Protein AF-J0CVF8-F1 (afdb_monomer)

Organism: Auricularia subglabra (strain TFB-10046 / SS5) (NCBI:txid717982)

Structure (mmCIF, N/CA/C/O backbone):
data_AF-J0CVF8-F1
#
_entry.id   AF-J0CVF8-F1
#
loop_
_atom_site.group_PDB
_atom_site.id
_atom_site.type_symbol
_atom_site.label_atom_id
_atom_site.label_alt_id
_atom_site.label_comp_id
_atom_site.label_asym_id
_atom_site.label_entity_id
_atom_site.label_seq_id
_atom_site.pdbx_PDB_ins_code
_atom_site.Cartn_x
_atom_site.Cartn_y
_atom_site.Cartn_z
_atom_site.occupancy
_atom_site.B_iso_or_equiv
_atom_site.auth_seq_id
_atom_site.auth_comp_id
_atom_site.auth_asym_id
_atom_site.auth_atom_id
_atom_site.pdbx_PDB_model_num
ATOM 1 N N . LEU A 1 1 ? 1.449 -13.665 -17.449 1.00 33.22 1 LEU A N 1
ATOM 2 C CA . LEU A 1 1 ? 2.420 -13.554 -18.558 1.00 33.22 1 LEU A CA 1
ATOM 3 C C . LEU A 1 1 ? 3.642 -14.419 -18.269 1.00 33.22 1 LEU A C 1
ATOM 5 O O . LEU A 1 1 ? 3.579 -15.219 -17.340 1.00 33.22 1 LEU A O 1
ATOM 9 N N . LEU A 1 2 ? 4.665 -14.404 -19.127 1.00 37.12 2 LEU A N 1
ATOM 10 C CA . LEU A 1 2 ? 5.611 -15.508 -19.321 1.00 37.12 2 LEU A CA 1
ATOM 11 C C . LEU A 1 2 ? 7.059 -15.140 -18.985 1.00 37.12 2 LEU A C 1
ATOM 13 O O . LEU A 1 2 ? 7.957 -15.229 -19.819 1.00 37.12 2 LEU A O 1
ATOM 17 N N . GLY A 1 3 ? 7.304 -14.854 -17.711 1.00 41.44 3 GLY A N 1
ATOM 18 C CA . GLY A 1 3 ? 8.656 -14.845 -17.161 1.00 41.44 3 GLY A CA 1
ATOM 19 C C . GLY A 1 3 ? 9.004 -15.987 -16.196 1.00 41.44 3 GLY A C 1
ATOM 20 O O . GLY A 1 3 ? 10.177 -16.124 -15.864 1.00 41.44 3 GLY A O 1
ATOM 21 N N . HIS A 1 4 ? 8.043 -16.773 -15.700 1.00 46.50 4 HIS A N 1
ATOM 22 C CA . HIS A 1 4 ? 8.059 -17.125 -14.267 1.00 46.50 4 HIS A CA 1
ATOM 23 C C . HIS A 1 4 ? 7.573 -18.532 -13.922 1.00 46.50 4 HIS A C 1
ATOM 25 O O . HIS A 1 4 ? 6.919 -19.174 -14.742 1.00 46.50 4 HIS A O 1
ATOM 31 N N . SER A 1 5 ? 7.875 -18.981 -12.700 1.00 58.34 5 SER A N 1
ATOM 32 C CA . SER A 1 5 ? 7.868 -20.402 -12.326 1.00 58.34 5 SER A CA 1
ATOM 33 C C . SER A 1 5 ? 6.667 -20.895 -11.514 1.00 58.34 5 SER A C 1
ATOM 35 O O . SER A 1 5 ? 6.233 -22.014 -11.763 1.00 58.34 5 SER A O 1
ATOM 37 N N . ASP A 1 6 ? 6.142 -20.118 -10.561 1.00 44.31 6 ASP A N 1
ATOM 38 C CA . ASP A 1 6 ? 5.175 -20.635 -9.568 1.00 44.31 6 ASP A CA 1
ATOM 39 C C . ASP A 1 6 ? 3.816 -19.896 -9.558 1.00 44.31 6 ASP A C 1
ATOM 41 O O . ASP A 1 6 ? 3.437 -19.237 -10.529 1.00 44.31 6 ASP A O 1
ATOM 45 N N . SER A 1 7 ? 3.066 -20.038 -8.475 1.00 51.28 7 SER A N 1
ATOM 46 C CA . SER A 1 7 ? 1.716 -19.582 -8.253 1.00 51.28 7 SER A CA 1
ATOM 47 C C . SER A 1 7 ? 1.649 -18.121 -7.899 1.00 51.28 7 SER A C 1
ATOM 49 O O . SER A 1 7 ? 2.626 -17.395 -7.696 1.00 51.28 7 SER A O 1
ATOM 51 N N . VAL A 1 8 ? 0.419 -17.670 -7.957 1.00 40.56 8 VAL A N 1
ATOM 52 C CA . VAL A 1 8 ? 0.092 -16.287 -8.088 1.00 40.56 8 VAL A CA 1
ATOM 53 C C . VAL A 1 8 ? -1.269 -16.088 -7.400 1.00 40.56 8 VAL A C 1
ATOM 55 O O . VAL A 1 8 ? -2.019 -17.041 -7.507 1.00 40.56 8 VAL A O 1
ATOM 58 N N . ARG A 1 9 ? -1.632 -14.981 -6.719 1.00 51.84 9 ARG A N 1
ATOM 59 C CA . ARG A 1 9 ? -2.861 -14.842 -5.877 1.00 51.84 9 ARG A CA 1
ATOM 60 C C . ARG A 1 9 ? -3.574 -13.449 -5.777 1.00 51.84 9 ARG A C 1
ATOM 62 O O . ARG A 1 9 ? -4.262 -13.238 -4.788 1.00 51.84 9 ARG A O 1
ATOM 69 N N . CYS A 1 10 ? -3.363 -12.500 -6.721 1.00 56.75 10 CYS A N 1
ATOM 70 C CA . CYS A 1 10 ? -3.567 -11.026 -6.625 1.00 56.75 10 CYS A CA 1
ATOM 71 C C . CYS A 1 10 ? -2.895 -10.258 -7.821 1.00 56.75 10 CYS A C 1
ATOM 73 O O . CYS A 1 10 ? -1.979 -10.822 -8.394 1.00 56.75 10 CYS A O 1
ATOM 75 N N . VAL A 1 11 ? -3.308 -9.045 -8.261 1.00 47.12 11 VAL A N 1
ATOM 76 C CA . VAL A 1 11 ? -2.611 -8.104 -9.208 1.00 47.12 11 VAL A CA 1
ATOM 77 C C . VAL A 1 11 ? -3.133 -6.634 -9.120 1.00 47.12 11 VAL A C 1
ATOM 79 O O . VAL A 1 11 ? -4.070 -6.503 -8.374 1.00 47.12 11 VAL A O 1
ATOM 82 N N . ALA A 1 12 ? -2.664 -5.530 -9.759 1.00 50.78 12 ALA A N 1
ATOM 83 C CA . ALA A 1 12 ? -3.240 -4.188 -9.438 1.00 50.78 12 ALA A CA 1
ATOM 84 C C . ALA A 1 12 ? -3.478 -3.085 -10.487 1.00 50.78 12 ALA A C 1
ATOM 86 O O . ALA A 1 12 ? -2.924 -3.069 -11.560 1.00 50.78 12 ALA A O 1
ATOM 87 N N . VAL A 1 13 ? -4.219 -2.049 -10.099 1.00 59.28 13 VAL A N 1
ATOM 88 C CA . VAL A 1 13 ? -4.286 -0.705 -10.683 1.00 59.28 13 VAL A CA 1
ATOM 89 C C . VAL A 1 13 ? -3.554 0.273 -9.739 1.00 59.28 13 VAL A C 1
ATOM 91 O O . VAL A 1 13 ? -3.190 -0.124 -8.643 1.00 59.28 13 VAL A O 1
ATOM 94 N N . SER A 1 14 ? -3.346 1.550 -10.021 1.00 54.38 14 SER A N 1
ATOM 95 C CA . SER A 1 14 ? -2.867 2.144 -11.270 1.00 54.38 14 SER A CA 1
ATOM 96 C C . SER A 1 14 ? -3.469 3.477 -11.747 1.00 54.38 14 SER A C 1
ATOM 98 O O . SER A 1 14 ? -4.144 3.519 -12.761 1.00 54.38 14 SER A O 1
ATOM 100 N N . PRO A 1 15 ? -3.023 4.584 -11.140 1.00 60.66 15 PRO A N 1
ATOM 101 C CA . PRO A 1 15 ? -3.003 5.990 -11.567 1.00 60.66 15 PRO A CA 1
ATOM 102 C C . PRO A 1 15 ? -3.281 6.644 -12.951 1.00 60.66 15 PRO A C 1
ATOM 104 O O . PRO A 1 15 ? -3.702 7.793 -12.929 1.00 60.66 15 PRO A O 1
ATOM 107 N N . ASP A 1 16 ? -3.251 6.000 -14.116 1.00 51.34 16 ASP A N 1
ATOM 108 C CA . ASP A 1 16 ? -3.578 6.582 -15.459 1.00 51.34 16 ASP A CA 1
ATOM 109 C C . ASP A 1 16 ? -3.979 5.659 -16.668 1.00 51.34 16 ASP A C 1
ATOM 111 O O . ASP A 1 16 ? -5.113 5.755 -17.136 1.00 51.34 16 ASP A O 1
ATOM 115 N N . GLY A 1 17 ? -3.101 4.816 -17.240 1.00 62.88 17 GLY A N 1
ATOM 116 C CA . GLY A 1 17 ? -3.004 4.640 -18.702 1.00 62.88 17 GLY A CA 1
ATOM 117 C C . GLY A 1 17 ? -1.827 3.807 -19.307 1.00 62.88 17 GLY A C 1
ATOM 118 O O . GLY A 1 17 ? -2.147 2.852 -20.009 1.00 62.88 17 GLY A O 1
ATOM 119 N N . ARG A 1 18 ? -0.510 4.107 -19.156 1.00 56.09 18 ARG A N 1
ATOM 120 C CA . ARG A 1 18 ? 0.612 3.350 -19.825 1.00 56.09 18 ARG A CA 1
ATOM 121 C C . ARG A 1 18 ? 0.940 1.928 -19.255 1.00 56.09 18 ARG A C 1
ATOM 123 O O . ARG A 1 18 ? 1.383 1.149 -20.067 1.00 56.09 18 ARG A O 1
ATOM 130 N N . GLN A 1 19 ? 0.961 1.539 -17.964 1.00 53.84 19 GLN A N 1
ATOM 131 C CA . GLN A 1 19 ? 1.836 0.382 -17.527 1.00 53.84 19 GLN A CA 1
ATOM 132 C C . GLN A 1 19 ? 1.475 -0.257 -16.144 1.00 53.84 19 GLN A C 1
ATOM 134 O O . GLN A 1 19 ? 0.769 0.395 -15.383 1.00 53.84 19 GLN A O 1
ATOM 139 N N . LEU A 1 20 ? 1.855 -1.517 -15.799 1.00 56.25 20 LEU A N 1
ATOM 140 C CA . LEU A 1 20 ? 1.274 -2.308 -14.663 1.00 56.25 20 LEU A CA 1
ATOM 141 C C . LEU A 1 20 ? 2.113 -3.522 -14.130 1.00 56.25 20 LEU A C 1
ATOM 143 O O . LEU A 1 20 ? 3.153 -3.818 -14.673 1.00 56.25 20 LEU A O 1
ATOM 147 N N . CYS A 1 21 ? 1.703 -4.254 -13.074 1.00 50.75 21 CYS A N 1
ATOM 148 C CA . CYS A 1 21 ? 2.464 -5.216 -12.225 1.00 50.75 21 CYS A CA 1
ATOM 149 C C . CYS A 1 21 ? 1.978 -6.697 -12.068 1.00 50.75 21 CYS A C 1
ATOM 151 O O . CYS A 1 21 ? 0.879 -7.029 -12.465 1.00 50.75 21 CYS A O 1
ATOM 153 N N . SER A 1 22 ? 2.784 -7.604 -11.475 1.00 57.25 22 SER A N 1
ATOM 154 C CA . SER A 1 22 ? 2.456 -8.801 -10.634 1.00 57.25 22 SER A CA 1
ATOM 155 C C . SER A 1 22 ? 3.697 -9.521 -9.935 1.00 57.25 22 SER A C 1
ATOM 157 O O . SER A 1 22 ? 4.608 -9.712 -10.691 1.00 57.25 22 SER A O 1
ATOM 159 N N . ALA A 1 23 ? 3.845 -9.997 -8.666 1.00 58.03 23 ALA A N 1
ATOM 160 C CA . ALA A 1 23 ? 4.975 -10.744 -7.925 1.00 58.03 23 ALA A CA 1
ATOM 161 C C . ALA A 1 23 ? 4.889 -12.215 -7.306 1.00 58.03 23 ALA A C 1
ATOM 163 O O . ALA A 1 23 ? 3.958 -12.408 -6.572 1.00 58.03 23 ALA A O 1
ATOM 164 N N . SER A 1 24 ? 5.690 -13.291 -7.451 1.00 70.56 24 SER A N 1
ATOM 165 C CA . SER A 1 24 ? 5.179 -14.691 -7.135 1.00 70.56 24 SER A CA 1
ATOM 166 C C . SER A 1 24 ? 5.789 -15.357 -5.932 1.00 70.56 24 SER A C 1
ATOM 168 O O . SER A 1 24 ? 6.929 -15.070 -5.636 1.00 70.56 24 SER A O 1
ATOM 170 N N . SER A 1 25 ? 5.079 -16.349 -5.377 1.00 82.69 25 SER A N 1
ATOM 171 C CA . SER A 1 25 ? 5.599 -17.575 -4.750 1.00 82.69 25 SER A CA 1
ATOM 172 C C . SER A 1 25 ? 7.005 -18.040 -5.207 1.00 82.69 25 SER A C 1
ATOM 174 O O . SER A 1 25 ? 7.696 -18.689 -4.435 1.00 82.69 25 SER A O 1
ATOM 176 N N . ASP A 1 26 ? 7.474 -17.658 -6.405 1.00 69.88 26 ASP A N 1
ATOM 177 C CA . ASP A 1 26 ? 8.887 -17.670 -6.835 1.00 69.88 26 ASP A CA 1
ATOM 178 C C . ASP A 1 26 ? 9.842 -16.604 -6.224 1.00 69.88 26 ASP A C 1
ATOM 180 O O . ASP A 1 26 ? 10.992 -16.514 -6.651 1.00 69.88 26 ASP A O 1
ATOM 184 N N . SER A 1 27 ? 9.409 -15.823 -5.232 1.00 84.44 27 SER A N 1
ATOM 185 C CA . SER A 1 27 ? 10.177 -14.876 -4.405 1.00 84.44 27 SER A CA 1
ATOM 186 C C . SER A 1 27 ? 10.846 -13.671 -5.124 1.00 84.44 27 SER A C 1
ATOM 188 O O . SER A 1 27 ? 11.903 -13.187 -4.695 1.00 84.44 27 SER A O 1
ATOM 190 N N . THR A 1 28 ? 10.307 -13.147 -6.239 1.00 69.88 28 THR A N 1
ATOM 191 C CA . THR A 1 28 ? 11.039 -12.143 -7.075 1.00 69.88 28 THR A CA 1
ATOM 192 C C . THR A 1 28 ? 10.162 -11.200 -7.930 1.00 69.88 28 THR A C 1
ATOM 194 O O . THR A 1 28 ? 8.947 -11.335 -7.841 1.00 69.88 28 THR A O 1
ATOM 197 N N . ILE A 1 29 ? 10.732 -10.266 -8.766 1.00 82.50 29 ILE A N 1
ATOM 198 C CA . ILE A 1 29 ? 9.966 -9.358 -9.695 1.00 82.50 29 ILE A CA 1
ATOM 199 C C . ILE A 1 29 ? 10.562 -8.557 -10.922 1.00 82.50 29 ILE A C 1
ATOM 201 O O . ILE A 1 29 ? 11.675 -8.088 -10.826 1.00 82.50 29 ILE A O 1
ATOM 205 N N . ARG A 1 30 ? 9.824 -8.192 -12.019 1.00 77.56 30 ARG A N 1
ATOM 206 C CA . ARG A 1 30 ? 10.257 -7.345 -13.231 1.00 77.56 30 ARG A CA 1
ATOM 207 C C . ARG A 1 30 ? 9.318 -6.156 -13.668 1.00 77.56 30 ARG A C 1
ATOM 209 O O . ARG A 1 30 ? 8.319 -5.979 -13.021 1.00 77.56 30 ARG A O 1
ATOM 216 N N . ARG A 1 31 ? 9.531 -5.294 -14.688 1.00 75.62 31 ARG A N 1
ATOM 217 C CA . ARG A 1 31 ? 8.590 -4.169 -15.080 1.00 75.62 31 ARG A CA 1
ATOM 218 C C . ARG A 1 31 ? 7.676 -4.496 -16.261 1.00 75.62 31 ARG A C 1
ATOM 220 O O . ARG A 1 31 ? 8.203 -4.874 -17.292 1.00 75.62 31 ARG A O 1
ATOM 227 N N . TRP A 1 32 ? 6.348 -4.390 -16.091 1.00 63.28 32 TRP A N 1
ATOM 228 C CA . TRP A 1 32 ? 5.279 -4.919 -16.975 1.00 63.28 32 TRP A CA 1
ATOM 229 C C . TRP A 1 32 ? 4.567 -3.715 -17.727 1.00 63.28 32 TRP A C 1
ATOM 231 O O . TRP A 1 32 ? 4.229 -2.712 -17.104 1.00 63.28 32 TRP A O 1
ATOM 241 N N . ASP A 1 33 ? 4.354 -3.766 -19.061 1.00 61.81 33 ASP A N 1
ATOM 242 C CA . ASP A 1 33 ? 4.005 -2.627 -19.995 1.00 61.81 33 ASP A CA 1
ATOM 243 C C . ASP A 1 33 ? 2.615 -2.722 -20.718 1.00 61.81 33 ASP A C 1
ATOM 245 O O . ASP A 1 33 ? 2.347 -3.780 -21.272 1.00 61.81 33 ASP A O 1
ATOM 249 N N . ALA A 1 34 ? 1.728 -1.690 -20.749 1.00 44.03 34 ALA A N 1
ATOM 250 C CA . ALA A 1 34 ? 0.294 -1.805 -21.194 1.00 44.03 34 ALA A CA 1
ATOM 251 C C . ALA A 1 34 ? 0.049 -2.018 -22.660 1.00 44.03 34 ALA A C 1
ATOM 253 O O . ALA A 1 34 ? -0.870 -2.728 -23.032 1.00 44.03 34 ALA A O 1
ATOM 254 N N . GLU A 1 35 ? 0.766 -1.297 -23.495 1.00 47.44 35 GLU A N 1
ATOM 255 C CA . GLU A 1 35 ? 0.419 -1.208 -24.897 1.00 47.44 35 GLU A CA 1
ATOM 256 C C . GLU A 1 35 ? 1.132 -2.332 -25.634 1.00 47.44 35 GLU A C 1
ATOM 258 O O . GLU A 1 35 ? 0.523 -3.012 -26.460 1.00 47.44 35 GLU A O 1
ATOM 263 N N . SER A 1 36 ? 2.386 -2.599 -25.250 1.00 46.31 36 SER A N 1
ATOM 264 C CA . SER A 1 36 ? 3.248 -3.586 -25.891 1.00 46.31 36 SER A CA 1
ATOM 265 C C . SER A 1 36 ? 3.388 -4.899 -25.128 1.00 46.31 36 SER A C 1
ATOM 267 O O . SER A 1 36 ? 3.560 -5.934 -25.770 1.00 46.31 36 SER A O 1
ATOM 269 N N . GLY A 1 37 ? 3.306 -4.893 -23.791 1.00 45.59 37 GLY A N 1
ATOM 270 C CA . GLY A 1 37 ? 3.524 -6.103 -23.001 1.00 45.59 37 GLY A CA 1
ATOM 271 C C . GLY A 1 37 ? 4.918 -6.678 -23.243 1.00 45.59 37 GLY A C 1
ATOM 272 O O . GLY A 1 37 ? 5.046 -7.817 -23.695 1.00 45.59 37 GLY A O 1
ATOM 273 N N . ALA A 1 38 ? 5.965 -5.907 -22.933 1.00 57.53 38 ALA A N 1
ATOM 274 C CA . ALA A 1 38 ? 7.362 -6.305 -23.123 1.00 57.53 38 ALA A CA 1
ATOM 275 C C . ALA A 1 38 ? 8.207 -6.145 -21.837 1.00 57.53 38 ALA A C 1
ATOM 277 O O . ALA A 1 38 ? 8.234 -5.039 -21.309 1.00 57.53 38 ALA A O 1
ATOM 278 N N . PRO A 1 39 ? 8.934 -7.183 -21.353 1.00 57.28 39 PRO A N 1
ATOM 279 C CA . PRO A 1 39 ? 9.647 -7.176 -20.067 1.00 57.28 39 PRO A CA 1
ATOM 280 C C . PRO A 1 39 ? 10.700 -6.091 -19.932 1.00 57.28 39 PRO A C 1
ATOM 282 O O . PRO A 1 39 ? 11.774 -6.161 -20.532 1.00 57.28 39 PRO A O 1
ATOM 285 N N . ILE A 1 40 ? 10.415 -5.128 -19.057 1.00 64.19 40 ILE A N 1
ATOM 286 C CA . ILE A 1 40 ? 11.310 -4.014 -18.768 1.00 64.19 40 ILE A CA 1
ATOM 287 C C . ILE A 1 40 ? 12.102 -4.318 -17.490 1.00 64.19 40 ILE A C 1
ATOM 289 O O . ILE A 1 40 ? 11.594 -4.826 -16.488 1.00 64.19 40 ILE A O 1
ATOM 293 N N . GLY A 1 41 ? 13.410 -4.073 -17.534 1.00 71.56 41 GLY A N 1
ATOM 294 C CA . GLY A 1 41 ? 14.315 -4.475 -16.458 1.00 71.56 41 GLY A CA 1
ATOM 295 C C . GLY A 1 41 ? 14.366 -5.986 -16.201 1.00 71.56 41 GLY A C 1
ATOM 296 O O . GLY A 1 41 ? 13.896 -6.816 -16.977 1.00 71.56 41 GLY A O 1
ATOM 297 N N . LYS A 1 42 ? 14.994 -6.350 -15.083 1.00 80.94 42 LYS A N 1
ATOM 298 C CA . LYS A 1 42 ? 15.196 -7.746 -14.678 1.00 80.94 42 LYS A CA 1
ATOM 299 C C . LYS A 1 42 ? 14.155 -8.207 -13.654 1.00 80.94 42 LYS A C 1
ATOM 301 O O . LYS A 1 42 ? 13.564 -7.358 -12.986 1.00 80.94 42 LYS A O 1
ATOM 306 N N . PRO A 1 43 ? 14.019 -9.536 -13.458 1.00 83.62 43 PRO A N 1
ATOM 307 C CA . PRO A 1 43 ? 13.782 -10.095 -12.134 1.00 83.62 43 PRO A CA 1
ATOM 308 C C . PRO A 1 43 ? 14.632 -9.379 -11.097 1.00 83.62 43 PRO A C 1
ATOM 310 O O . PRO A 1 43 ? 15.833 -9.172 -11.269 1.00 83.62 43 PRO A O 1
ATOM 313 N N . MET A 1 44 ? 13.995 -9.014 -10.015 1.00 85.69 44 MET A N 1
ATOM 314 C CA . MET A 1 44 ? 14.584 -8.369 -8.880 1.00 85.69 44 MET A CA 1
ATOM 315 C C . MET A 1 44 ? 14.302 -9.319 -7.744 1.00 85.69 44 MET A C 1
ATOM 317 O O . MET A 1 44 ? 13.209 -9.863 -7.605 1.00 85.69 44 MET A O 1
ATOM 321 N N . THR A 1 45 ? 15.370 -9.642 -7.043 1.00 83.31 45 THR A N 1
ATOM 322 C CA . THR A 1 45 ? 15.484 -10.874 -6.282 1.00 83.31 45 THR A CA 1
ATOM 323 C C . THR A 1 45 ? 15.951 -10.548 -4.879 1.00 83.31 45 THR A C 1
ATOM 325 O O . THR A 1 45 ? 16.878 -9.751 -4.707 1.00 83.31 45 THR A O 1
ATOM 328 N N . GLY A 1 46 ? 15.281 -11.113 -3.885 1.00 73.69 46 GLY A N 1
ATOM 329 C CA . GLY A 1 46 ? 15.534 -10.752 -2.501 1.00 73.69 46 GLY A CA 1
ATOM 330 C C . GLY A 1 46 ? 14.653 -11.476 -1.498 1.00 73.69 46 GLY A C 1
ATOM 331 O O . GLY A 1 46 ? 15.104 -11.647 -0.369 1.00 73.69 46 GLY A O 1
ATOM 332 N N . HIS A 1 47 ? 13.443 -11.893 -1.885 1.00 89.25 47 HIS A N 1
ATOM 333 C CA . HIS A 1 47 ? 12.607 -12.666 -0.980 1.00 89.25 47 HIS A CA 1
ATOM 334 C C . HIS A 1 47 ? 13.217 -14.020 -0.714 1.00 89.25 47 HIS A C 1
ATOM 336 O O . HIS A 1 47 ? 13.923 -14.592 -1.546 1.00 89.25 47 HIS A O 1
ATOM 342 N N . SER A 1 48 ? 12.863 -14.492 0.462 1.00 88.06 48 SER A N 1
ATOM 343 C CA . SER A 1 48 ? 13.068 -15.822 0.986 1.00 88.06 48 SER A CA 1
ATOM 344 C C . SER A 1 48 ? 11.865 -16.719 0.683 1.00 88.06 48 SER A C 1
ATOM 346 O O . SER A 1 48 ? 12.070 -17.921 0.566 1.00 88.06 48 SER A O 1
ATOM 348 N N . ASP A 1 49 ? 10.645 -16.163 0.571 1.00 89.00 49 ASP A N 1
ATOM 349 C CA . ASP A 1 49 ? 9.414 -16.971 0.624 1.00 89.00 49 ASP A CA 1
ATOM 350 C C . ASP A 1 49 ? 8.242 -16.476 -0.2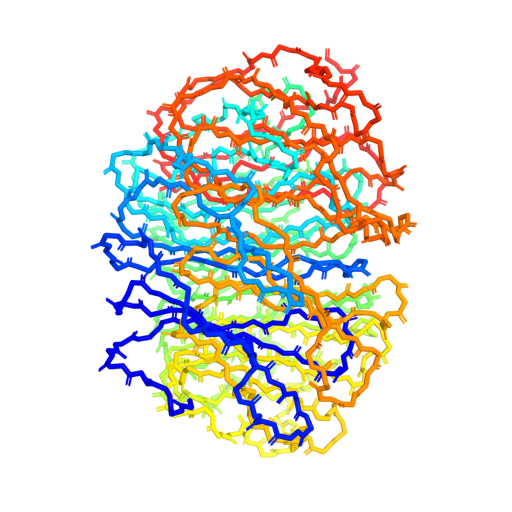64 1.00 89.00 49 ASP A C 1
ATOM 352 O O . ASP A 1 49 ? 8.405 -15.643 -1.169 1.00 89.00 49 ASP A O 1
ATOM 356 N N . TRP A 1 50 ? 7.059 -17.037 0.003 1.00 92.06 50 TRP A N 1
ATOM 357 C CA . TRP A 1 50 ? 5.737 -16.834 -0.568 1.00 92.06 50 TRP A CA 1
ATOM 358 C C . TRP A 1 50 ? 5.104 -15.511 -0.203 1.00 92.06 50 TRP A C 1
ATOM 360 O O . TRP A 1 50 ? 4.336 -15.313 0.711 1.00 92.06 50 TRP A O 1
ATOM 370 N N . VAL A 1 51 ? 5.423 -14.544 -1.000 1.00 74.81 51 VAL A N 1
ATOM 371 C CA . VAL A 1 51 ? 4.503 -13.589 -1.593 1.00 74.81 51 VAL A CA 1
ATOM 372 C C . VAL A 1 51 ? 3.009 -13.705 -1.118 1.00 74.81 51 VAL A C 1
ATOM 374 O O . VAL A 1 51 ? 2.370 -14.691 -1.483 1.00 74.81 51 VAL A O 1
ATOM 377 N N . GLN A 1 52 ? 2.456 -12.715 -0.353 1.00 82.69 52 GLN A N 1
ATOM 378 C CA . GLN A 1 52 ? 1.021 -12.593 0.096 1.00 82.69 52 GLN A CA 1
ATOM 379 C C . GLN A 1 52 ? 0.259 -11.199 0.036 1.00 82.69 52 GLN A C 1
ATOM 381 O O . GLN A 1 52 ? -0.924 -11.234 0.335 1.00 82.69 52 GLN A O 1
ATOM 386 N N . CYS A 1 53 ? 0.794 -9.996 -0.335 1.00 80.19 53 CYS A N 1
ATOM 387 C CA . CYS A 1 53 ? 0.053 -8.665 -0.306 1.00 80.19 53 CYS A CA 1
ATOM 388 C C . CYS A 1 53 ? 0.569 -7.489 -1.233 1.00 80.19 53 CYS A C 1
ATOM 390 O O . CYS A 1 53 ? 1.776 -7.509 -1.415 1.00 80.19 53 CYS A O 1
ATOM 392 N N . GLY A 1 54 ? -0.193 -6.465 -1.776 1.00 79.81 54 GLY A N 1
ATOM 393 C CA . GLY A 1 54 ? 0.294 -5.375 -2.742 1.00 79.81 54 GLY A CA 1
ATOM 394 C C . GLY A 1 54 ? -0.561 -4.228 -3.436 1.00 79.81 54 GLY A C 1
ATOM 395 O O . GLY A 1 54 ? -1.647 -4.589 -3.812 1.00 79.81 54 GLY A O 1
ATOM 396 N N . ALA A 1 55 ? -0.122 -2.967 -3.787 1.00 87.56 55 ALA A N 1
ATOM 397 C CA . ALA A 1 55 ? -0.724 -1.980 -4.797 1.00 87.56 55 ALA A CA 1
ATOM 398 C C . ALA A 1 55 ? 0.061 -0.639 -5.189 1.00 87.56 55 ALA A C 1
ATOM 400 O O . ALA A 1 55 ? 1.184 -0.479 -4.739 1.00 87.56 55 ALA A O 1
ATOM 401 N N . TYR A 1 56 ? -0.386 0.263 -6.131 1.00 82.44 56 TYR A N 1
ATOM 402 C CA . TYR A 1 56 ? -0.147 1.772 -6.164 1.00 82.44 56 TYR A CA 1
ATOM 403 C C . TYR A 1 56 ? -1.279 2.709 -6.751 1.00 82.44 56 TYR A C 1
ATOM 405 O O . TYR A 1 56 ? -2.385 2.262 -7.023 1.00 82.44 56 TYR A O 1
ATOM 413 N N . CYS A 1 57 ? -1.111 4.036 -6.816 1.00 77.69 57 CYS A N 1
ATOM 414 C CA . CYS A 1 57 ? -1.693 4.940 -5.799 1.00 77.69 57 CYS A CA 1
ATOM 415 C C . CYS A 1 57 ? -2.673 6.060 -6.404 1.00 77.69 57 CYS A C 1
ATOM 417 O O . CYS A 1 57 ? -3.535 5.562 -7.105 1.00 77.69 57 CYS A O 1
ATOM 419 N N . PRO A 1 58 ? -2.800 7.407 -6.101 1.00 82.31 58 PRO A N 1
ATOM 420 C CA . PRO A 1 58 ? -2.670 8.611 -7.025 1.00 82.31 58 PRO A CA 1
ATOM 421 C C . PRO A 1 58 ? -1.350 9.160 -7.760 1.00 82.31 58 PRO A C 1
ATOM 423 O O . PRO A 1 58 ? -1.000 8.561 -8.753 1.00 82.31 58 PRO A O 1
ATOM 426 N N . ASP A 1 59 ? -0.630 10.261 -7.387 1.00 75.50 59 ASP A N 1
ATOM 427 C CA . ASP A 1 59 ? 0.487 11.000 -8.101 1.00 75.50 59 ASP A CA 1
ATOM 428 C C . ASP A 1 59 ? 1.386 10.286 -9.120 1.00 75.50 59 ASP A C 1
ATOM 430 O O . ASP A 1 59 ? 1.709 10.860 -10.156 1.00 75.50 59 ASP A O 1
ATOM 434 N N . SER A 1 60 ? 1.797 9.064 -8.811 1.00 80.31 60 SER A N 1
ATOM 435 C CA . SER A 1 60 ? 2.717 8.224 -9.569 1.00 80.31 60 SER A CA 1
ATOM 436 C C . SER A 1 60 ? 4.239 8.513 -9.567 1.00 80.31 60 SER A C 1
ATOM 438 O O . SER A 1 60 ? 4.804 8.946 -10.570 1.00 80.31 60 SER A O 1
ATOM 440 N N . MET A 1 61 ? 4.951 8.019 -8.513 1.00 81.69 61 MET A N 1
ATOM 441 C CA . MET A 1 61 ? 6.257 7.328 -8.685 1.00 81.69 61 MET A CA 1
ATOM 442 C C . MET A 1 61 ? 6.459 5.806 -8.348 1.00 81.69 61 MET A C 1
ATOM 444 O O . MET A 1 61 ? 7.513 5.308 -8.737 1.00 81.69 61 MET A O 1
ATOM 448 N N . ARG A 1 62 ? 5.656 5.068 -7.523 1.00 85.75 62 ARG A N 1
ATOM 449 C CA . ARG A 1 62 ? 6.267 3.936 -6.736 1.00 85.75 62 ARG A CA 1
ATOM 450 C C . ARG A 1 62 ? 5.422 2.578 -6.313 1.00 85.75 62 ARG A C 1
ATOM 452 O O . ARG A 1 62 ? 4.512 2.633 -5.507 1.00 85.75 62 ARG A O 1
ATOM 459 N N . ILE A 1 63 ? 5.644 1.309 -6.804 1.00 88.62 63 ILE A N 1
ATOM 460 C CA . ILE A 1 63 ? 4.862 -0.031 -6.587 1.00 88.62 63 ILE A CA 1
ATOM 461 C C . ILE A 1 63 ? 4.917 -0.796 -5.273 1.00 88.62 63 ILE A C 1
ATOM 463 O O . ILE A 1 63 ? 5.744 -1.675 -5.043 1.00 88.62 63 ILE A O 1
ATOM 467 N N . VAL A 1 64 ? 3.885 -0.763 -4.495 1.00 86.56 64 VAL A N 1
ATOM 468 C CA . VAL A 1 64 ? 4.033 -1.205 -3.134 1.00 86.56 64 VAL A CA 1
ATOM 469 C C . VAL A 1 64 ? 3.807 -2.762 -2.972 1.00 86.56 64 VAL A C 1
ATOM 471 O O . VAL A 1 64 ? 2.755 -3.224 -3.397 1.00 86.56 64 VAL A O 1
ATOM 474 N N . SER A 1 65 ? 4.788 -3.603 -2.513 1.00 89.81 65 SER A N 1
ATOM 475 C CA . SER A 1 65 ? 4.803 -5.097 -2.694 1.00 89.81 65 SER A CA 1
ATOM 476 C C . SER A 1 65 ? 5.552 -6.278 -1.908 1.00 89.81 65 SER A C 1
ATOM 478 O O . SER A 1 65 ? 6.777 -6.222 -1.871 1.00 89.81 65 SER A O 1
ATOM 480 N N . GLY A 1 66 ? 4.949 -7.427 -1.437 1.00 87.75 66 GLY A N 1
ATOM 481 C CA . GLY A 1 66 ? 5.672 -8.610 -0.786 1.00 87.75 66 GLY A CA 1
ATOM 482 C C . GLY A 1 66 ? 5.142 -10.049 -0.339 1.00 87.75 66 GLY A C 1
ATOM 483 O O . GLY A 1 66 ? 3.949 -10.307 -0.454 1.00 87.75 66 GLY A O 1
ATOM 484 N N . ALA A 1 67 ? 6.054 -10.919 0.222 1.00 91.62 67 ALA A N 1
ATOM 485 C CA . ALA A 1 67 ? 6.110 -12.308 0.830 1.00 91.62 67 ALA A CA 1
ATOM 486 C C . ALA A 1 67 ? 6.255 -12.748 2.331 1.00 91.62 67 ALA A C 1
ATOM 488 O O . ALA A 1 67 ? 6.682 -12.017 3.219 1.00 91.62 67 ALA A O 1
ATOM 489 N N . ASP A 1 68 ? 5.883 -14.018 2.588 1.00 94.44 68 ASP A N 1
ATOM 490 C CA . ASP A 1 68 ? 5.763 -14.798 3.849 1.00 94.44 68 ASP A CA 1
ATOM 491 C C . ASP A 1 68 ? 7.027 -14.914 4.704 1.00 94.44 68 ASP A C 1
ATOM 493 O O . ASP A 1 68 ? 7.016 -15.535 5.757 1.00 94.44 68 ASP A O 1
ATOM 497 N N . ASP A 1 69 ? 8.087 -14.218 4.318 1.00 83.81 69 ASP A N 1
ATOM 498 C CA . ASP A 1 69 ? 9.283 -13.978 5.110 1.00 83.81 69 ASP A CA 1
ATOM 499 C C . ASP A 1 69 ? 9.197 -12.706 5.976 1.00 83.81 69 ASP A C 1
ATOM 501 O O . ASP A 1 69 ? 10.229 -12.155 6.345 1.00 83.81 69 ASP A O 1
ATOM 505 N N . CYS A 1 70 ? 7.986 -12.243 6.297 1.00 91.12 70 CYS A N 1
ATOM 506 C CA . CYS A 1 70 ? 7.631 -11.340 7.405 1.00 91.12 70 CYS A CA 1
ATOM 507 C C . CYS A 1 70 ? 8.533 -10.098 7.667 1.00 91.12 70 CYS A C 1
ATOM 509 O O . CYS A 1 70 ? 8.847 -9.770 8.813 1.00 91.12 70 CYS A O 1
ATOM 511 N N . THR A 1 71 ? 9.067 -9.473 6.604 1.00 79.12 71 THR A N 1
ATOM 512 C CA . THR A 1 71 ? 10.111 -8.410 6.621 1.00 79.12 71 THR A CA 1
ATOM 513 C C . THR A 1 71 ? 9.984 -7.539 5.323 1.00 79.12 71 THR A C 1
ATOM 515 O O . THR A 1 71 ? 9.548 -8.141 4.348 1.00 79.12 71 THR A O 1
ATOM 518 N N . VAL A 1 72 ? 10.303 -6.204 5.154 1.00 92.62 72 VAL A N 1
ATOM 519 C CA . VAL A 1 72 ? 9.998 -5.449 3.866 1.00 92.62 72 VAL A CA 1
ATOM 520 C C . VAL A 1 72 ? 10.766 -4.538 2.922 1.00 92.62 72 VAL A C 1
ATOM 522 O O . VAL A 1 72 ? 11.215 -3.570 3.446 1.00 92.62 72 VAL A O 1
ATOM 525 N N . ARG A 1 73 ? 10.761 -4.768 1.550 1.00 91.06 73 ARG A N 1
ATOM 526 C CA . ARG A 1 73 ? 11.166 -3.949 0.373 1.00 91.06 73 ARG A CA 1
ATOM 527 C C . ARG A 1 73 ? 10.140 -3.134 -0.321 1.00 91.06 73 ARG A C 1
ATOM 529 O O . ARG A 1 73 ? 9.053 -3.632 -0.352 1.00 91.06 73 ARG A O 1
ATOM 536 N N . LEU A 1 74 ? 10.590 -1.94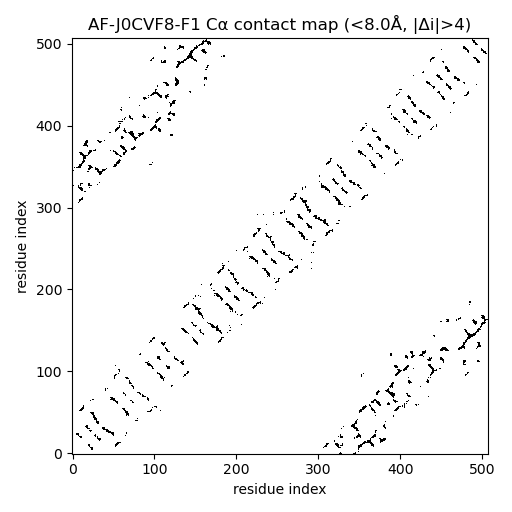2 -0.770 1.00 89.12 74 LEU A N 1
ATOM 537 C CA . LEU A 1 74 ? 10.339 -1.178 -2.003 1.00 89.12 74 LEU A CA 1
ATOM 538 C C . LEU A 1 74 ? 11.287 -1.754 -3.112 1.00 89.12 74 LEU A C 1
ATOM 540 O O . LEU A 1 74 ? 12.225 -2.447 -2.776 1.00 89.12 74 LEU A O 1
ATOM 544 N N . TRP A 1 75 ? 11.235 -1.399 -4.404 1.00 91.88 75 TRP A N 1
ATOM 545 C CA . TRP A 1 75 ? 12.363 -1.498 -5.374 1.00 91.88 75 TRP A CA 1
ATOM 546 C C . TRP A 1 75 ? 12.499 -0.255 -6.244 1.00 91.88 75 TRP A C 1
ATOM 548 O O . TRP A 1 75 ? 11.564 0.511 -6.209 1.00 91.88 75 TRP A O 1
ATOM 558 N N . ASP A 1 76 ? 13.591 -0.069 -7.016 1.00 88.44 76 ASP A N 1
ATOM 559 C CA . ASP A 1 76 ? 13.982 1.111 -7.831 1.00 88.44 76 ASP A CA 1
ATOM 560 C C . ASP A 1 76 ? 14.095 0.778 -9.328 1.00 88.44 76 ASP A C 1
ATOM 562 O O . ASP A 1 76 ? 13.820 -0.355 -9.722 1.00 88.44 76 ASP A O 1
ATOM 566 N N . ALA A 1 77 ? 14.512 1.724 -10.172 1.00 83.31 77 ALA A N 1
ATOM 567 C CA . ALA A 1 77 ? 13.724 2.665 -10.971 1.00 83.31 77 ALA A CA 1
ATOM 568 C C . ALA A 1 77 ? 13.169 2.196 -12.336 1.00 83.31 77 ALA A C 1
ATOM 570 O O . ALA A 1 77 ? 12.956 1.014 -12.593 1.00 83.31 77 ALA A O 1
ATOM 571 N N . SER A 1 78 ? 13.087 3.112 -13.292 1.00 81.06 78 SER A N 1
ATOM 572 C CA . SER A 1 78 ? 13.813 2.919 -14.554 1.00 81.06 78 SER A CA 1
ATOM 573 C C . SER A 1 78 ? 14.997 1.933 -14.408 1.00 81.06 78 SER A C 1
ATOM 575 O O . SER A 1 78 ? 15.141 1.049 -15.247 1.00 81.06 78 SER A O 1
ATOM 577 N N . THR A 1 79 ? 15.751 1.991 -13.296 1.00 77.75 79 THR A N 1
ATOM 578 C CA . THR A 1 79 ? 16.822 1.070 -12.859 1.00 77.75 79 THR A CA 1
ATOM 579 C C . THR A 1 79 ? 16.367 -0.374 -12.496 1.00 77.75 79 THR A C 1
ATOM 581 O O . THR A 1 79 ? 16.194 -1.215 -13.380 1.00 77.75 79 THR A O 1
ATOM 584 N N . GLY A 1 80 ? 16.182 -0.720 -11.218 1.00 80.81 80 GLY A N 1
ATOM 585 C CA . GLY A 1 80 ? 15.928 -2.055 -10.642 1.00 80.81 80 GLY A CA 1
ATOM 586 C C . GLY A 1 80 ? 16.350 -2.237 -9.159 1.00 80.81 80 GLY A C 1
ATOM 587 O O . GLY A 1 80 ? 16.324 -3.349 -8.625 1.00 80.81 80 GLY A O 1
ATOM 588 N N . GLU A 1 81 ? 16.829 -1.198 -8.467 1.00 85.19 81 GLU A N 1
ATOM 589 C CA . GLU A 1 81 ? 18.041 -1.283 -7.608 1.00 85.19 81 GLU A CA 1
ATOM 590 C C . GLU A 1 81 ? 17.906 -0.789 -6.158 1.00 85.19 81 GLU A C 1
ATOM 592 O O . GLU A 1 81 ? 16.964 -0.093 -5.865 1.00 85.19 81 GLU A O 1
ATOM 597 N N . SER A 1 82 ? 18.742 -1.204 -5.192 1.00 87.19 82 SER A N 1
ATOM 598 C CA . SER A 1 82 ? 18.392 -1.030 -3.758 1.00 87.19 82 SER A CA 1
ATOM 599 C C . SER A 1 82 ? 18.561 0.379 -3.158 1.00 87.19 82 SER A C 1
ATOM 601 O O . SER A 1 82 ? 19.637 0.947 -3.267 1.00 87.19 82 SER A O 1
ATOM 603 N N . LEU A 1 83 ? 17.555 0.879 -2.421 1.00 78.62 83 LEU A N 1
ATOM 604 C CA . LEU A 1 83 ? 17.575 2.076 -1.564 1.00 78.62 83 LEU A CA 1
ATOM 605 C C . LEU A 1 83 ? 17.247 1.696 -0.084 1.00 78.62 83 LEU A C 1
ATOM 607 O O . LEU A 1 83 ? 16.849 2.540 0.730 1.00 78.62 83 LEU A O 1
ATOM 611 N N . GLY A 1 84 ? 17.435 0.409 0.263 1.00 73.50 84 GLY A N 1
ATOM 612 C CA . GLY A 1 84 ? 17.395 -0.154 1.619 1.00 73.50 84 GLY A CA 1
ATOM 613 C C . GLY A 1 84 ? 17.948 -1.583 1.764 1.00 73.50 84 GLY A C 1
ATOM 614 O O . GLY A 1 84 ? 18.252 -2.247 0.772 1.00 73.50 84 GLY A O 1
ATOM 615 N N . VAL A 1 85 ? 18.036 -1.984 3.042 1.00 80.88 85 VAL A N 1
ATOM 616 C CA . VAL A 1 85 ? 18.566 -3.180 3.768 1.00 80.88 85 VAL A CA 1
ATOM 617 C C . VAL A 1 85 ? 18.048 -4.637 3.474 1.00 80.88 85 VAL A C 1
ATOM 619 O O . VAL A 1 85 ? 18.267 -5.085 2.345 1.00 80.88 85 VAL A O 1
ATOM 622 N N . PRO A 1 86 ? 17.570 -5.475 4.442 1.00 87.81 86 PRO A N 1
ATOM 623 C CA . PRO A 1 86 ? 16.147 -5.514 4.781 1.00 87.81 86 PRO A CA 1
ATOM 624 C C . PRO A 1 86 ? 15.654 -4.663 5.935 1.00 87.81 86 PRO A C 1
ATOM 626 O O . PRO A 1 86 ? 16.322 -4.292 6.891 1.00 87.81 86 PRO A O 1
ATOM 629 N N . LEU A 1 87 ? 14.394 -4.381 5.765 1.00 86.50 87 LEU A N 1
ATOM 630 C CA . LEU A 1 87 ? 13.441 -3.822 6.679 1.00 86.50 87 LEU A CA 1
ATOM 631 C C . LEU A 1 87 ? 12.774 -5.138 7.215 1.00 86.50 87 LEU A C 1
ATOM 633 O O . LEU A 1 87 ? 12.652 -6.082 6.436 1.00 86.50 87 LEU A O 1
ATOM 637 N N . TYR A 1 88 ? 12.391 -5.266 8.495 1.00 82.12 88 TYR A N 1
ATOM 638 C CA . TYR A 1 88 ? 12.016 -6.521 9.202 1.00 82.12 88 TYR A CA 1
ATOM 639 C C . TYR A 1 88 ? 10.885 -6.473 10.255 1.00 82.12 88 TYR A C 1
ATOM 641 O O . TYR A 1 88 ? 11.086 -5.699 11.195 1.00 82.12 88 TYR A O 1
ATOM 649 N N . GLY A 1 89 ? 9.889 -7.393 10.332 1.00 67.00 89 GLY A N 1
ATOM 650 C CA . GLY A 1 89 ? 9.328 -7.552 11.680 1.00 67.00 89 GLY A CA 1
ATOM 651 C C . GLY A 1 89 ? 8.236 -8.457 12.245 1.00 67.00 89 GLY A C 1
ATOM 652 O O . GLY A 1 89 ? 8.327 -8.622 13.468 1.00 67.00 89 GLY A O 1
ATOM 653 N N . HIS A 1 90 ? 7.252 -8.981 11.532 1.00 85.19 90 HIS A N 1
ATOM 654 C CA . HIS A 1 90 ? 6.232 -9.859 12.096 1.00 85.19 90 HIS A CA 1
ATOM 655 C C . HIS A 1 90 ? 6.851 -11.190 12.420 1.00 85.19 90 HIS A C 1
ATOM 657 O O . HIS A 1 90 ? 7.969 -11.511 12.001 1.00 85.19 90 HIS A O 1
ATOM 663 N N . ILE A 1 91 ? 6.066 -11.984 13.132 1.00 84.38 91 ILE A N 1
ATOM 664 C CA . ILE A 1 91 ? 6.314 -13.410 13.168 1.00 84.38 91 ILE A CA 1
ATOM 665 C C . ILE A 1 91 ? 5.487 -14.164 12.105 1.00 84.38 91 ILE A C 1
ATOM 667 O O . ILE A 1 91 ? 6.033 -15.112 11.554 1.00 84.38 91 ILE A O 1
ATOM 671 N N . GLU A 1 92 ? 4.296 -13.699 11.689 1.00 92.38 92 GLU A N 1
ATOM 672 C CA . GLU A 1 92 ? 3.456 -14.385 10.670 1.00 92.38 92 GLU A CA 1
ATOM 673 C C . GLU A 1 92 ? 3.094 -13.562 9.410 1.00 92.38 92 GLU A C 1
ATOM 675 O O . GLU A 1 92 ? 3.508 -12.416 9.248 1.00 92.38 92 GLU A O 1
ATOM 680 N N . TRP A 1 93 ? 2.367 -14.205 8.481 1.00 93.06 93 TRP A N 1
ATOM 681 C CA . TRP A 1 93 ? 2.068 -13.779 7.101 1.00 93.06 93 TRP A CA 1
ATOM 682 C C . TRP A 1 93 ? 1.338 -12.454 6.977 1.00 93.06 93 TRP A C 1
ATOM 684 O O . TRP A 1 93 ? 0.754 -12.032 7.959 1.00 93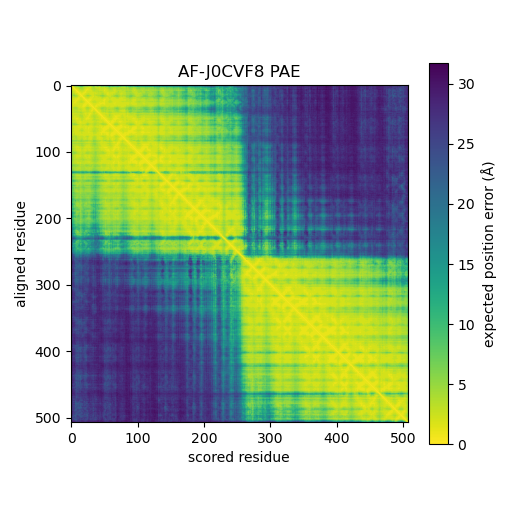.06 93 TRP A O 1
ATOM 694 N N . VAL A 1 94 ? 1.395 -11.828 5.778 1.00 80.88 94 VAL A N 1
ATOM 695 C CA . VAL A 1 94 ? 1.096 -10.390 5.503 1.00 80.88 94 VAL A CA 1
ATOM 696 C C . VAL A 1 94 ? 0.007 -10.424 4.364 1.00 80.88 94 VAL A C 1
ATOM 698 O O . VAL A 1 94 ? 0.342 -10.733 3.236 1.00 80.88 94 VAL A O 1
ATOM 701 N N . TRP A 1 95 ? -1.299 -10.174 4.577 1.00 87.31 95 TRP A N 1
ATOM 702 C CA . TRP A 1 95 ? -2.412 -10.417 3.606 1.00 87.31 95 TRP A CA 1
ATOM 703 C C . TRP A 1 95 ? -2.853 -9.330 2.600 1.00 87.31 95 TRP A C 1
ATOM 705 O O . TRP A 1 95 ? -2.715 -9.506 1.392 1.00 87.31 95 TRP A O 1
ATOM 715 N N . CYS A 1 96 ? -3.479 -8.227 3.007 1.00 88.12 96 CYS A N 1
ATOM 716 C CA . CYS A 1 96 ? -3.847 -7.200 2.042 1.00 88.12 96 CYS A CA 1
ATOM 717 C C . CYS A 1 96 ? -3.866 -5.807 2.610 1.00 88.12 96 CYS A C 1
ATOM 719 O O . CYS A 1 96 ? -3.667 -5.599 3.801 1.00 88.12 96 CYS A O 1
ATOM 721 N N . VAL A 1 97 ? -4.107 -4.853 1.705 1.00 83.75 97 VAL A N 1
ATOM 722 C CA . VAL A 1 97 ? -3.986 -3.442 2.029 1.00 83.75 97 VAL A CA 1
ATOM 723 C C . VAL A 1 97 ? -4.283 -2.535 0.862 1.00 83.75 97 VAL A C 1
ATOM 725 O O . VAL A 1 97 ? -3.747 -2.750 -0.195 1.00 83.75 97 VAL A O 1
ATOM 728 N N . ALA A 1 98 ? -4.960 -1.418 1.097 1.00 91.62 98 ALA A N 1
ATOM 729 C CA . ALA A 1 98 ? -5.133 -0.270 0.221 1.00 91.62 98 ALA A CA 1
ATOM 730 C C . ALA A 1 98 ? -4.787 1.034 0.974 1.00 91.62 98 ALA A C 1
ATOM 732 O O . ALA A 1 98 ? -4.505 0.960 2.172 1.00 91.62 98 ALA A O 1
ATOM 733 N N . PHE A 1 99 ? -4.720 2.194 0.302 1.00 85.00 99 PHE A N 1
ATOM 734 C CA . PHE A 1 99 ? -4.327 3.485 0.911 1.00 85.00 99 PHE A CA 1
ATOM 735 C C . PHE A 1 99 ? -5.091 4.724 0.464 1.00 85.00 99 PHE A C 1
ATOM 737 O O . PHE A 1 99 ? -6.130 4.584 -0.154 1.00 85.00 99 PHE A O 1
ATOM 744 N N . SER A 1 100 ? -4.548 5.895 0.822 1.00 79.56 100 SER A N 1
ATOM 745 C CA . SER A 1 100 ? -5.156 7.198 1.096 1.00 79.56 100 SER A CA 1
ATOM 746 C C . SER A 1 100 ? -6.311 7.774 0.221 1.00 79.56 100 SER A C 1
ATOM 748 O O . SER A 1 100 ? -7.159 7.072 -0.310 1.00 79.56 100 SER A O 1
ATOM 750 N N . PRO A 1 101 ? -6.355 9.108 0.047 1.00 82.12 101 PRO A N 1
ATOM 751 C CA . PRO A 1 101 ? -6.519 9.760 -1.246 1.00 82.12 101 PRO A CA 1
ATOM 752 C C . PRO A 1 101 ? -5.447 10.872 -1.356 1.00 82.12 101 PRO A C 1
ATOM 754 O O . PRO A 1 101 ? -5.675 11.935 -1.930 1.00 82.12 101 PRO A O 1
ATOM 757 N N . ASP A 1 102 ? -4.356 10.659 -0.609 1.00 78.06 102 ASP A N 1
ATOM 758 C CA . ASP A 1 102 ? -3.400 11.641 -0.126 1.00 78.06 102 ASP A CA 1
ATOM 759 C C . ASP A 1 102 ? -1.974 11.126 0.211 1.00 78.06 102 ASP A C 1
ATOM 761 O O . ASP A 1 102 ? -1.174 11.770 0.868 1.00 78.06 102 ASP A O 1
ATOM 765 N N . GLY A 1 103 ? -1.599 9.943 -0.229 1.00 76.31 103 GLY A N 1
ATOM 766 C CA . GLY A 1 103 ? -0.397 9.261 0.192 1.00 76.31 103 GLY A CA 1
ATOM 767 C C . GLY A 1 103 ? 0.901 9.954 0.619 1.00 76.31 103 GLY A C 1
ATOM 768 O O . GLY A 1 103 ? 1.902 9.902 -0.083 1.00 76.31 103 GLY A O 1
ATOM 769 N N . ALA A 1 104 ? 0.926 10.303 1.903 1.00 78.94 104 ALA A N 1
ATOM 770 C CA . ALA A 1 104 ? 2.089 10.431 2.774 1.00 78.94 104 ALA A CA 1
ATOM 771 C C . ALA A 1 104 ? 2.224 9.317 3.891 1.00 78.94 104 ALA A C 1
ATOM 773 O O . ALA A 1 104 ? 3.035 9.494 4.775 1.00 78.94 104 ALA A O 1
ATOM 774 N N . CYS A 1 105 ? 1.511 8.164 3.857 1.00 81.12 105 CYS A N 1
ATOM 775 C CA . CYS A 1 105 ? 1.553 6.957 4.780 1.00 81.12 105 CYS A CA 1
ATOM 776 C C . CYS A 1 105 ? 1.892 5.641 3.984 1.00 81.12 105 CYS A C 1
ATOM 778 O O . CYS A 1 105 ? 2.216 5.865 2.858 1.00 81.12 105 CYS A O 1
ATOM 780 N N . ILE A 1 106 ? 1.876 4.342 4.397 1.00 84.50 106 ILE A N 1
ATOM 781 C CA . ILE A 1 106 ? 1.345 3.114 3.670 1.00 84.50 106 ILE A CA 1
ATOM 782 C C . ILE A 1 106 ? 1.304 1.783 4.505 1.00 84.50 106 ILE A C 1
ATOM 784 O O . ILE A 1 106 ? 1.770 1.843 5.619 1.00 84.50 106 ILE A O 1
ATOM 788 N N . ALA A 1 107 ? 0.762 0.603 4.064 1.00 88.06 107 ALA A N 1
ATOM 789 C CA . ALA A 1 107 ? 0.639 -0.622 4.871 1.00 88.06 107 ALA A CA 1
ATOM 790 C C . ALA A 1 107 ? 0.261 -2.065 4.402 1.00 88.06 107 ALA A C 1
ATOM 792 O O . ALA A 1 107 ? -0.808 -2.458 4.731 1.00 88.06 107 ALA A O 1
ATOM 793 N N . SER A 1 108 ? 1.047 -3.019 3.901 1.00 81.38 108 SER A N 1
ATOM 794 C CA . SER A 1 108 ? 0.945 -4.420 4.490 1.00 81.38 108 SER A CA 1
ATOM 795 C C . SER A 1 108 ? -0.127 -5.524 4.209 1.00 81.38 108 SER A C 1
ATOM 797 O O . SER A 1 108 ? -0.158 -6.122 3.150 1.00 81.38 108 SER A O 1
ATOM 799 N N . GLY A 1 109 ? -0.878 -5.930 5.249 1.00 88.19 109 GLY A N 1
ATOM 800 C CA . GLY A 1 109 ? -1.675 -7.161 5.435 1.00 88.19 109 GLY A CA 1
ATOM 801 C C . GLY A 1 109 ? -1.110 -8.040 6.572 1.00 88.19 109 GLY A C 1
ATOM 802 O O . GLY A 1 109 ? 0.063 -7.863 6.833 1.00 88.19 109 GLY A O 1
ATOM 803 N N . SER A 1 110 ? -1.845 -8.947 7.257 1.00 87.38 110 SER A N 1
ATOM 804 C CA . SER A 1 110 ? -1.259 -10.033 8.096 1.00 87.38 110 SER A CA 1
ATOM 805 C C . SER A 1 110 ? -2.151 -11.002 8.878 1.00 87.38 110 SER A C 1
ATOM 807 O O . SER A 1 110 ? -3.365 -10.862 8.821 1.00 87.38 110 SER A O 1
ATOM 809 N N . ASP A 1 111 ? -1.510 -11.982 9.559 1.00 90.12 111 ASP A N 1
ATOM 810 C CA . ASP A 1 111 ? -2.055 -13.205 10.176 1.00 90.12 111 ASP A CA 1
ATOM 811 C C . ASP A 1 111 ? -1.870 -13.360 11.720 1.00 90.12 111 ASP A C 1
ATOM 813 O O . ASP A 1 111 ? -2.679 -14.029 12.358 1.00 90.12 111 ASP A O 1
ATOM 817 N N . ASP A 1 112 ? -0.928 -12.620 12.359 1.00 80.31 112 ASP A N 1
ATOM 818 C CA . ASP A 1 112 ? -1.054 -12.020 13.795 1.00 80.31 112 ASP A CA 1
ATOM 819 C C . ASP A 1 112 ? -2.501 -11.468 13.573 1.00 80.31 112 ASP A C 1
ATOM 821 O O . ASP A 1 112 ? -3.461 -11.875 14.213 1.00 80.31 112 ASP A O 1
ATOM 825 N N . ALA A 1 113 ? -2.507 -10.521 12.645 1.00 86.56 113 ALA A N 1
ATOM 826 C CA . ALA A 1 113 ? -3.494 -9.900 11.862 1.00 86.56 113 ALA A CA 1
ATOM 827 C C . ALA A 1 113 ? -2.966 -8.512 11.411 1.00 86.56 113 ALA A C 1
ATOM 829 O O . ALA A 1 113 ? -3.318 -8.172 10.310 1.00 86.56 113 ALA A O 1
ATOM 830 N N . THR A 1 114 ? -2.126 -7.733 12.154 1.00 78.38 114 THR A N 1
ATOM 831 C CA . THR A 1 114 ? -2.182 -6.232 12.288 1.00 78.38 114 THR A CA 1
ATOM 832 C C . THR A 1 114 ? -1.793 -5.264 11.189 1.00 78.38 114 THR A C 1
ATOM 834 O O . THR A 1 114 ? -0.637 -5.134 10.802 1.00 78.38 114 THR A O 1
ATOM 837 N N . ILE A 1 115 ? -2.678 -4.269 11.045 1.00 89.44 115 ILE A N 1
ATOM 838 C CA . ILE A 1 115 ? -2.296 -2.901 10.875 1.00 89.44 115 ILE A CA 1
ATOM 839 C C . ILE A 1 115 ? -1.462 -2.520 12.046 1.00 89.44 115 ILE A C 1
ATOM 841 O O . ILE A 1 115 ? -1.946 -2.393 13.164 1.00 89.44 115 ILE A O 1
ATOM 845 N N . ARG A 1 116 ? -0.192 -2.414 11.713 1.00 82.81 116 ARG A N 1
ATOM 846 C CA . ARG A 1 116 ? 0.741 -1.284 11.800 1.00 82.81 116 ARG A CA 1
ATOM 847 C C . ARG A 1 116 ? 0.555 -0.228 10.721 1.00 82.81 116 ARG A C 1
ATOM 849 O O . ARG A 1 116 ? -0.246 -0.531 9.875 1.00 82.81 116 ARG A O 1
ATOM 856 N N . LEU A 1 117 ? 1.209 0.956 10.733 1.00 82.44 117 LEU A N 1
ATOM 857 C CA . LEU A 1 117 ? 1.283 1.955 9.621 1.00 82.44 117 LEU A CA 1
ATOM 858 C C . LEU A 1 117 ? 2.707 2.409 9.221 1.00 82.44 117 LEU A C 1
ATOM 860 O O . LEU A 1 117 ? 3.605 2.519 10.056 1.00 82.44 117 LEU A O 1
ATOM 864 N N . TRP A 1 118 ? 2.878 2.606 7.902 1.00 81.12 118 TRP A N 1
ATOM 865 C CA . TRP A 1 118 ? 4.109 2.917 7.171 1.00 81.12 118 TRP A CA 1
ATOM 866 C C . TRP A 1 118 ? 4.049 4.243 6.451 1.00 81.12 118 TRP A C 1
ATOM 868 O O . TRP A 1 118 ? 3.123 5.027 6.629 1.00 81.12 118 TRP A O 1
ATOM 878 N N . ASP A 1 119 ? 5.123 4.477 5.698 1.00 81.56 119 ASP A N 1
ATOM 879 C CA . ASP A 1 119 ? 5.512 5.606 4.897 1.00 81.56 119 ASP A CA 1
ATOM 880 C C . ASP A 1 119 ? 6.899 5.207 4.225 1.00 81.56 119 ASP A C 1
ATOM 882 O O . ASP A 1 119 ? 7.426 4.146 4.515 1.00 81.56 119 ASP A O 1
ATOM 886 N N . SER A 1 120 ? 7.562 5.920 3.306 1.00 78.75 120 SER A N 1
ATOM 887 C CA . SER A 1 120 ? 8.375 5.384 2.142 1.00 78.75 120 SER A CA 1
ATOM 888 C C . SER A 1 120 ? 9.894 5.584 1.764 1.00 78.75 120 SER A C 1
ATOM 890 O O . SER A 1 120 ? 10.419 4.902 0.907 1.00 78.75 120 SER A O 1
ATOM 892 N N . ALA A 1 121 ? 10.702 6.469 2.304 1.00 75.44 121 ALA A N 1
ATOM 893 C CA . ALA A 1 121 ? 11.854 7.139 1.738 1.00 75.44 121 ALA A CA 1
ATOM 894 C C . ALA A 1 121 ? 13.135 7.373 2.616 1.00 75.44 121 ALA A C 1
ATOM 896 O O . ALA A 1 121 ? 13.702 8.453 2.555 1.00 75.44 121 ALA A O 1
ATOM 897 N N . THR A 1 122 ? 13.592 6.398 3.434 1.00 67.19 122 THR A N 1
ATOM 898 C CA . THR A 1 122 ? 14.926 6.164 4.081 1.00 67.19 122 THR A CA 1
ATOM 899 C C . THR A 1 122 ? 14.847 5.068 5.189 1.00 67.19 122 THR A C 1
ATOM 901 O O . THR A 1 122 ? 15.758 4.244 5.281 1.00 67.19 122 THR A O 1
ATOM 904 N N . GLY A 1 123 ? 13.702 4.889 5.881 1.00 72.31 123 GLY A N 1
ATOM 905 C CA . GLY A 1 123 ? 13.277 3.653 6.604 1.00 72.31 123 GLY A CA 1
ATOM 906 C C . GLY A 1 123 ? 13.127 3.661 8.109 1.00 72.31 123 GLY A C 1
ATOM 907 O O . GLY A 1 123 ? 14.012 3.128 8.744 1.00 72.31 123 GLY A O 1
ATOM 908 N N . ALA A 1 124 ? 12.016 4.136 8.675 1.00 76.31 124 ALA A N 1
ATOM 909 C CA . ALA A 1 124 ? 11.693 4.348 10.098 1.00 76.31 124 ALA A CA 1
ATOM 910 C C . ALA A 1 124 ? 10.177 4.467 10.561 1.00 76.31 124 ALA A C 1
ATOM 912 O O . ALA A 1 124 ? 9.564 5.430 10.171 1.00 76.31 124 ALA A O 1
ATOM 913 N N . HIS A 1 125 ? 9.582 3.548 11.375 1.00 85.00 125 HIS A N 1
ATOM 914 C CA . HIS A 1 125 ? 8.129 3.201 11.725 1.00 85.00 125 HIS A CA 1
ATOM 915 C C . HIS A 1 125 ? 6.997 4.168 12.296 1.00 85.00 125 HIS A C 1
ATOM 917 O O . HIS A 1 125 ? 7.201 4.710 13.373 1.00 85.00 125 HIS A O 1
ATOM 923 N N . LEU A 1 126 ? 5.726 4.204 11.794 1.00 68.62 126 LEU A N 1
ATOM 924 C CA . LEU A 1 126 ? 4.687 5.202 12.218 1.00 68.62 126 LEU A CA 1
ATOM 925 C C . LEU A 1 126 ? 3.670 4.963 13.377 1.00 68.62 126 LEU A C 1
ATOM 927 O O . LEU A 1 126 ? 3.337 5.911 14.059 1.00 68.62 126 LEU A O 1
ATOM 931 N N . ALA A 1 127 ? 3.035 3.831 13.648 1.00 73.56 127 ALA A N 1
ATOM 932 C CA . ALA A 1 127 ? 2.362 3.641 14.953 1.00 73.56 127 ALA A CA 1
ATOM 933 C C . ALA A 1 127 ? 1.427 2.457 15.041 1.00 73.56 127 ALA A C 1
ATOM 935 O O . ALA A 1 127 ? 1.367 1.762 14.031 1.00 73.56 127 ALA A O 1
ATOM 936 N N . THR A 1 128 ? 0.821 2.266 16.257 1.00 81.69 128 THR A N 1
ATOM 937 C CA . THR A 1 128 ? 0.489 1.065 17.115 1.00 81.69 128 THR A CA 1
ATOM 938 C C . THR A 1 128 ? -0.934 0.807 17.686 1.00 81.69 128 THR A C 1
ATOM 940 O O . THR A 1 128 ? -1.131 0.854 18.880 1.00 81.69 128 THR A O 1
ATOM 943 N N . LEU A 1 129 ? -1.909 0.382 16.871 1.00 80.12 129 LEU A N 1
ATOM 944 C CA . LEU A 1 129 ? -3.143 -0.300 17.245 1.00 80.12 129 LEU A CA 1
ATOM 945 C C . LEU A 1 129 ? -2.892 -1.813 17.257 1.00 80.12 129 LEU A C 1
ATOM 947 O O . LEU A 1 129 ? -2.731 -2.418 16.216 1.00 80.12 129 LEU A O 1
ATOM 951 N N . GLU A 1 130 ? -2.796 -2.401 18.442 1.00 74.81 130 GLU A N 1
ATOM 952 C CA . GLU A 1 130 ? -3.515 -3.640 18.793 1.00 74.81 130 GLU A CA 1
ATOM 953 C C . GLU A 1 130 ? -5.018 -3.315 18.646 1.00 74.81 130 GLU A C 1
ATOM 955 O O . GLU A 1 130 ? -5.352 -2.169 18.945 1.00 74.81 130 GLU A O 1
ATOM 960 N N . GLY A 1 131 ? -5.983 -4.147 18.206 1.00 57.12 131 GLY A N 1
ATOM 961 C CA . GLY A 1 131 ? -6.048 -5.586 17.906 1.00 57.12 131 GLY A CA 1
ATOM 962 C C . GLY A 1 131 ? -6.853 -6.434 18.903 1.00 57.12 131 GLY A C 1
ATOM 963 O O . GLY A 1 131 ? -7.358 -5.900 19.877 1.00 57.12 131 GLY A O 1
ATOM 964 N N . ASP A 1 132 ? -6.964 -7.760 18.753 1.00 66.12 132 ASP A N 1
ATOM 965 C CA . ASP A 1 132 ? -7.647 -8.637 19.758 1.00 66.12 132 ASP A CA 1
ATOM 966 C C . ASP A 1 132 ? -7.447 -10.217 19.787 1.00 66.12 132 ASP A C 1
ATOM 968 O O . ASP A 1 132 ? -7.257 -10.689 20.912 1.00 66.12 132 ASP A O 1
ATOM 972 N N . SER A 1 133 ? -7.430 -11.042 18.692 1.00 73.62 133 SER A N 1
ATOM 973 C CA . SER A 1 133 ? -7.128 -12.511 18.669 1.00 73.62 133 SER A CA 1
ATOM 974 C C . SER A 1 133 ? -6.668 -13.314 17.378 1.00 73.62 133 SER A C 1
ATOM 976 O O . SER A 1 133 ? -6.162 -14.412 17.620 1.00 73.62 133 SER A O 1
ATOM 978 N N . GLY A 1 134 ? -6.717 -12.887 16.084 1.00 76.25 134 GLY A N 1
ATOM 979 C CA . GLY A 1 134 ? -6.009 -13.591 14.948 1.00 76.25 134 GLY A CA 1
ATOM 980 C C . GLY A 1 134 ? -6.508 -13.495 13.461 1.00 76.25 134 GLY A C 1
ATOM 981 O O . GLY A 1 134 ? -7.675 -13.814 13.290 1.00 76.25 134 GLY A O 1
ATOM 982 N N . SER A 1 135 ? -5.627 -13.273 12.427 1.00 87.38 135 SER A N 1
ATOM 983 C CA . SER A 1 135 ? -5.652 -13.726 10.958 1.00 87.38 135 SER A CA 1
ATOM 984 C C . SER A 1 135 ? -5.976 -12.846 9.632 1.00 87.38 135 SER A C 1
ATOM 986 O O . SER A 1 135 ? -5.991 -13.404 8.544 1.00 87.38 135 SER A O 1
ATOM 988 N N . VAL A 1 136 ? -6.272 -11.515 9.620 1.00 81.81 136 VAL A N 1
ATOM 989 C CA . VAL A 1 136 ? -7.163 -10.687 8.674 1.00 81.81 136 VAL A CA 1
ATOM 990 C C . VAL A 1 136 ? -7.192 -10.759 7.123 1.00 81.81 136 VAL A C 1
ATOM 992 O O . VAL A 1 136 ? -6.259 -11.139 6.435 1.00 81.81 136 VAL A O 1
ATOM 995 N N . GLU A 1 137 ? -8.241 -10.102 6.576 1.00 87.69 137 GLU A N 1
ATOM 996 C CA . GLU A 1 137 ? -8.616 -10.070 5.159 1.00 87.69 137 GLU A CA 1
ATOM 997 C C . GLU A 1 137 ? -8.774 -8.724 4.429 1.00 87.69 137 GLU A C 1
ATOM 999 O O . GLU A 1 137 ? -8.617 -8.752 3.213 1.00 87.69 137 GLU A O 1
ATOM 1004 N N . SER A 1 138 ? -9.261 -7.615 5.031 1.00 89.19 138 SER A N 1
ATOM 1005 C CA . SER A 1 138 ? -9.779 -6.497 4.197 1.00 89.19 138 SER A CA 1
ATOM 1006 C C . SER A 1 138 ? -10.018 -5.136 4.859 1.00 89.19 138 SER A C 1
ATOM 1008 O O . SER A 1 138 ? -9.852 -4.952 6.065 1.00 89.19 138 SER A O 1
ATOM 1010 N N . LEU A 1 139 ? -10.351 -4.156 4.006 1.00 90.81 139 LEU A N 1
ATOM 1011 C CA . LEU A 1 139 ? -9.987 -2.755 4.151 1.00 90.81 139 LEU A CA 1
ATOM 1012 C C . LEU A 1 139 ? -10.462 -1.834 3.026 1.00 90.81 139 LEU A C 1
ATOM 1014 O O . LEU A 1 139 ? -10.653 -2.269 1.892 1.00 90.81 139 LEU A O 1
ATOM 1018 N N . CYS A 1 140 ? -10.629 -0.543 3.325 1.00 90.81 140 CYS A N 1
ATOM 1019 C CA . CYS A 1 140 ? -11.231 0.395 2.375 1.00 90.81 140 CYS A CA 1
ATOM 1020 C C . CYS A 1 140 ? -11.092 1.875 2.735 1.00 90.81 140 CYS A C 1
ATOM 1022 O O . CYS A 1 140 ? -10.910 2.232 3.896 1.00 90.81 140 CYS A O 1
ATOM 1024 N N . PHE A 1 141 ? -11.244 2.722 1.708 1.00 84.38 141 PHE A N 1
ATOM 1025 C CA . PHE A 1 141 ? -10.905 4.140 1.750 1.00 84.38 141 PHE A CA 1
ATOM 1026 C C . PHE A 1 141 ? -12.065 5.104 1.666 1.00 84.38 141 PHE A C 1
ATOM 1028 O O . PHE A 1 141 ? -13.035 4.867 0.955 1.00 84.38 141 PHE A O 1
ATOM 1035 N N . SER A 1 142 ? -11.899 6.243 2.330 1.00 81.38 142 SER A N 1
ATOM 1036 C CA . SER A 1 142 ? -12.741 7.426 2.167 1.00 81.38 142 SER A CA 1
ATOM 1037 C C . SER A 1 142 ? -11.871 8.736 2.361 1.00 81.38 142 SER A C 1
ATOM 1039 O O . SER A 1 142 ? -10.700 8.541 2.694 1.00 81.38 142 SER A O 1
ATOM 1041 N N . PRO A 1 143 ? -12.327 9.983 1.975 1.00 80.19 143 PRO A N 1
ATOM 1042 C CA . PRO A 1 143 ? -11.802 11.422 2.189 1.00 80.19 143 PRO A CA 1
ATOM 1043 C C . PRO A 1 143 ? -12.029 12.545 3.366 1.00 80.19 143 PRO A C 1
ATOM 1045 O O . PRO A 1 143 ? -11.759 13.695 3.020 1.00 80.19 143 PRO A O 1
ATOM 1048 N N . ASP A 1 144 ? -12.380 12.412 4.694 1.00 77.75 144 ASP A N 1
ATOM 1049 C CA . ASP A 1 144 ? -12.805 13.454 5.721 1.00 77.75 144 ASP A CA 1
ATOM 1050 C C . ASP A 1 144 ? -11.735 14.008 6.582 1.00 77.75 144 ASP A C 1
ATOM 1052 O O . ASP A 1 144 ? -11.902 14.362 7.729 1.00 77.75 144 ASP A O 1
ATOM 1056 N N . ARG A 1 145 ? -10.551 13.925 6.065 1.00 76.00 145 ARG A N 1
ATOM 1057 C CA . ARG A 1 145 ? -9.529 13.351 6.885 1.00 76.00 145 ARG A CA 1
ATOM 1058 C C . ARG A 1 145 ? -10.131 12.466 8.076 1.00 76.00 145 ARG A C 1
ATOM 1060 O O . ARG A 1 145 ? -9.767 12.767 9.205 1.00 76.00 145 ARG A O 1
ATOM 1067 N N . ILE A 1 146 ? -11.103 11.512 7.967 1.00 81.81 146 ILE A N 1
ATOM 1068 C CA . ILE A 1 146 ? -11.651 10.685 9.115 1.00 81.81 146 ILE A CA 1
ATOM 1069 C C . ILE A 1 146 ? -11.944 9.183 8.795 1.00 81.81 146 ILE A C 1
ATOM 1071 O O . ILE A 1 146 ? -11.082 8.309 8.856 1.00 81.81 146 ILE A O 1
ATOM 1075 N N . HIS A 1 147 ? -13.192 8.788 8.582 1.00 87.19 147 HIS A N 1
ATOM 1076 C CA . HIS A 1 147 ? -13.590 7.391 8.756 1.00 87.19 147 HIS A CA 1
ATOM 1077 C C . HIS A 1 147 ? -13.097 6.471 7.618 1.00 87.19 147 HIS A C 1
ATOM 1079 O O . HIS A 1 147 ? -12.368 6.894 6.729 1.00 87.19 147 HIS A O 1
ATOM 1085 N N . LEU A 1 148 ? -13.371 5.177 7.748 1.00 87.19 148 LEU A N 1
ATOM 1086 C CA . LEU A 1 148 ? -12.556 4.071 7.235 1.00 87.19 148 LEU A CA 1
ATOM 1087 C C . LEU A 1 148 ? -13.281 2.760 7.640 1.00 87.19 148 LEU A C 1
ATOM 1089 O O . LEU A 1 148 ? -14.147 2.823 8.507 1.00 87.19 148 LEU A O 1
ATOM 1093 N N . VAL A 1 149 ? -12.959 1.572 7.118 1.00 92.19 149 VAL A N 1
ATOM 1094 C CA . VAL A 1 149 ? -13.346 0.284 7.750 1.00 92.19 149 VAL A CA 1
ATOM 1095 C C . VAL A 1 149 ? -12.374 -0.866 7.453 1.00 92.19 149 VAL A C 1
ATOM 1097 O O . VAL A 1 149 ? -11.836 -0.882 6.352 1.00 92.19 149 VAL A O 1
ATOM 1100 N N . SER A 1 150 ? -12.249 -1.873 8.339 1.00 86.38 150 SER A N 1
ATOM 1101 C CA . SER A 1 150 ? -11.726 -3.225 8.015 1.00 86.38 150 SER A CA 1
ATOM 1102 C C . SER A 1 150 ? -12.778 -4.334 8.122 1.00 86.38 150 SER A C 1
ATOM 1104 O O . SER A 1 150 ? -13.801 -4.144 8.777 1.00 86.38 150 SER A O 1
ATOM 1106 N N . GLY A 1 151 ? -12.477 -5.503 7.545 1.00 90.25 151 GLY A N 1
ATOM 1107 C CA . GLY A 1 151 ? -13.208 -6.755 7.767 1.00 90.25 151 GLY A CA 1
ATOM 1108 C C . GLY A 1 151 ? -12.337 -7.837 8.418 1.00 90.25 151 GLY A C 1
ATOM 1109 O O . GLY A 1 151 ? -11.187 -7.989 8.026 1.00 90.25 151 GLY A O 1
ATOM 1110 N N . SER A 1 152 ? -12.922 -8.562 9.377 1.00 85.00 152 SER A N 1
ATOM 1111 C CA . SER A 1 152 ? -12.360 -9.438 10.406 1.00 85.00 152 SER A CA 1
ATOM 1112 C C . SER A 1 152 ? -13.001 -10.852 10.660 1.00 85.00 152 SER A C 1
ATOM 1114 O O . SER A 1 152 ? -14.210 -10.926 10.877 1.00 85.00 152 SER A O 1
ATOM 1116 N N . LEU A 1 153 ? -12.209 -11.938 10.832 1.00 90.00 153 LEU A N 1
ATOM 1117 C CA . LEU A 1 153 ? -12.507 -13.250 11.507 1.00 90.00 153 LEU A CA 1
ATOM 1118 C C . LEU A 1 153 ? -13.061 -13.183 12.928 1.00 90.00 153 LEU A C 1
ATOM 1120 O O . LEU A 1 153 ? -13.620 -14.167 13.397 1.00 90.00 153 LEU A O 1
ATOM 1124 N N . ASP A 1 154 ? -12.990 -12.044 13.608 1.00 83.19 154 ASP A N 1
ATOM 1125 C CA . ASP A 1 154 ? -13.697 -11.858 14.879 1.00 83.19 154 ASP A CA 1
ATOM 1126 C C . ASP A 1 154 ? -15.206 -11.671 14.743 1.00 83.19 154 ASP A C 1
ATOM 1128 O O . ASP A 1 154 ? -15.933 -11.660 15.745 1.00 83.19 154 ASP A O 1
ATOM 1132 N N . ASN A 1 155 ? -15.675 -11.549 13.498 1.00 89.94 155 ASN A N 1
ATOM 1133 C CA . ASN A 1 155 ? -17.074 -11.389 13.130 1.00 89.94 155 ASN A CA 1
ATOM 1134 C C . ASN A 1 155 ? -17.625 -9.974 13.381 1.00 89.94 155 ASN A C 1
ATOM 1136 O O . ASN A 1 155 ? -18.831 -9.770 13.574 1.00 89.94 155 ASN A O 1
ATOM 1140 N N . THR A 1 156 ? -16.770 -8.957 13.367 1.00 88.88 156 THR A N 1
ATOM 1141 C CA . THR A 1 156 ? -17.192 -7.570 13.531 1.00 88.88 156 THR A CA 1
ATOM 1142 C C . THR A 1 156 ? -16.639 -6.630 12.485 1.00 88.88 156 THR A C 1
ATOM 1144 O O . THR A 1 156 ? -15.617 -6.829 11.830 1.00 88.88 156 THR A O 1
ATOM 1147 N N . VAL A 1 157 ? -17.378 -5.536 12.390 1.00 91.12 157 VAL A N 1
ATOM 1148 C CA . VAL A 1 157 ? -16.802 -4.234 12.152 1.00 91.12 157 VAL A CA 1
ATOM 1149 C C . VAL A 1 157 ? -16.917 -3.436 13.471 1.00 91.12 157 VAL A C 1
ATOM 1151 O O . VAL A 1 157 ? -17.654 -3.783 14.387 1.00 91.12 157 VAL A O 1
ATOM 1154 N N . GLN A 1 158 ? -16.165 -2.364 13.627 1.00 87.12 158 GLN A N 1
ATOM 1155 C CA . GLN A 1 158 ? -16.185 -1.325 14.675 1.00 87.12 158 GLN A CA 1
ATOM 1156 C C . GLN A 1 158 ? -15.464 -0.136 13.952 1.00 87.12 158 GLN A C 1
ATOM 1158 O O . GLN A 1 158 ? -14.858 -0.293 12.882 1.00 87.12 158 GLN A O 1
ATOM 1163 N N . ILE A 1 159 ? -15.645 1.082 14.436 1.00 89.00 159 ILE A N 1
ATOM 1164 C CA . ILE A 1 159 ? -15.198 2.345 13.837 1.00 89.00 159 ILE A CA 1
ATOM 1165 C C . ILE A 1 159 ? -14.054 2.854 14.739 1.00 89.00 159 ILE A C 1
ATOM 1167 O O . ILE A 1 159 ? -14.214 2.840 15.962 1.00 89.00 159 ILE A O 1
ATOM 1171 N N . TRP A 1 160 ? -12.906 3.264 14.171 1.00 80.31 160 TRP A N 1
ATOM 1172 C CA . TRP A 1 160 ? -11.685 3.731 14.876 1.00 80.31 160 TRP A CA 1
ATOM 1173 C C . TRP A 1 160 ? -10.952 5.057 14.708 1.00 80.31 160 TRP A C 1
ATOM 1175 O O . TRP A 1 160 ? -11.602 6.050 14.475 1.00 80.31 160 TRP A O 1
ATOM 1185 N N . ASN A 1 161 ? -9.642 5.162 14.966 1.00 86.12 161 ASN A N 1
ATOM 1186 C CA . ASN A 1 161 ? -8.927 6.388 14.697 1.00 86.12 161 AS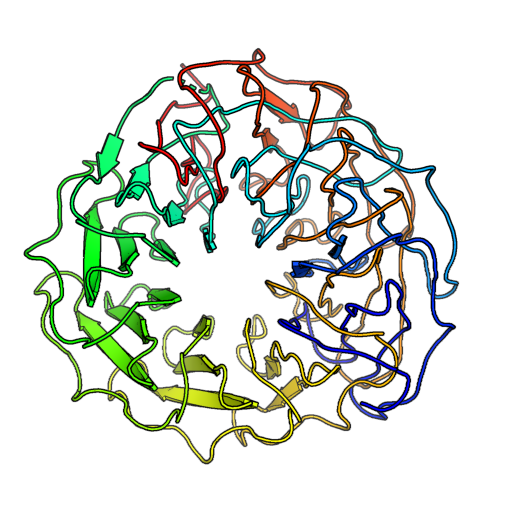N A CA 1
ATOM 1187 C C . ASN A 1 161 ? -7.411 6.275 14.670 1.00 86.12 161 ASN A C 1
ATOM 1189 O O . ASN A 1 161 ? -6.779 5.604 15.481 1.00 86.12 161 ASN A O 1
ATOM 1193 N N . LEU A 1 162 ? -6.845 7.084 13.798 1.00 72.19 162 LEU A N 1
ATOM 1194 C CA . LEU A 1 162 ? -5.445 7.402 13.657 1.00 72.19 162 LEU A CA 1
ATOM 1195 C C . LEU A 1 162 ? -5.311 8.918 13.635 1.00 72.19 162 LEU A C 1
ATOM 1197 O O . LEU A 1 162 ? -4.586 9.457 12.820 1.00 72.19 162 LEU A O 1
ATOM 1201 N N . GLU A 1 163 ? -5.940 9.577 14.592 1.00 81.31 163 GLU A N 1
ATOM 1202 C CA . GLU A 1 163 ? -5.686 10.941 15.021 1.00 81.31 163 GLU A CA 1
ATOM 1203 C C . GLU A 1 163 ? -5.382 11.019 16.552 1.00 81.31 163 GLU A C 1
ATOM 1205 O O . GLU A 1 163 ? -4.214 11.302 16.823 1.00 81.31 163 GLU A O 1
ATOM 1210 N N . THR A 1 164 ? -6.238 10.638 17.543 1.00 76.56 164 THR A N 1
ATOM 1211 C CA . THR A 1 164 ? -5.824 10.496 19.007 1.00 76.56 164 THR A CA 1
ATOM 1212 C C . THR A 1 164 ? -5.950 9.143 19.731 1.00 76.56 164 THR A C 1
ATOM 1214 O O . THR A 1 164 ? -5.415 8.952 20.816 1.00 76.56 164 THR A O 1
ATOM 1217 N N . ARG A 1 165 ? -6.568 8.142 19.144 1.00 73.06 165 ARG A N 1
ATOM 1218 C CA . ARG A 1 165 ? -6.177 6.739 19.301 1.00 73.06 165 ARG A CA 1
ATOM 1219 C C . ARG A 1 165 ? -6.040 6.061 20.734 1.00 73.06 165 ARG A C 1
ATOM 1221 O O . ARG A 1 165 ? -5.016 5.441 20.941 1.00 73.06 165 ARG A O 1
ATOM 1228 N N . LYS A 1 166 ? -6.905 5.965 21.794 1.00 80.81 166 LYS A N 1
ATOM 1229 C CA . LYS A 1 166 ? -9.705 5.774 22.520 1.00 80.81 166 LYS A CA 1
ATOM 1230 C C . LYS A 1 166 ? -10.828 4.822 21.801 1.00 80.81 166 LYS A C 1
ATOM 1232 O O . LYS A 1 166 ? -11.226 5.036 20.670 1.00 80.81 166 LYS A O 1
ATOM 1237 N N . LEU A 1 167 ? -11.438 3.784 22.379 1.00 86.56 167 LEU A N 1
ATOM 1238 C CA . LEU A 1 167 ? -12.545 3.077 21.663 1.00 86.56 167 LEU A CA 1
ATOM 1239 C C . LEU A 1 167 ? -13.859 3.868 21.688 1.00 86.56 167 LEU A C 1
ATOM 1241 O O . LEU A 1 167 ? -14.458 3.961 22.748 1.00 86.56 167 LEU A O 1
ATOM 1245 N N . GLU A 1 168 ? -14.340 4.337 20.527 1.00 83.81 168 GLU A N 1
ATOM 1246 C CA . GLU A 1 168 ? -15.715 4.865 20.325 1.00 83.81 168 GLU A CA 1
ATOM 1247 C C . GLU A 1 168 ? -16.773 3.818 19.890 1.00 83.81 168 GLU A C 1
ATOM 1249 O O . GLU A 1 168 ? -17.737 3.651 20.628 1.00 83.81 168 GLU A O 1
ATOM 1254 N N . ARG A 1 169 ? -16.686 3.122 18.729 1.00 89.38 169 ARG A N 1
ATOM 1255 C CA . ARG A 1 169 ? -17.910 2.550 18.090 1.00 89.38 169 ARG A CA 1
ATOM 1256 C C . ARG A 1 169 ? -17.887 1.087 17.627 1.00 89.38 169 ARG A C 1
ATOM 1258 O O . ARG A 1 169 ? -17.373 0.812 16.549 1.00 89.38 169 ARG A O 1
ATOM 1265 N N . THR A 1 170 ? -18.543 0.155 18.342 1.00 93.38 170 THR A N 1
ATOM 1266 C CA . THR A 1 170 ? -18.630 -1.277 17.942 1.00 93.38 170 THR A CA 1
ATOM 1267 C C . THR A 1 170 ? -19.780 -1.684 17.036 1.00 93.38 170 THR A C 1
ATOM 1269 O O . THR A 1 170 ? -20.888 -1.917 17.503 1.00 93.38 170 THR A O 1
ATOM 1272 N N . LEU A 1 171 ? -19.474 -1.933 15.757 1.00 92.06 171 LEU A N 1
ATOM 1273 C CA . LEU A 1 171 ? -20.402 -2.442 14.743 1.00 92.06 171 LEU A CA 1
ATOM 1274 C C . LEU A 1 171 ? -20.491 -3.978 14.802 1.00 92.06 171 LEU A C 1
ATOM 1276 O O . LEU A 1 171 ? -20.354 -4.686 13.798 1.00 92.06 171 LEU A O 1
ATOM 1280 N N . ARG A 1 172 ? -20.695 -4.520 16.011 1.00 92.25 172 ARG A N 1
ATOM 1281 C CA . ARG A 1 172 ? -20.907 -5.963 16.173 1.00 92.25 172 ARG A CA 1
ATOM 1282 C C . ARG A 1 172 ? -22.116 -6.386 15.353 1.00 92.25 172 ARG A C 1
ATOM 1284 O O . ARG A 1 172 ? -23.120 -5.675 15.279 1.00 92.25 172 ARG A O 1
ATOM 1291 N N . GLY A 1 173 ? -22.053 -7.584 14.791 1.00 87.81 173 GLY A N 1
ATOM 1292 C CA . GLY A 1 173 ? -23.222 -8.142 14.139 1.00 87.81 173 GLY A CA 1
ATOM 1293 C C . GLY A 1 173 ? -22.983 -9.492 13.503 1.00 87.81 173 GLY A C 1
ATOM 1294 O O . GLY A 1 173 ? -23.814 -10.380 13.711 1.00 87.81 173 GLY A O 1
ATOM 1295 N N . HIS A 1 174 ? -21.919 -9.629 12.709 1.00 93.38 174 HIS A N 1
ATOM 1296 C CA . HIS A 1 174 ? -21.653 -10.881 12.012 1.00 93.38 174 HIS A CA 1
ATOM 1297 C C . HIS A 1 174 ? -21.391 -12.016 13.010 1.00 93.38 174 HIS A C 1
ATOM 1299 O O . HIS A 1 174 ? -21.055 -11.786 14.173 1.00 93.38 174 HIS A O 1
ATOM 1305 N N . SER A 1 175 ? -21.631 -13.248 12.568 1.00 92.38 175 SER A N 1
ATOM 1306 C CA . SER A 1 175 ? -21.367 -14.462 13.359 1.00 92.38 175 SER A CA 1
ATOM 1307 C C . SER A 1 175 ? -20.201 -15.298 12.836 1.00 92.38 175 SER A C 1
ATOM 1309 O O . SER A 1 175 ? -19.894 -16.323 13.432 1.00 92.38 175 SER A O 1
ATOM 1311 N N . ASP A 1 176 ? -19.599 -14.865 11.732 1.00 89.50 176 ASP A N 1
ATOM 1312 C CA . ASP A 1 176 ? -18.396 -15.429 11.132 1.00 89.50 176 ASP A CA 1
ATOM 1313 C C . ASP A 1 176 ? -17.582 -14.296 10.464 1.00 89.50 176 ASP A C 1
ATOM 1315 O O . ASP A 1 176 ? -18.000 -13.128 10.407 1.00 89.50 176 ASP A O 1
ATOM 1319 N N . MET A 1 177 ? -16.419 -14.657 9.955 1.00 90.38 177 MET A N 1
ATOM 1320 C CA . MET A 1 177 ? -15.349 -13.821 9.445 1.00 90.38 177 MET A CA 1
ATOM 1321 C C . MET A 1 177 ? -15.759 -12.789 8.393 1.00 90.38 177 MET A C 1
ATOM 1323 O O . MET A 1 177 ? -16.007 -13.113 7.241 1.00 90.38 177 MET A O 1
ATOM 1327 N N . VAL A 1 178 ? -15.783 -11.507 8.753 1.00 90.62 178 VAL A N 1
ATOM 1328 C CA . VAL A 1 178 ? -15.866 -10.405 7.790 1.00 90.62 178 VAL A CA 1
ATOM 1329 C C . VAL A 1 178 ? -14.611 -10.439 6.897 1.00 90.62 178 VAL A C 1
ATOM 1331 O O . VAL A 1 178 ? -13.487 -10.391 7.381 1.00 90.62 178 VAL A O 1
ATOM 1334 N N . ARG A 1 179 ? -14.786 -10.535 5.577 1.00 84.75 179 ARG A N 1
ATOM 1335 C CA . ARG A 1 179 ? -13.698 -10.562 4.579 1.00 84.75 179 ARG A CA 1
ATOM 1336 C C . ARG A 1 179 ? -13.586 -9.295 3.757 1.00 84.75 179 ARG A C 1
ATOM 1338 O O . ARG A 1 179 ? -12.758 -9.219 2.860 1.00 84.75 179 ARG A O 1
ATOM 1345 N N . ALA A 1 180 ? -14.481 -8.341 3.965 1.00 84.94 180 ALA A N 1
ATOM 1346 C CA . ALA A 1 180 ? -14.684 -7.263 3.017 1.00 84.94 180 ALA A CA 1
ATOM 1347 C C . ALA A 1 180 ? -15.368 -6.078 3.654 1.00 84.94 180 ALA A C 1
ATOM 1349 O O . ALA A 1 180 ? -16.306 -6.272 4.422 1.00 84.94 180 ALA A O 1
ATOM 1350 N N . VAL A 1 181 ? -14.989 -4.867 3.256 1.00 90.69 181 VAL A N 1
ATOM 1351 C CA . VAL A 1 181 ? -15.647 -3.649 3.729 1.00 90.69 181 VAL A CA 1
ATOM 1352 C C . VAL A 1 181 ? -15.520 -2.462 2.778 1.00 90.69 181 VAL A C 1
ATOM 1354 O O . VAL A 1 181 ? -14.655 -2.447 1.907 1.00 90.69 181 VAL A O 1
ATOM 1357 N N . ALA A 1 182 ? -16.388 -1.465 2.971 1.00 88.94 182 ALA A N 1
ATOM 1358 C CA . ALA A 1 182 ? -16.380 -0.182 2.274 1.00 88.94 182 ALA A CA 1
ATOM 1359 C C . ALA A 1 182 ? -17.017 0.944 3.108 1.00 88.94 182 ALA A C 1
ATOM 1361 O O . ALA A 1 182 ? -17.844 0.680 3.980 1.00 88.94 182 ALA A O 1
ATOM 1362 N N . ILE A 1 183 ? -16.706 2.201 2.768 1.00 87.00 183 ILE A N 1
ATOM 1363 C CA . ILE A 1 183 ? -17.420 3.408 3.217 1.00 87.00 183 ILE A CA 1
ATOM 1364 C C . ILE A 1 183 ? -18.075 4.070 2.004 1.00 87.00 183 ILE A C 1
ATOM 1366 O O . ILE A 1 183 ? -17.517 4.078 0.907 1.00 87.00 183 ILE A O 1
ATOM 1370 N N . SER A 1 184 ? -19.246 4.666 2.202 1.00 84.88 184 SER A N 1
ATOM 1371 C CA . SER A 1 184 ? -19.859 5.578 1.237 1.00 84.88 184 SER A CA 1
ATOM 1372 C C . SER A 1 184 ? -18.986 6.829 1.011 1.00 84.88 184 SER A C 1
ATOM 1374 O O . SER A 1 184 ? -18.319 7.270 1.949 1.00 84.88 184 SER A O 1
ATOM 1376 N N . PRO A 1 185 ? -19.049 7.494 -0.157 1.00 79.38 185 PRO A N 1
ATOM 1377 C CA . PRO A 1 185 ? -18.240 8.690 -0.454 1.00 79.38 185 PRO A CA 1
ATOM 1378 C C . PRO A 1 185 ? -18.497 9.878 0.469 1.00 79.38 185 PRO A C 1
ATOM 1380 O O . PRO A 1 185 ? -17.667 10.769 0.577 1.00 79.38 185 PRO A O 1
ATOM 1383 N N . SER A 1 186 ? -19.667 9.908 1.107 1.00 80.50 186 SER A N 1
ATOM 1384 C CA . SER A 1 186 ? -20.058 10.902 2.104 1.00 80.50 186 SER A CA 1
ATOM 1385 C C . SER A 1 186 ? -19.533 10.583 3.508 1.00 80.50 186 SER A C 1
ATOM 1387 O O . SER A 1 186 ? -19.910 11.261 4.459 1.00 80.50 186 SER A O 1
ATOM 1389 N N . GLY A 1 187 ? -18.743 9.516 3.670 1.00 83.81 187 GLY A N 1
ATOM 1390 C CA . GLY A 1 187 ? -18.284 8.973 4.952 1.00 83.81 187 GLY A CA 1
ATOM 1391 C C . GLY A 1 187 ? -19.355 8.356 5.836 1.00 83.81 187 GLY A C 1
ATOM 1392 O O . GLY A 1 187 ? -19.028 7.636 6.769 1.00 83.81 187 GLY A O 1
ATOM 1393 N N . ARG A 1 188 ? -20.629 8.618 5.542 1.00 87.19 188 ARG A N 1
ATOM 1394 C CA . ARG A 1 188 ? -21.726 8.397 6.477 1.00 87.19 188 ARG A CA 1
ATOM 1395 C C . ARG A 1 188 ? -22.112 6.933 6.673 1.00 87.19 188 ARG A C 1
ATOM 1397 O O . ARG A 1 188 ? -22.630 6.606 7.730 1.00 87.19 188 ARG A O 1
ATOM 1404 N N . TYR A 1 189 ? -21.905 6.064 5.693 1.00 90.12 189 TYR A N 1
ATOM 1405 C CA . TYR A 1 189 ? -22.323 4.665 5.777 1.00 90.12 189 TYR A CA 1
ATOM 1406 C C . TYR A 1 189 ? -21.158 3.719 5.573 1.00 90.12 189 TYR A C 1
ATOM 1408 O O . TYR A 1 189 ? -20.290 3.959 4.737 1.00 90.12 189 TYR A O 1
ATOM 1416 N N . ILE A 1 190 ? -21.184 2.630 6.328 1.00 90.94 190 ILE A N 1
ATOM 1417 C CA . ILE A 1 190 ? -20.187 1.565 6.331 1.00 90.94 190 ILE A CA 1
ATOM 1418 C C . ILE A 1 190 ? -20.876 0.272 5.928 1.00 90.94 190 ILE A C 1
ATOM 1420 O O . ILE A 1 190 ? -21.968 0.006 6.417 1.00 90.94 190 ILE A O 1
ATOM 1424 N N . ALA A 1 191 ? -20.248 -0.511 5.056 1.00 88.88 191 ALA A N 1
ATOM 1425 C CA . ALA A 1 191 ? -20.734 -1.797 4.577 1.00 88.88 191 ALA A CA 1
ATOM 1426 C C . ALA A 1 191 ? -19.673 -2.871 4.808 1.00 88.88 191 ALA A C 1
ATOM 1428 O O . ALA A 1 191 ? -18.481 -2.584 4.697 1.00 88.88 191 ALA A O 1
ATOM 1429 N N . ALA A 1 192 ? -20.106 -4.098 5.092 1.00 90.81 192 ALA A N 1
ATOM 1430 C CA . ALA A 1 192 ? -19.223 -5.219 5.397 1.00 90.81 192 ALA A CA 1
ATOM 1431 C C . ALA A 1 192 ? -19.757 -6.541 4.858 1.00 90.81 192 ALA A C 1
ATOM 1433 O O . ALA A 1 192 ? -20.948 -6.788 4.993 1.00 90.81 192 ALA A O 1
ATOM 1434 N N . GLY A 1 193 ? -18.897 -7.382 4.281 1.00 88.12 193 GLY A N 1
ATOM 1435 C CA . GLY A 1 193 ? -19.216 -8.732 3.809 1.00 88.12 193 GLY A CA 1
ATOM 1436 C C . GLY A 1 193 ? -18.468 -9.802 4.604 1.00 88.12 193 GLY A C 1
ATOM 1437 O O . GLY A 1 193 ? -17.309 -9.596 4.955 1.00 88.12 193 GLY A O 1
ATOM 1438 N N . SER A 1 194 ? -19.130 -10.924 4.903 1.00 91.88 194 SER A N 1
ATOM 1439 C CA . SER A 1 194 ? -18.658 -11.956 5.835 1.00 91.88 194 SER A CA 1
ATOM 1440 C C . SER A 1 194 ? -18.876 -13.400 5.368 1.00 91.88 194 SER A C 1
ATOM 1442 O O . SER A 1 194 ? -19.710 -13.679 4.503 1.00 91.88 194 SER A O 1
ATOM 1444 N N . ASP A 1 195 ? -18.131 -14.319 5.980 1.00 89.12 195 ASP A N 1
ATOM 1445 C CA . ASP A 1 195 ? -18.301 -15.771 5.959 1.00 89.12 195 ASP A CA 1
ATOM 1446 C C . ASP A 1 195 ? -19.665 -16.199 6.530 1.00 89.12 195 ASP A C 1
ATOM 1448 O O . ASP A 1 195 ? -20.167 -17.254 6.155 1.00 89.12 195 ASP A O 1
ATOM 1452 N N . ASP A 1 196 ? -20.350 -15.330 7.295 1.00 91.12 196 ASP A N 1
ATOM 1453 C CA . ASP A 1 196 ? -21.734 -15.517 7.771 1.00 91.12 196 ASP A CA 1
ATOM 1454 C C . ASP A 1 196 ? -22.804 -15.364 6.671 1.00 91.12 196 ASP A C 1
ATOM 1456 O O . ASP A 1 196 ? -24.009 -15.346 6.950 1.00 91.12 196 ASP A O 1
ATOM 1460 N N . GLU A 1 197 ? -22.346 -15.262 5.419 1.00 88.50 197 GLU A N 1
ATOM 1461 C CA . GLU A 1 197 ? -23.118 -15.134 4.181 1.00 88.50 197 GLU A CA 1
ATOM 1462 C C . GLU A 1 197 ? -23.972 -13.852 4.108 1.00 88.50 197 GLU A C 1
ATOM 1464 O O . GLU A 1 197 ? -24.858 -13.728 3.253 1.00 88.50 197 GLU A O 1
ATOM 1469 N N . THR A 1 198 ? -23.723 -12.871 4.987 1.00 90.19 198 THR A N 1
ATOM 1470 C CA . THR A 1 198 ? -24.443 -11.589 4.998 1.00 90.19 198 THR A CA 1
ATOM 1471 C C . THR A 1 198 ? -23.570 -10.403 4.623 1.00 90.19 198 THR A C 1
ATOM 1473 O O . THR A 1 198 ? -22.345 -10.417 4.769 1.00 90.19 198 THR A O 1
ATOM 1476 N N . ILE A 1 199 ? -24.239 -9.338 4.173 1.00 90.00 199 ILE A N 1
ATOM 1477 C CA . ILE A 1 199 ? -23.701 -7.983 4.246 1.00 90.00 199 ILE A CA 1
ATOM 1478 C C . ILE A 1 199 ? -24.385 -7.258 5.402 1.00 90.00 199 ILE A C 1
ATOM 1480 O O . ILE A 1 199 ? -25.561 -7.489 5.687 1.00 90.00 199 ILE A O 1
ATOM 1484 N N . ARG A 1 200 ? -23.674 -6.365 6.082 1.00 92.88 200 ARG A N 1
ATOM 1485 C CA . ARG A 1 200 ? -24.265 -5.455 7.071 1.00 92.88 200 ARG A CA 1
ATOM 1486 C C . ARG A 1 200 ? -23.873 -4.025 6.788 1.00 92.88 200 ARG A C 1
ATOM 1488 O O . ARG A 1 200 ? -22.844 -3.777 6.163 1.00 92.88 200 ARG A O 1
ATOM 1495 N N . ILE A 1 201 ? -24.739 -3.114 7.220 1.00 90.56 201 ILE A N 1
ATOM 1496 C CA . ILE A 1 201 ? -24.589 -1.678 7.022 1.00 90.56 201 ILE A CA 1
ATOM 1497 C C . ILE A 1 201 ? -24.830 -0.968 8.350 1.00 90.56 201 ILE A C 1
ATOM 1499 O O . ILE A 1 201 ? -25.703 -1.367 9.122 1.00 90.56 201 ILE A O 1
ATOM 1503 N N . TRP A 1 202 ? -24.062 0.085 8.610 1.00 93.75 202 TRP A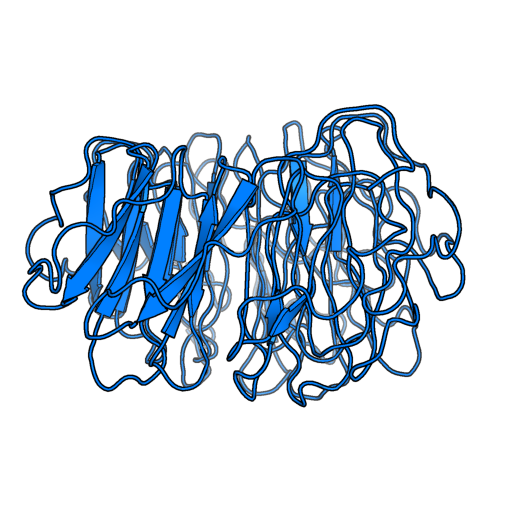 N 1
ATOM 1504 C CA . TRP A 1 202 ? -24.178 0.926 9.800 1.00 93.75 202 TRP A CA 1
ATOM 1505 C C . TRP A 1 202 ? -23.979 2.400 9.436 1.00 93.75 202 TRP A C 1
ATOM 1507 O O . TRP A 1 202 ? -23.293 2.715 8.457 1.00 93.75 202 TRP A O 1
ATOM 1517 N N . ASP A 1 203 ? -24.553 3.301 10.234 1.00 91.12 203 ASP A N 1
ATOM 1518 C CA . ASP A 1 203 ? -24.222 4.727 10.177 1.00 91.12 203 ASP A CA 1
ATOM 1519 C C . ASP A 1 203 ? -22.867 4.940 10.872 1.00 91.12 203 ASP A C 1
ATOM 1521 O O . ASP A 1 203 ? -22.645 4.497 12.000 1.00 91.12 203 ASP A O 1
ATOM 1525 N N . ALA A 1 204 ? -21.934 5.586 10.181 1.00 85.50 204 ALA A N 1
ATOM 1526 C CA . ALA A 1 204 ? -20.552 5.727 10.608 1.00 85.50 204 ALA A CA 1
ATOM 1527 C C . ALA A 1 204 ? -20.383 6.647 11.828 1.00 85.50 204 ALA A C 1
ATOM 1529 O O . ALA A 1 204 ? -19.372 6.557 12.530 1.00 85.50 204 ALA A O 1
ATOM 1530 N N . GLN A 1 205 ? -21.363 7.517 12.095 1.00 86.38 205 GLN A N 1
ATOM 1531 C CA . GLN A 1 205 ? -21.338 8.471 13.199 1.00 86.38 205 GLN A CA 1
ATOM 1532 C C . GLN A 1 205 ? -22.019 7.915 14.458 1.00 86.38 205 GLN A C 1
ATOM 1534 O O . GLN A 1 205 ? -21.507 8.123 15.557 1.00 86.38 205 GLN A O 1
ATOM 1539 N N . THR A 1 206 ? -23.139 7.190 14.335 1.00 86.50 206 THR A N 1
ATOM 1540 C CA . THR A 1 206 ? -23.818 6.595 15.511 1.00 86.50 206 THR A CA 1
ATOM 1541 C C . THR A 1 206 ? -23.346 5.177 15.822 1.00 86.50 206 THR A C 1
ATOM 1543 O O . THR A 1 206 ? -23.298 4.781 16.985 1.00 86.50 206 THR A O 1
ATOM 1546 N N . GLY A 1 207 ? -22.928 4.423 14.804 1.00 85.75 207 GLY A N 1
ATOM 1547 C CA . GLY A 1 207 ? -22.575 3.006 14.902 1.00 85.75 207 GLY A CA 1
ATOM 1548 C C . GLY A 1 207 ? -23.779 2.073 14.981 1.00 85.75 207 GLY A C 1
ATOM 1549 O O . GLY A 1 207 ? -23.624 0.867 15.169 1.00 85.75 207 GLY A O 1
ATOM 1550 N N . GLU A 1 208 ? -24.985 2.615 14.834 1.00 91.50 208 GLU A N 1
ATOM 1551 C CA . GLU A 1 208 ? -26.211 1.834 14.800 1.00 91.50 208 GLU A CA 1
ATOM 1552 C C . GLU A 1 208 ? -26.348 1.124 13.449 1.00 91.50 208 GLU A C 1
ATOM 1554 O O . GLU A 1 208 ? -26.001 1.667 12.395 1.00 91.50 208 GLU A O 1
ATOM 1559 N N . ALA A 1 209 ? -26.853 -0.110 13.481 1.00 90.88 209 ALA A N 1
ATOM 1560 C CA . ALA A 1 209 ? -27.092 -0.893 12.276 1.00 90.88 209 ALA A CA 1
ATOM 1561 C C . ALA A 1 209 ? -28.237 -0.283 11.454 1.00 90.88 209 ALA A C 1
ATOM 1563 O O . ALA A 1 209 ? -29.332 -0.033 11.964 1.00 90.88 209 ALA A O 1
ATOM 1564 N N . VAL A 1 210 ? -27.989 -0.076 10.164 1.00 90.25 210 VAL A N 1
ATOM 1565 C CA . VAL A 1 210 ? -28.967 0.459 9.217 1.00 90.25 210 VAL A CA 1
ATOM 1566 C C . VAL A 1 210 ? -29.787 -0.709 8.680 1.00 90.25 210 VAL A C 1
ATOM 1568 O O . VAL A 1 210 ? -29.416 -1.380 7.721 1.00 90.25 210 VAL A O 1
ATOM 1571 N N . GLY A 1 211 ? -30.905 -0.970 9.355 1.00 86.19 211 GLY A N 1
ATOM 1572 C CA . GLY A 1 211 ? -31.827 -2.046 9.004 1.00 86.19 211 GLY A CA 1
ATOM 1573 C C . GLY A 1 211 ? -31.386 -3.428 9.498 1.00 86.19 211 GLY A C 1
ATOM 1574 O O . GLY A 1 211 ? -30.711 -3.575 10.516 1.00 86.19 211 GLY A O 1
ATOM 1575 N N . ALA A 1 212 ? -31.846 -4.464 8.798 1.00 87.38 212 ALA A N 1
ATOM 1576 C CA . ALA A 1 212 ? -31.525 -5.859 9.093 1.00 87.38 212 ALA A CA 1
ATOM 1577 C C . ALA A 1 212 ? -30.307 -6.337 8.274 1.00 87.38 212 ALA A C 1
ATOM 1579 O O . ALA A 1 212 ? -30.011 -5.750 7.234 1.00 87.38 212 ALA A O 1
ATOM 1580 N N . PRO A 1 213 ? -29.620 -7.425 8.680 1.00 90.12 213 PRO A N 1
ATOM 1581 C CA . PRO A 1 213 ? -28.541 -8.006 7.886 1.00 90.12 213 PRO A CA 1
ATOM 1582 C C . PRO A 1 213 ? -29.031 -8.407 6.494 1.00 90.12 213 PRO A C 1
ATOM 1584 O O . PRO A 1 213 ? -30.066 -9.063 6.351 1.00 90.12 213 PRO A O 1
ATOM 1587 N N . LEU A 1 214 ? -28.257 -8.038 5.482 1.00 84.50 214 LEU A N 1
ATOM 1588 C CA . LEU A 1 214 ? -28.543 -8.268 4.077 1.00 84.50 214 LEU A CA 1
ATOM 1589 C C . LEU A 1 214 ? -28.254 -9.732 3.753 1.00 84.50 214 LEU A C 1
ATOM 1591 O O . LEU A 1 214 ? -27.113 -10.138 3.525 1.00 84.50 214 LEU A O 1
ATOM 1595 N N . ARG A 1 215 ? -29.307 -10.548 3.823 1.00 85.94 215 ARG A N 1
ATOM 1596 C CA . ARG A 1 215 ? -29.253 -11.994 3.594 1.00 85.94 215 ARG A CA 1
ATOM 1597 C C . ARG A 1 215 ? -29.585 -12.317 2.149 1.00 85.94 215 ARG A C 1
ATOM 1599 O O . ARG A 1 215 ? -30.580 -11.837 1.612 1.00 85.94 215 ARG A O 1
ATOM 1606 N N . GLY A 1 216 ? -28.780 -13.176 1.537 1.00 72.56 216 GLY A N 1
ATOM 1607 C CA . GLY A 1 216 ? -29.071 -13.680 0.200 1.00 72.56 216 GLY A CA 1
ATOM 1608 C C . GLY A 1 216 ? -27.925 -14.450 -0.433 1.00 72.56 216 GLY A C 1
ATOM 1609 O O . GLY A 1 216 ? -28.205 -15.368 -1.203 1.00 72.56 216 GLY A O 1
ATOM 1610 N N . HIS A 1 217 ? -26.672 -14.102 -0.121 1.00 71.19 217 HIS A N 1
ATOM 1611 C CA . HIS A 1 217 ? -25.541 -14.950 -0.487 1.00 71.19 217 HIS A CA 1
ATOM 1612 C C . HIS A 1 217 ? -25.646 -16.320 0.199 1.00 71.19 217 HIS A C 1
ATOM 1614 O O . HIS A 1 217 ? -26.312 -16.453 1.224 1.00 71.19 217 HIS A O 1
ATOM 1620 N N . THR A 1 218 ? -25.011 -17.325 -0.400 1.00 74.62 218 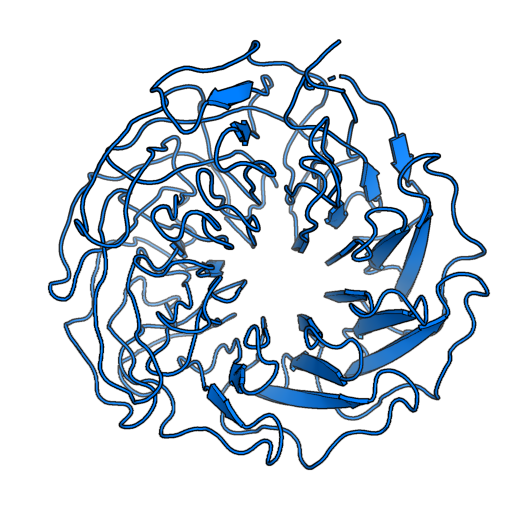THR A N 1
ATOM 1621 C CA . THR A 1 218 ? -24.914 -18.701 0.131 1.00 74.62 218 THR A CA 1
ATOM 1622 C C . THR A 1 218 ? -23.447 -19.130 0.183 1.00 74.62 218 THR A C 1
ATOM 1624 O O . THR A 1 218 ? -23.042 -20.144 -0.394 1.00 74.62 218 THR A O 1
ATOM 1627 N N . GLY A 1 219 ? -22.626 -18.232 0.720 1.00 67.75 219 GLY A N 1
ATOM 1628 C CA . GLY A 1 219 ? -21.188 -18.376 0.836 1.00 67.75 219 GLY A CA 1
ATOM 1629 C C . GLY A 1 219 ? -20.514 -17.047 1.167 1.00 67.75 219 GLY A C 1
ATOM 1630 O O . GLY A 1 219 ? -21.106 -15.969 1.054 1.00 67.75 219 GLY A O 1
ATOM 1631 N N . TYR A 1 220 ? -19.246 -17.145 1.543 1.00 79.62 220 TYR A N 1
ATOM 1632 C CA . TYR A 1 220 ? -18.440 -16.067 2.114 1.00 79.62 220 TYR A CA 1
ATOM 1633 C C . TYR A 1 220 ? -18.382 -14.808 1.244 1.00 79.62 220 TYR A C 1
ATOM 1635 O O . TYR A 1 220 ? -18.032 -14.894 0.067 1.00 79.62 220 TYR A O 1
ATOM 1643 N N . VAL A 1 221 ? -18.695 -13.633 1.793 1.00 75.06 221 VAL A N 1
ATOM 1644 C CA . VAL A 1 221 ? -18.720 -12.368 1.037 1.00 75.06 221 VAL A CA 1
ATOM 1645 C C . VAL A 1 221 ? -17.349 -11.683 1.073 1.00 75.06 221 VAL A C 1
ATOM 1647 O O . VAL A 1 221 ? -17.084 -10.790 1.871 1.00 75.06 221 VAL A O 1
ATOM 1650 N N . TYR A 1 222 ? -16.487 -12.119 0.159 1.00 70.31 222 TYR A N 1
ATOM 1651 C CA . TYR A 1 222 ? -15.101 -11.685 -0.046 1.00 70.31 222 TYR A CA 1
ATOM 1652 C C . TYR A 1 222 ? -14.908 -10.248 -0.572 1.00 70.31 222 TYR A C 1
ATOM 1654 O O . TYR A 1 222 ? -13.779 -9.765 -0.582 1.00 70.31 222 TYR A O 1
ATOM 1662 N N . SER A 1 223 ? -15.947 -9.534 -1.029 1.00 62.56 223 SER A N 1
ATOM 1663 C CA . SER A 1 223 ? -15.806 -8.099 -1.335 1.00 62.56 223 SER A CA 1
ATOM 1664 C C . SER A 1 223 ? -17.101 -7.289 -1.223 1.00 62.56 223 SER A C 1
ATOM 1666 O O . SER A 1 223 ? -18.176 -7.818 -1.499 1.00 62.56 223 SER A O 1
ATOM 1668 N N . VAL A 1 224 ? -16.997 -5.997 -0.875 1.00 75.19 224 VAL A N 1
ATOM 1669 C CA . VAL A 1 224 ? -18.089 -5.006 -0.912 1.00 75.19 224 VAL A CA 1
ATOM 1670 C C . VAL A 1 224 ? -17.569 -3.611 -1.303 1.00 75.19 224 VAL A C 1
ATOM 1672 O O . VAL A 1 224 ? -16.401 -3.311 -1.070 1.00 75.19 224 VAL A O 1
ATOM 1675 N N . ALA A 1 225 ? -18.416 -2.760 -1.895 1.00 73.38 225 ALA A N 1
ATOM 1676 C CA . ALA A 1 225 ? -18.112 -1.362 -2.247 1.00 73.38 225 ALA A CA 1
ATOM 1677 C C . ALA A 1 225 ? -19.388 -0.493 -2.360 1.00 73.38 225 ALA A C 1
ATOM 1679 O O . ALA A 1 225 ? -20.466 -1.020 -2.625 1.00 73.38 225 ALA A O 1
ATOM 1680 N N . PHE A 1 226 ? -19.279 0.832 -2.178 1.00 74.44 226 PHE A N 1
ATOM 1681 C CA . PHE A 1 226 ? -20.404 1.787 -2.274 1.00 74.44 226 PHE A CA 1
ATOM 1682 C C . PHE A 1 226 ? -20.413 2.619 -3.563 1.00 74.44 226 PHE A C 1
ATOM 1684 O O . PHE A 1 226 ? -19.374 3.116 -3.998 1.00 74.44 226 PHE A O 1
ATOM 1691 N N . SER A 1 227 ? -21.606 2.876 -4.102 1.00 64.75 227 SER A N 1
ATOM 1692 C CA . SER A 1 227 ? -21.839 3.810 -5.213 1.00 64.75 227 SER A CA 1
ATOM 1693 C C . SER A 1 227 ? -21.220 5.210 -4.980 1.00 64.75 227 SER A C 1
ATOM 1695 O O . SER A 1 227 ? -21.493 5.852 -3.960 1.00 64.75 227 SER A O 1
ATOM 1697 N N . PRO A 1 228 ? -20.402 5.728 -5.920 1.00 51.47 228 PRO A N 1
ATOM 1698 C CA . PRO A 1 228 ? -19.643 6.955 -5.713 1.00 51.47 228 PRO A CA 1
ATOM 1699 C C . PRO A 1 228 ? -20.340 8.272 -6.088 1.00 51.47 228 PRO A C 1
ATOM 1701 O O . PRO A 1 228 ? -19.800 9.332 -5.784 1.00 51.47 228 PRO A O 1
ATOM 1704 N N . ASP A 1 229 ? -21.537 8.254 -6.690 1.00 56.81 229 ASP A N 1
ATOM 1705 C CA . ASP A 1 229 ? -22.265 9.496 -7.016 1.00 56.81 229 ASP A CA 1
ATOM 1706 C C . ASP A 1 229 ? -22.904 10.189 -5.804 1.00 56.81 229 ASP A C 1
ATOM 1708 O O . ASP A 1 229 ? -23.262 11.367 -5.893 1.00 56.81 229 ASP A O 1
ATOM 1712 N N . GLY A 1 230 ? -23.093 9.466 -4.695 1.00 53.03 230 GLY A N 1
ATOM 1713 C CA . GLY A 1 230 ? -23.835 9.943 -3.527 1.00 53.03 230 GLY A CA 1
ATOM 1714 C C . GLY A 1 230 ? -25.319 10.244 -3.796 1.00 53.03 230 GLY A C 1
ATOM 1715 O O . GLY A 1 230 ? -25.944 10.933 -2.990 1.00 53.03 230 GLY A O 1
ATOM 1716 N N . ARG A 1 231 ? -25.884 9.772 -4.917 1.00 51.47 231 ARG A N 1
ATOM 1717 C CA . ARG A 1 231 ? -27.279 10.009 -5.340 1.00 51.47 231 ARG A CA 1
ATOM 1718 C C . ARG A 1 231 ? -28.189 8.849 -4.974 1.00 51.47 231 ARG A C 1
ATOM 1720 O O . ARG A 1 231 ? -29.270 9.079 -4.440 1.00 51.47 231 ARG A O 1
ATOM 1727 N N . SER A 1 232 ? -27.727 7.631 -5.237 1.00 60.94 232 SER A N 1
ATOM 1728 C CA . SER A 1 232 ? -28.388 6.389 -4.840 1.00 60.94 232 SER A CA 1
ATOM 1729 C C . SER A 1 232 ? -27.461 5.672 -3.875 1.00 60.94 232 SER A C 1
ATOM 1731 O O . SER A 1 232 ? -26.318 5.392 -4.225 1.00 60.94 232 SER A O 1
ATOM 1733 N N . LEU A 1 233 ? -27.914 5.411 -2.649 1.00 65.69 233 LEU A N 1
ATOM 1734 C CA . LEU A 1 233 ? -27.070 4.840 -1.599 1.00 65.69 233 LEU A CA 1
ATOM 1735 C C . LEU A 1 233 ? -27.062 3.318 -1.736 1.00 65.69 233 LEU A C 1
ATOM 1737 O O . LEU A 1 233 ? -27.936 2.626 -1.226 1.00 65.69 233 LEU A O 1
ATOM 1741 N N . VAL A 1 234 ? -26.098 2.821 -2.505 1.00 67.06 234 VAL A N 1
ATOM 1742 C CA . VAL A 1 234 ? -26.085 1.456 -3.025 1.00 67.06 234 VAL A CA 1
ATOM 1743 C C . VAL A 1 234 ? -24.814 0.749 -2.579 1.00 67.06 234 VAL A C 1
ATOM 1745 O O . VAL A 1 234 ? -23.710 1.263 -2.765 1.00 67.06 234 VAL A O 1
ATOM 1748 N N . VAL A 1 235 ? -24.977 -0.449 -2.018 1.00 69.25 235 VAL A N 1
ATOM 1749 C CA . VAL A 1 235 ? -23.876 -1.368 -1.721 1.00 69.25 235 VAL A CA 1
ATOM 1750 C C . VAL A 1 235 ? -23.834 -2.455 -2.777 1.00 69.25 235 VAL A C 1
ATOM 1752 O O . VAL A 1 235 ? -24.831 -3.110 -3.068 1.00 69.25 235 VAL A O 1
ATOM 1755 N N . ILE A 1 236 ? -22.648 -2.669 -3.315 1.00 62.88 236 ILE A N 1
ATOM 1756 C CA . ILE A 1 236 ? -22.291 -3.786 -4.176 1.00 62.88 236 ILE A CA 1
ATOM 1757 C C . ILE A 1 236 ? -21.523 -4.799 -3.331 1.00 62.88 236 ILE A C 1
ATOM 1759 O O . ILE A 1 236 ? -20.710 -4.409 -2.495 1.00 62.88 236 ILE A O 1
ATOM 1763 N N . SER A 1 237 ? -21.754 -6.088 -3.557 1.00 60.16 237 SER A N 1
ATOM 1764 C CA . SER A 1 237 ? -21.078 -7.187 -2.865 1.00 60.16 237 SER A CA 1
ATOM 1765 C C . SER A 1 237 ? -20.711 -8.331 -3.805 1.00 60.16 237 SER A C 1
ATOM 1767 O O . SER A 1 237 ? -21.328 -8.489 -4.856 1.00 60.16 237 SER A O 1
ATOM 1769 N N . GLY A 1 238 ? -19.730 -9.148 -3.425 1.00 53.69 238 GLY A N 1
ATOM 1770 C CA . GLY A 1 238 ? -19.280 -10.320 -4.174 1.00 53.69 238 GLY A CA 1
ATOM 1771 C C . GLY A 1 238 ? -18.823 -11.452 -3.252 1.00 53.69 238 GLY A C 1
ATOM 1772 O O . GLY A 1 238 ? -18.221 -11.197 -2.211 1.00 53.69 238 GLY A O 1
ATOM 1773 N N . SER A 1 239 ? -19.129 -12.699 -3.625 1.00 65.94 239 SER A N 1
ATOM 1774 C CA . SER A 1 239 ? -19.040 -13.858 -2.724 1.00 65.94 239 SER A CA 1
ATOM 1775 C C . SER A 1 239 ? -18.420 -15.115 -3.352 1.00 65.94 239 SER A C 1
ATOM 1777 O O . SER A 1 239 ? -18.301 -15.237 -4.574 1.00 65.94 239 SER A O 1
ATOM 1779 N N . ASN A 1 240 ? -18.042 -16.058 -2.480 1.00 60.00 240 ASN A N 1
ATOM 1780 C CA . ASN A 1 240 ? -17.722 -17.468 -2.728 1.00 60.00 240 ASN A CA 1
ATOM 1781 C C . ASN A 1 240 ? -18.800 -18.188 -3.548 1.00 60.00 240 ASN A C 1
ATOM 1783 O O . ASN A 1 240 ? -18.485 -19.015 -4.400 1.00 60.00 240 ASN A O 1
ATOM 1787 N N . ASP A 1 241 ? -20.069 -17.805 -3.361 1.00 56.62 241 ASP A N 1
ATOM 1788 C CA . ASP A 1 241 ? -21.213 -18.324 -4.124 1.00 56.62 241 ASP A CA 1
ATOM 1789 C C . ASP A 1 241 ? -21.205 -17.926 -5.615 1.00 56.62 241 ASP A C 1
ATOM 1791 O O . ASP A 1 241 ? -22.128 -18.254 -6.361 1.00 56.62 241 ASP A O 1
ATOM 1795 N N . CYS A 1 242 ? -20.140 -17.245 -6.059 1.00 51.66 242 CYS A N 1
ATOM 1796 C CA . CYS A 1 242 ? -19.885 -16.812 -7.431 1.00 51.66 242 CYS A CA 1
ATOM 1797 C C . CYS A 1 242 ? -20.869 -15.739 -7.939 1.00 51.66 242 CYS A C 1
ATOM 1799 O O . CYS A 1 242 ? -20.830 -15.362 -9.116 1.00 51.66 242 CYS A O 1
ATOM 1801 N N . SER A 1 243 ? -21.734 -15.223 -7.061 1.00 54.34 243 SER A N 1
ATOM 1802 C CA . SER A 1 243 ? -22.656 -14.130 -7.345 1.00 54.34 243 SER A CA 1
ATOM 1803 C C . SER A 1 243 ? -22.115 -12.785 -6.870 1.00 54.34 243 SER A C 1
ATOM 1805 O O . SER A 1 243 ? -21.246 -12.676 -5.997 1.00 54.34 243 SER A O 1
ATOM 1807 N N . ILE A 1 244 ? -22.684 -11.745 -7.463 1.00 53.78 244 ILE A N 1
ATOM 1808 C CA . ILE A 1 244 ? -22.588 -10.359 -7.019 1.00 53.78 244 ILE A CA 1
ATOM 1809 C C . ILE A 1 244 ? -23.991 -9.897 -6.657 1.00 53.78 244 ILE A C 1
ATOM 1811 O O . ILE A 1 244 ? -24.967 -10.388 -7.225 1.00 53.78 244 ILE A O 1
ATOM 1815 N N . ARG A 1 245 ? -24.132 -8.980 -5.704 1.00 59.75 245 ARG A N 1
ATOM 1816 C CA . ARG A 1 245 ? -25.446 -8.438 -5.332 1.00 59.75 245 ARG A CA 1
ATOM 1817 C C . ARG A 1 245 ? -25.374 -6.935 -5.153 1.00 59.75 245 ARG A C 1
ATOM 1819 O O . ARG A 1 245 ? -24.363 -6.410 -4.696 1.00 59.75 245 ARG A O 1
ATOM 1826 N N . ILE A 1 246 ? -26.450 -6.268 -5.557 1.00 62.56 246 ILE A N 1
ATOM 1827 C CA . ILE A 1 246 ? -26.642 -4.832 -5.387 1.00 62.56 246 ILE A CA 1
ATOM 1828 C C . ILE A 1 246 ? -27.792 -4.638 -4.406 1.00 62.56 246 ILE A C 1
ATOM 1830 O O . ILE A 1 246 ? -28.879 -5.192 -4.593 1.00 62.56 246 ILE A O 1
ATOM 1834 N N . TRP A 1 247 ? -27.541 -3.848 -3.372 1.00 69.19 247 TRP A N 1
ATOM 1835 C CA . TRP A 1 247 ? -28.444 -3.618 -2.256 1.00 69.19 247 TRP A CA 1
ATOM 1836 C C . TRP A 1 247 ? -28.684 -2.123 -2.077 1.00 69.19 247 TRP A C 1
ATOM 1838 O O . TRP A 1 247 ? -27.738 -1.334 -2.111 1.00 69.19 247 TRP A O 1
ATOM 1848 N N . ASP A 1 248 ? -29.932 -1.737 -1.835 1.00 76.94 248 ASP A N 1
ATOM 1849 C CA . ASP A 1 248 ? -30.245 -0.404 -1.333 1.00 76.94 248 ASP A CA 1
ATOM 1850 C C . ASP A 1 248 ? -29.839 -0.347 0.144 1.00 76.94 248 ASP A C 1
ATOM 1852 O O . ASP A 1 248 ? -30.285 -1.153 0.966 1.00 76.94 248 ASP A O 1
ATOM 1856 N N . ALA A 1 249 ? -28.964 0.598 0.478 1.00 70.56 249 ALA A N 1
ATOM 1857 C CA . ALA A 1 249 ? -28.267 0.630 1.758 1.00 70.56 249 ALA A CA 1
ATOM 1858 C C . ALA A 1 249 ? -29.155 1.007 2.956 1.00 70.56 249 ALA A C 1
ATOM 1860 O O . ALA A 1 249 ? -28.688 0.946 4.090 1.00 70.56 249 ALA A O 1
ATOM 1861 N N . ILE A 1 250 ? -30.402 1.432 2.718 1.00 77.44 250 ILE A N 1
ATOM 1862 C CA . ILE A 1 250 ? -31.308 1.982 3.738 1.00 77.44 250 ILE A CA 1
ATOM 1863 C C . ILE A 1 250 ? -32.487 1.040 4.003 1.00 77.44 250 ILE A C 1
ATOM 1865 O O . ILE A 1 250 ? -32.880 0.827 5.149 1.00 77.44 250 ILE A O 1
ATOM 1869 N N . THR A 1 251 ? -33.058 0.469 2.945 1.00 77.62 251 THR A N 1
ATOM 1870 C CA . THR A 1 251 ? -34.153 -0.509 3.006 1.00 77.62 251 THR A CA 1
ATOM 1871 C C . THR A 1 251 ? -33.653 -1.944 3.152 1.00 77.62 251 THR A C 1
ATOM 1873 O O . THR A 1 251 ? -34.419 -2.816 3.564 1.00 77.62 251 THR A O 1
ATOM 1876 N N . GLY A 1 252 ? -32.394 -2.204 2.787 1.00 71.50 252 GLY A N 1
ATOM 1877 C CA . GLY A 1 252 ? -31.825 -3.545 2.681 1.00 71.50 252 GLY A CA 1
ATOM 1878 C C . GLY A 1 252 ? -32.412 -4.384 1.543 1.00 71.50 252 GLY A C 1
ATOM 1879 O O . GLY A 1 252 ? -32.177 -5.592 1.481 1.00 71.50 252 GLY A O 1
ATOM 1880 N N . ALA A 1 253 ? -33.189 -3.771 0.646 1.00 70.81 253 ALA A N 1
ATOM 1881 C CA . ALA A 1 253 ? -33.735 -4.451 -0.514 1.00 70.81 253 ALA A CA 1
ATOM 1882 C C . ALA A 1 253 ? -32.620 -4.815 -1.501 1.00 70.81 253 ALA A C 1
ATOM 1884 O O . ALA A 1 253 ? -31.747 -4.004 -1.812 1.00 70.81 253 ALA A O 1
ATOM 1885 N N . ILE A 1 254 ? -32.700 -6.027 -2.047 1.00 60.78 254 ILE A N 1
ATOM 1886 C CA . ILE A 1 254 ? -31.995 -6.393 -3.275 1.00 60.78 254 ILE A CA 1
ATOM 1887 C C . ILE A 1 254 ? -32.561 -5.499 -4.390 1.00 60.78 254 ILE A C 1
ATOM 1889 O O . ILE A 1 254 ? -33.748 -5.588 -4.700 1.00 60.78 254 ILE A O 1
ATOM 1893 N N . VAL A 1 255 ? -31.736 -4.615 -4.961 1.00 61.22 255 VAL A N 1
ATOM 1894 C CA . VAL A 1 255 ? -32.164 -3.660 -6.009 1.00 61.22 255 VAL A CA 1
ATOM 1895 C C . VAL A 1 255 ? -32.458 -4.398 -7.316 1.00 61.22 255 VAL A C 1
ATOM 1897 O O . VAL A 1 255 ? -33.349 -4.025 -8.077 1.00 61.22 255 VAL A O 1
ATOM 1900 N N . VAL A 1 256 ? -31.688 -5.459 -7.566 1.00 58.56 256 VAL A N 1
ATOM 1901 C CA . VAL A 1 256 ? -31.616 -6.212 -8.822 1.00 58.56 256 VAL A CA 1
ATOM 1902 C C . VAL A 1 256 ? -31.375 -7.684 -8.494 1.00 58.56 256 VAL A C 1
ATOM 1904 O O . VAL A 1 256 ? -30.621 -7.983 -7.569 1.00 58.56 256 VAL A O 1
ATOM 1907 N N . GLU A 1 257 ? -31.979 -8.610 -9.242 1.00 52.44 257 GLU A N 1
ATOM 1908 C CA . GLU A 1 257 ? -31.754 -10.052 -9.041 1.00 52.44 257 GLU A CA 1
ATOM 1909 C C . GLU A 1 257 ? -30.250 -10.405 -9.011 1.00 52.44 257 GLU A C 1
ATOM 1911 O O . GLU A 1 257 ? -29.464 -9.742 -9.694 1.00 52.44 257 GLU A O 1
ATOM 1916 N N . PRO A 1 258 ? -29.820 -11.432 -8.247 1.00 53.59 258 PRO A N 1
ATOM 1917 C CA . PRO A 1 258 ? -28.407 -11.721 -8.030 1.00 53.59 258 PRO A CA 1
ATOM 1918 C C . PRO A 1 258 ? -27.615 -11.820 -9.331 1.00 53.59 258 PRO A C 1
ATOM 1920 O O . PRO A 1 258 ? -27.954 -12.567 -10.252 1.00 53.59 258 PRO A O 1
ATOM 1923 N N . LEU A 1 259 ? -26.517 -11.073 -9.374 1.00 56.97 259 LEU A N 1
ATOM 1924 C CA . LEU A 1 259 ? -25.653 -10.875 -10.527 1.00 56.97 259 LEU A CA 1
ATOM 1925 C C . LEU A 1 259 ? -24.716 -12.070 -10.689 1.00 56.97 259 LEU A C 1
ATOM 1927 O O . LEU A 1 259 ? -23.507 -12.034 -10.450 1.00 56.97 259 LEU A O 1
ATOM 1931 N N . LEU A 1 260 ? -25.347 -13.177 -11.062 1.00 56.53 260 LEU A N 1
ATOM 1932 C CA . LEU A 1 260 ? -24.741 -14.456 -11.370 1.00 56.53 260 LEU A CA 1
ATOM 1933 C C . LEU A 1 260 ? -23.976 -14.351 -12.688 1.00 56.53 260 LEU A C 1
ATOM 1935 O O . LEU A 1 260 ? -24.489 -13.887 -13.709 1.00 56.53 260 LEU A O 1
ATOM 1939 N N . GLY A 1 261 ? -22.729 -14.807 -12.681 1.00 60.03 261 GLY A N 1
ATOM 1940 C CA . GLY A 1 261 ? -21.917 -14.811 -13.889 1.00 60.03 261 GLY A CA 1
ATOM 1941 C C . GLY A 1 261 ? -20.459 -15.145 -13.642 1.00 60.03 261 GLY A C 1
ATOM 1942 O O . GLY A 1 261 ? -19.839 -15.763 -14.511 1.00 60.03 261 GLY A O 1
ATOM 1943 N N . HIS A 1 262 ? -19.899 -14.768 -12.492 1.00 62.31 262 HIS A N 1
ATOM 1944 C CA . HIS A 1 262 ? -18.636 -15.376 -12.101 1.00 62.31 262 HIS A CA 1
ATOM 1945 C C . HIS A 1 262 ? -18.847 -16.877 -11.836 1.00 62.31 262 HIS A C 1
ATOM 1947 O O . HIS A 1 262 ? -19.964 -17.325 -11.580 1.00 62.31 262 HIS A O 1
ATOM 1953 N N . SER A 1 263 ? -17.786 -17.670 -11.972 1.00 69.44 263 SER A N 1
ATOM 1954 C CA . SER A 1 263 ? -17.821 -19.136 -11.773 1.00 69.44 263 SER A CA 1
ATOM 1955 C C . SER A 1 263 ? -16.963 -19.626 -10.602 1.00 69.44 263 SER A C 1
ATOM 1957 O O . SER A 1 263 ? -16.849 -20.829 -10.372 1.00 69.44 263 SER A O 1
ATOM 1959 N N . ARG A 1 264 ? -16.355 -18.685 -9.873 1.00 61.66 264 ARG A N 1
ATOM 1960 C CA . ARG A 1 264 ? -15.641 -18.849 -8.600 1.00 61.66 264 ARG A CA 1
ATOM 1961 C C . ARG A 1 264 ? -15.810 -17.547 -7.798 1.00 61.66 264 ARG A C 1
ATOM 1963 O O . ARG A 1 264 ? -16.177 -16.525 -8.380 1.00 61.66 264 ARG A O 1
ATOM 1970 N N . THR A 1 265 ? -15.491 -17.574 -6.505 1.00 61.47 265 THR A N 1
ATOM 1971 C CA . THR A 1 265 ? -15.405 -16.420 -5.588 1.00 61.47 265 THR A CA 1
ATOM 1972 C C . THR A 1 265 ? -15.073 -15.081 -6.251 1.00 61.47 265 THR A C 1
ATOM 1974 O O . THR A 1 265 ? -14.088 -14.976 -6.979 1.00 61.47 265 THR A O 1
ATOM 1977 N N . VAL A 1 266 ? -15.840 -14.039 -5.952 1.00 66.31 266 VAL A N 1
ATOM 1978 C CA . VAL A 1 266 ? -15.504 -12.640 -6.276 1.00 66.31 266 VAL A CA 1
ATOM 1979 C C . VAL A 1 266 ? -14.593 -12.085 -5.187 1.00 66.31 266 VAL A C 1
ATOM 1981 O O . VAL A 1 266 ? -14.813 -12.372 -4.026 1.00 66.31 266 VAL A O 1
ATOM 1984 N N . THR A 1 267 ? -13.573 -11.320 -5.534 1.00 64.31 267 THR A N 1
ATOM 1985 C CA . THR A 1 267 ? -12.411 -11.031 -4.667 1.00 64.31 267 THR A CA 1
ATOM 1986 C C . THR A 1 267 ? -12.165 -9.542 -4.448 1.00 64.31 267 THR A C 1
ATOM 1988 O O . THR A 1 267 ? -11.583 -9.150 -3.445 1.00 64.31 267 THR A O 1
ATOM 1991 N N . CYS A 1 268 ? -12.625 -8.695 -5.367 1.00 68.38 268 CYS A N 1
ATOM 1992 C CA . CYS A 1 268 ? -12.707 -7.253 -5.167 1.00 68.38 268 CYS A CA 1
ATOM 1993 C C . CYS A 1 268 ? -13.824 -6.665 -6.025 1.00 68.38 268 CYS A C 1
ATOM 1995 O O . CYS A 1 268 ? -14.092 -7.168 -7.119 1.00 68.38 268 CYS A O 1
ATOM 1997 N N . VAL A 1 269 ? -14.436 -5.585 -5.552 1.00 71.12 269 VAL A N 1
ATOM 1998 C CA . VAL A 1 269 ? -15.300 -4.687 -6.320 1.00 71.12 269 VAL A CA 1
ATOM 1999 C C . VAL A 1 269 ? -14.768 -3.257 -6.242 1.00 71.12 269 VAL A C 1
ATOM 2001 O O . VAL A 1 269 ? -14.255 -2.830 -5.211 1.00 71.12 269 VAL A O 1
ATOM 2004 N N . ALA A 1 270 ? -14.880 -2.516 -7.342 1.00 75.62 270 ALA A N 1
ATOM 2005 C CA . ALA A 1 270 ? -14.495 -1.109 -7.419 1.00 75.62 270 ALA A CA 1
ATOM 2006 C C . ALA A 1 270 ? -15.365 -0.370 -8.428 1.00 75.62 270 ALA A C 1
ATOM 2008 O O . ALA A 1 270 ? -15.920 -0.987 -9.335 1.00 75.62 270 ALA A O 1
ATOM 2009 N N . ILE A 1 271 ? -15.526 0.941 -8.246 1.00 74.44 271 ILE A N 1
ATOM 2010 C CA . ILE A 1 271 ? -16.684 1.670 -8.779 1.00 74.44 271 ILE A CA 1
ATOM 2011 C C . ILE A 1 271 ? -16.235 2.968 -9.469 1.00 74.44 271 ILE A C 1
ATOM 2013 O O . ILE A 1 271 ? -15.256 3.592 -9.054 1.00 74.44 271 ILE A O 1
ATOM 2017 N N . SER A 1 272 ? -16.896 3.332 -10.570 1.00 80.31 272 SER A N 1
ATOM 2018 C CA . SER A 1 272 ? -16.515 4.442 -11.449 1.00 80.31 272 SER A CA 1
ATOM 2019 C C . SER A 1 272 ? -16.754 5.800 -10.787 1.00 80.31 272 SER A C 1
ATOM 2021 O O . SER A 1 272 ? -17.848 5.999 -10.276 1.00 80.31 272 SER A O 1
ATOM 2023 N N . PRO A 1 273 ? -15.820 6.775 -10.832 1.00 74.94 273 PRO A N 1
ATOM 2024 C CA . PRO A 1 273 ? -15.956 8.073 -10.149 1.00 74.94 273 PRO A CA 1
ATOM 2025 C C . PRO A 1 273 ? -17.224 8.901 -10.427 1.00 74.94 273 PRO A C 1
ATOM 2027 O O . PRO A 1 273 ? -17.463 9.888 -9.739 1.00 74.94 273 PRO A O 1
ATOM 2030 N N . ASP A 1 274 ? -18.027 8.535 -11.427 1.00 73.38 274 ASP A N 1
ATOM 2031 C CA . ASP A 1 274 ? -19.298 9.172 -11.779 1.00 73.38 274 ASP A CA 1
ATOM 2032 C C . ASP A 1 274 ? -20.543 8.537 -11.117 1.00 73.38 274 ASP A C 1
ATOM 2034 O O . ASP A 1 274 ? -21.642 9.064 -11.293 1.00 73.38 274 ASP A O 1
ATOM 2038 N N . GLY A 1 275 ? -20.381 7.419 -10.392 1.00 69.00 275 GLY A N 1
ATOM 2039 C CA . GLY A 1 275 ? -21.431 6.664 -9.687 1.00 69.00 275 GLY A CA 1
ATOM 2040 C C . GLY A 1 275 ? -21.847 5.345 -10.330 1.00 69.00 275 GLY A C 1
ATOM 2041 O O . GLY A 1 275 ? -22.245 4.394 -9.652 1.00 69.00 275 GLY A O 1
ATOM 2042 N N . ARG A 1 276 ? -21.812 5.309 -11.659 1.00 75.12 276 ARG A N 1
ATOM 2043 C CA . ARG A 1 276 ? -22.851 4.619 -12.436 1.00 75.12 276 ARG A CA 1
ATOM 2044 C C . ARG A 1 276 ? -22.546 3.177 -12.769 1.00 75.12 276 ARG A C 1
ATOM 2046 O O . ARG A 1 276 ? -23.461 2.417 -13.080 1.00 75.12 276 ARG A O 1
ATOM 2053 N N . HIS A 1 277 ? -21.277 2.808 -12.723 1.00 80.69 277 HIS A N 1
ATOM 2054 C CA . HIS A 1 277 ? -20.824 1.486 -13.099 1.00 80.69 277 HIS A CA 1
ATOM 2055 C C . HIS A 1 277 ? -19.819 0.977 -12.081 1.00 80.69 277 HIS A C 1
ATOM 2057 O O . HIS A 1 277 ? -19.030 1.735 -11.523 1.00 80.69 277 HIS A O 1
ATOM 2063 N N . PHE A 1 278 ? -19.777 -0.332 -11.902 1.00 78.62 278 PHE A N 1
ATOM 2064 C CA . PHE A 1 278 ? -18.704 -0.971 -11.159 1.00 78.62 278 PHE A CA 1
ATOM 2065 C C . PHE A 1 278 ? -18.100 -2.111 -11.950 1.00 78.62 278 PHE A C 1
ATOM 2067 O O . PHE A 1 278 ? -18.668 -2.619 -12.922 1.00 78.62 278 PHE A O 1
ATOM 2074 N N . CYS A 1 279 ? -16.925 -2.526 -11.508 1.00 81.88 279 CYS A N 1
ATOM 2075 C CA . CYS A 1 279 ? -16.302 -3.747 -11.949 1.00 81.88 279 CYS A CA 1
ATOM 2076 C C . CYS A 1 279 ? -16.068 -4.687 -10.766 1.00 81.88 279 CYS A C 1
ATOM 2078 O O . CYS A 1 279 ? -16.114 -4.286 -9.601 1.00 81.88 279 CYS A O 1
ATOM 2080 N N . SER A 1 280 ? -15.870 -5.963 -11.079 1.00 74.25 280 SER A N 1
ATOM 2081 C CA . SER A 1 280 ? -15.672 -7.026 -10.099 1.00 74.25 280 SER A CA 1
ATOM 2082 C C . SER A 1 280 ? -14.588 -7.993 -10.544 1.00 74.25 280 SER A C 1
ATOM 2084 O O . SER A 1 280 ? -14.654 -8.545 -11.639 1.00 74.25 280 SER A O 1
ATOM 2086 N N . ALA A 1 281 ? -13.597 -8.203 -9.692 1.00 79.12 281 ALA A N 1
ATOM 2087 C CA . ALA A 1 281 ? -12.546 -9.192 -9.854 1.00 79.12 281 ALA A CA 1
ATOM 2088 C C . ALA A 1 281 ? -12.981 -10.539 -9.248 1.00 79.12 281 ALA A C 1
ATOM 2090 O O . ALA A 1 281 ? -13.714 -10.551 -8.264 1.00 79.12 281 ALA A O 1
ATOM 2091 N N . SER A 1 282 ? -12.541 -11.674 -9.801 1.00 82.56 282 SER A N 1
ATOM 2092 C CA . SER A 1 282 ? -12.916 -13.003 -9.297 1.00 82.56 282 SER A CA 1
ATOM 2093 C C . SER A 1 282 ? -11.831 -14.058 -9.464 1.00 82.56 282 SER A C 1
ATOM 2095 O O . SER A 1 282 ? -11.104 -14.070 -10.460 1.00 82.56 282 SER A O 1
ATOM 2097 N N . LEU A 1 283 ? -11.836 -15.048 -8.564 1.00 81.19 283 LEU A N 1
ATOM 2098 C CA . LEU A 1 283 ? -11.121 -16.312 -8.694 1.00 81.19 283 LEU A CA 1
ATOM 2099 C C . LEU A 1 283 ? -11.330 -17.026 -10.051 1.00 81.19 283 LEU A C 1
ATOM 2101 O O . LEU A 1 283 ? -10.541 -17.901 -10.417 1.00 81.19 283 LEU A O 1
ATOM 2105 N N . ASP A 1 284 ? -12.349 -16.667 -10.831 1.00 82.88 284 ASP A N 1
ATOM 2106 C CA . ASP A 1 284 ? -12.597 -17.196 -12.173 1.00 82.88 284 ASP A CA 1
ATOM 2107 C C . ASP A 1 284 ? -11.797 -16.543 -13.305 1.00 82.88 284 ASP A C 1
ATOM 2109 O O . ASP A 1 284 ? -12.014 -16.865 -14.476 1.00 82.88 284 ASP A O 1
ATOM 2113 N N . ARG A 1 285 ? -10.804 -15.713 -12.961 1.00 92.00 285 ARG A N 1
ATOM 2114 C CA . ARG A 1 285 ? -9.846 -15.115 -13.908 1.00 92.00 285 ARG A CA 1
ATOM 2115 C C . ARG A 1 285 ? -10.459 -14.052 -14.830 1.00 92.00 285 ARG A C 1
ATOM 2117 O O . ARG A 1 285 ? -9.814 -13.613 -15.783 1.00 92.00 285 ARG A O 1
ATOM 2124 N N . THR A 1 286 ? -11.691 -13.623 -14.571 1.00 89.94 286 THR A N 1
ATOM 2125 C CA . THR A 1 286 ? -12.341 -12.545 -15.323 1.00 89.94 286 THR A CA 1
ATOM 2126 C C . THR A 1 286 ? -12.591 -11.324 -14.454 1.00 89.94 286 THR A C 1
ATOM 2128 O O . THR A 1 286 ? -12.637 -11.401 -13.224 1.00 89.94 286 THR A O 1
ATOM 2131 N N . ILE A 1 287 ? -12.780 -10.186 -15.117 1.00 93.25 287 ILE A N 1
ATOM 2132 C CA . ILE A 1 287 ? -13.444 -9.031 -14.530 1.00 93.25 287 ILE A CA 1
ATOM 2133 C C . ILE A 1 287 ? -14.780 -8.873 -15.224 1.00 93.25 287 ILE A C 1
ATOM 2135 O O . ILE A 1 287 ? -14.874 -8.993 -16.446 1.00 93.25 287 ILE A O 1
ATOM 2139 N N . ARG A 1 288 ? -15.828 -8.595 -14.465 1.00 85.38 288 ARG A N 1
ATOM 2140 C CA . ARG A 1 288 ? -17.123 -8.217 -15.033 1.00 85.38 288 ARG A CA 1
ATOM 2141 C C . ARG A 1 288 ? -17.368 -6.744 -14.766 1.00 85.38 288 ARG A C 1
ATOM 2143 O O . ARG A 1 288 ? -16.878 -6.210 -13.777 1.00 85.38 288 ARG A O 1
ATOM 2150 N N . ARG A 1 289 ? -18.059 -6.085 -15.692 1.00 89.44 289 ARG A N 1
ATOM 2151 C CA . ARG A 1 289 ? -18.523 -4.704 -15.555 1.00 89.44 289 ARG A CA 1
ATOM 2152 C C . ARG A 1 289 ? -20.038 -4.732 -15.448 1.00 89.44 289 ARG A C 1
ATOM 2154 O O . ARG A 1 289 ? -20.683 -5.545 -16.111 1.00 89.44 289 ARG A O 1
ATOM 2161 N N . TRP A 1 290 ? -20.585 -3.864 -14.620 1.00 75.81 290 TRP A N 1
ATOM 2162 C CA . TRP A 1 290 ? -21.976 -3.903 -14.200 1.00 75.81 290 TRP A CA 1
ATOM 2163 C C . TRP A 1 290 ? -22.523 -2.488 -14.096 1.00 75.81 290 TRP A C 1
ATOM 2165 O O . TRP A 1 290 ? -21.785 -1.545 -13.800 1.00 75.81 290 TRP A O 1
ATOM 2175 N N . ASP A 1 291 ? -23.816 -2.355 -14.340 1.00 76.62 291 ASP A N 1
ATOM 2176 C CA . ASP A 1 291 ? -24.551 -1.120 -14.117 1.00 76.62 291 ASP A CA 1
ATOM 2177 C C . ASP A 1 291 ? -24.991 -1.023 -12.647 1.00 76.62 291 ASP A C 1
ATOM 2179 O O . ASP A 1 291 ? -25.554 -1.978 -12.113 1.00 76.62 291 ASP A O 1
ATOM 2183 N N . THR A 1 292 ? -24.728 0.100 -11.974 1.00 65.62 292 THR A N 1
ATOM 2184 C CA . THR A 1 292 ? -25.013 0.262 -10.534 1.00 65.62 292 THR A CA 1
ATOM 2185 C C . THR A 1 292 ? -26.518 0.347 -10.241 1.00 65.62 292 THR A C 1
ATOM 2187 O O . THR A 1 292 ? -26.945 -0.031 -9.155 1.00 65.62 292 THR A O 1
ATOM 2190 N N . GLU A 1 293 ? -27.328 0.828 -11.192 1.00 69.56 293 GLU A N 1
ATOM 2191 C CA . GLU A 1 293 ? -28.776 1.030 -11.019 1.00 69.56 293 GLU A CA 1
ATOM 2192 C C . GLU A 1 293 ? -29.588 -0.202 -11.449 1.00 69.56 293 GLU A C 1
ATOM 2194 O O . GLU A 1 293 ? -30.436 -0.683 -10.701 1.00 69.56 293 GLU A O 1
ATOM 2199 N N . SER A 1 294 ? -29.313 -0.743 -12.641 1.00 69.31 294 SER A N 1
ATOM 2200 C CA . SER A 1 294 ? -30.049 -1.879 -13.220 1.00 69.31 294 SER A CA 1
ATOM 2201 C C . SER A 1 294 ? -29.383 -3.241 -13.018 1.00 69.31 294 SER A C 1
ATOM 2203 O O . SER A 1 294 ? -29.978 -4.270 -13.342 1.00 69.31 294 SER A O 1
ATOM 2205 N N . GLY A 1 295 ? -28.143 -3.277 -12.520 1.00 59.84 295 GLY A N 1
ATOM 2206 C CA . GLY A 1 295 ? -27.386 -4.507 -12.280 1.00 59.84 295 GLY A CA 1
ATOM 2207 C C . GLY A 1 295 ? -26.907 -5.229 -13.535 1.00 59.84 295 GLY A C 1
ATOM 2208 O O . GLY A 1 295 ? -26.116 -6.162 -13.440 1.00 59.84 295 GLY A O 1
ATOM 2209 N N . ALA A 1 296 ? -27.355 -4.825 -14.724 1.00 71.94 296 ALA A N 1
ATOM 2210 C CA . ALA A 1 296 ? -27.069 -5.538 -15.958 1.00 71.94 296 ALA A CA 1
ATOM 2211 C C . ALA A 1 296 ? -25.555 -5.685 -16.195 1.00 71.94 296 ALA A C 1
ATOM 2213 O O . ALA A 1 296 ? -24.790 -4.724 -16.073 1.00 71.94 296 ALA A O 1
ATOM 2214 N N . SER A 1 297 ? -25.113 -6.887 -16.581 1.00 77.88 297 SER A N 1
ATOM 2215 C CA . SER A 1 297 ? -23.724 -7.117 -16.986 1.00 77.88 297 SER A CA 1
ATOM 2216 C C . SER A 1 297 ? -23.426 -6.346 -18.273 1.00 77.88 297 SER A C 1
ATOM 2218 O O . SER A 1 297 ? -23.984 -6.656 -19.331 1.00 77.88 297 SER A O 1
ATOM 2220 N N . ILE A 1 298 ? -22.538 -5.358 -18.200 1.00 84.00 298 ILE A N 1
ATOM 2221 C CA . ILE A 1 298 ? -22.201 -4.489 -19.324 1.00 84.00 298 ILE A CA 1
ATOM 2222 C C . ILE A 1 298 ? -21.129 -5.170 -20.180 1.00 84.00 298 ILE A C 1
ATOM 2224 O O . ILE A 1 298 ? -19.948 -5.190 -19.835 1.00 84.00 298 ILE A O 1
ATOM 2228 N N . GLY A 1 299 ? -21.545 -5.693 -21.334 1.00 86.31 299 GLY A N 1
ATOM 2229 C CA . GLY A 1 299 ? -20.656 -6.326 -22.307 1.00 86.31 299 GLY A CA 1
ATOM 2230 C C . GLY A 1 299 ? -20.318 -7.783 -21.975 1.00 86.31 299 GLY A C 1
ATOM 2231 O O . GLY A 1 299 ? -21.098 -8.505 -21.356 1.00 86.31 299 GLY A O 1
ATOM 2232 N N . LYS A 1 300 ? -19.158 -8.246 -22.452 1.00 87.25 300 LYS A N 1
ATOM 2233 C CA . LYS A 1 300 ? -18.633 -9.591 -22.163 1.00 87.25 300 LYS A CA 1
ATOM 2234 C C . LYS A 1 300 ? -17.714 -9.552 -20.934 1.00 87.25 300 LYS A C 1
ATOM 2236 O O . LYS A 1 300 ? -17.167 -8.494 -20.634 1.00 87.25 300 LYS A O 1
ATOM 2241 N N . PRO A 1 301 ? -17.476 -10.692 -20.256 1.00 89.44 301 PRO A N 1
ATOM 2242 C CA . PRO A 1 301 ? -16.451 -10.775 -19.223 1.00 89.44 301 PRO A CA 1
ATOM 2243 C C . PRO A 1 301 ? -15.093 -10.367 -19.795 1.00 89.44 301 PRO A C 1
ATOM 2245 O O . PRO A 1 301 ? -14.631 -10.929 -20.796 1.00 89.44 301 PRO A O 1
ATOM 2248 N N . MET A 1 302 ? -14.471 -9.393 -19.141 1.00 94.00 302 MET A N 1
ATOM 2249 C CA . MET A 1 302 ? -13.154 -8.858 -19.451 1.00 94.00 302 MET A CA 1
ATOM 2250 C C . MET A 1 302 ? -12.147 -9.944 -19.070 1.00 94.00 302 MET A C 1
ATOM 2252 O O . MET A 1 302 ? -11.794 -10.153 -17.907 1.00 94.00 302 MET A O 1
ATOM 2256 N N . SER A 1 303 ? -11.827 -10.758 -20.070 1.00 89.50 303 SER A N 1
ATOM 2257 C CA . SER A 1 303 ? -11.156 -12.043 -19.933 1.00 89.50 303 SER A CA 1
ATOM 2258 C C . SER A 1 303 ? -9.789 -11.991 -20.591 1.00 89.50 303 SER A C 1
ATOM 2260 O O . SER A 1 303 ? -9.555 -11.286 -21.570 1.00 89.50 303 SER A O 1
ATOM 2262 N N . GLY A 1 304 ? -8.856 -12.741 -20.020 1.00 87.06 304 GLY A N 1
ATOM 2263 C CA . GLY A 1 304 ? -7.495 -12.816 -20.528 1.00 87.06 304 GLY A CA 1
ATOM 2264 C C . GLY A 1 304 ? -6.483 -13.061 -19.427 1.00 87.06 304 GLY A C 1
ATOM 2265 O O . GLY A 1 304 ? -5.414 -13.605 -19.721 1.00 87.06 304 GLY A O 1
ATOM 2266 N N . HIS A 1 305 ? -6.814 -12.714 -18.177 1.00 92.00 305 HIS A N 1
ATOM 2267 C CA . HIS A 1 305 ? -6.069 -13.237 -17.050 1.00 92.00 305 HIS A CA 1
ATOM 2268 C C . HIS A 1 305 ? -6.147 -14.777 -17.076 1.00 92.00 305 HIS A C 1
ATOM 2270 O O . HIS A 1 305 ? -7.202 -15.386 -17.216 1.00 92.00 305 HIS A O 1
ATOM 2276 N N . ARG A 1 306 ? -4.979 -15.406 -17.037 1.00 93.06 306 ARG A N 1
ATOM 2277 C CA . ARG A 1 306 ? -4.714 -16.854 -16.968 1.00 93.06 306 ARG A CA 1
ATOM 2278 C C . ARG A 1 306 ? -4.940 -17.484 -15.585 1.00 93.06 306 ARG A C 1
ATOM 2280 O O . ARG A 1 306 ? -4.954 -18.707 -15.507 1.00 93.06 306 ARG A O 1
ATOM 2287 N N . ASP A 1 307 ? -5.147 -16.690 -14.536 1.00 92.88 307 ASP A N 1
ATOM 2288 C CA . ASP A 1 307 ? -5.600 -17.139 -13.218 1.00 92.88 307 ASP A CA 1
ATOM 2289 C C . ASP A 1 307 ? -6.430 -16.038 -12.506 1.00 92.88 307 ASP A C 1
ATOM 2291 O O . ASP A 1 307 ? -6.567 -14.946 -13.049 1.00 92.88 307 ASP A O 1
ATOM 2295 N N . ILE A 1 308 ? -7.074 -16.379 -11.384 1.00 91.19 308 ILE A N 1
ATOM 2296 C CA . ILE A 1 308 ? -7.905 -15.573 -10.452 1.00 91.19 308 ILE A CA 1
ATOM 2297 C C . ILE A 1 308 ? -7.565 -14.064 -10.455 1.00 91.19 308 ILE A C 1
ATOM 2299 O O . ILE A 1 308 ? -6.412 -13.723 -10.266 1.00 91.19 308 ILE A O 1
ATOM 2303 N N . VAL A 1 309 ? -8.542 -13.160 -10.580 1.00 90.44 309 VAL A N 1
ATOM 2304 C CA . VAL A 1 309 ? -8.456 -11.699 -10.336 1.00 90.44 309 VAL A CA 1
ATOM 2305 C C . VAL A 1 309 ? -8.781 -11.371 -8.869 1.00 90.44 309 VAL A C 1
ATOM 2307 O O . VAL A 1 309 ? -9.442 -12.178 -8.230 1.00 90.44 309 VAL A O 1
ATOM 2310 N N . ASN A 1 310 ? -8.320 -10.232 -8.322 1.00 82.50 310 ASN A N 1
ATOM 2311 C CA . ASN A 1 310 ? -8.359 -9.904 -6.884 1.00 82.50 310 ASN A CA 1
ATOM 2312 C C . ASN A 1 310 ? -8.494 -8.431 -6.493 1.00 82.50 310 ASN A C 1
ATOM 2314 O O . ASN A 1 310 ? -8.797 -8.174 -5.341 1.00 82.50 310 ASN A O 1
ATOM 2318 N N . THR A 1 311 ? -8.244 -7.462 -7.377 1.00 87.31 311 THR A N 1
ATOM 2319 C CA . THR A 1 311 ? -8.384 -6.031 -7.041 1.00 87.31 311 THR A CA 1
ATOM 2320 C C . THR A 1 311 ? -8.381 -5.150 -8.292 1.00 87.31 311 THR A C 1
ATOM 2322 O O . THR A 1 311 ? -7.848 -5.543 -9.324 1.00 87.31 311 THR A O 1
ATOM 2325 N N . ILE A 1 312 ? -9.078 -4.020 -8.282 1.00 94.69 312 ILE A N 1
ATOM 2326 C CA . ILE A 1 312 ? -9.547 -3.318 -9.493 1.00 94.69 312 ILE A CA 1
ATOM 2327 C C . ILE A 1 312 ? -9.889 -1.866 -9.155 1.00 94.69 312 ILE A C 1
ATOM 2329 O O . ILE A 1 312 ? -10.243 -1.582 -8.020 1.00 94.69 312 ILE A O 1
ATOM 2333 N N . ALA A 1 313 ? -9.768 -0.944 -10.112 1.00 91.00 313 ALA A N 1
ATOM 2334 C CA . ALA A 1 313 ? -10.142 0.468 -9.973 1.00 91.00 313 ALA A CA 1
ATOM 2335 C C . ALA A 1 313 ? -10.371 1.114 -11.338 1.00 91.00 313 ALA A C 1
ATOM 2337 O O . ALA A 1 313 ? -10.081 0.533 -12.388 1.00 91.00 313 ALA A O 1
ATOM 2338 N N . TYR A 1 314 ? -10.882 2.340 -11.269 1.00 90.50 314 TYR A N 1
ATOM 2339 C CA . TYR A 1 314 ? -11.246 3.206 -12.376 1.00 90.50 314 TYR A CA 1
ATOM 2340 C C . TYR A 1 314 ? -10.391 4.461 -12.425 1.00 90.50 314 TYR A C 1
ATOM 2342 O O . TYR A 1 314 ? -10.113 5.060 -11.384 1.00 90.50 314 TYR A O 1
ATOM 2350 N N . SER A 1 315 ? -10.066 4.903 -13.641 1.00 90.50 315 SER A N 1
ATOM 2351 C CA . SER A 1 315 ? -9.413 6.192 -13.845 1.00 90.50 315 SER A CA 1
ATOM 2352 C C . SER A 1 315 ? -10.270 7.345 -13.324 1.00 90.50 315 SER A C 1
ATOM 2354 O O . SER A 1 315 ? -11.492 7.206 -13.270 1.00 90.50 315 SER A O 1
ATOM 2356 N N . PRO A 1 316 ? -9.682 8.501 -12.960 1.00 82.94 316 PRO A N 1
ATOM 2357 C CA . PRO A 1 316 ? -10.437 9.609 -12.366 1.00 82.94 316 PRO A CA 1
ATOM 2358 C C . PRO A 1 316 ? -11.469 10.182 -13.341 1.00 82.94 316 PRO A C 1
ATOM 2360 O O . PRO A 1 316 ? -12.526 10.648 -12.935 1.00 82.94 316 PRO A O 1
ATOM 2363 N N . GLY A 1 317 ? -11.178 10.093 -14.645 1.00 82.69 317 GLY A N 1
ATOM 2364 C CA . GLY A 1 317 ? -12.115 10.390 -15.730 1.00 82.69 317 GLY A CA 1
ATOM 2365 C C . GLY A 1 317 ? -13.045 9.229 -16.112 1.00 82.69 317 GLY A C 1
ATOM 2366 O O . GLY A 1 317 ? -13.677 9.305 -17.158 1.00 82.69 317 GLY A O 1
ATOM 2367 N N . ALA A 1 318 ? -13.087 8.146 -15.329 1.00 86.19 318 ALA A N 1
ATOM 2368 C CA . ALA A 1 318 ? -13.874 6.927 -15.546 1.00 86.19 318 ALA A CA 1
ATOM 2369 C C . ALA A 1 318 ? -13.673 6.229 -16.914 1.00 86.19 318 ALA A C 1
ATOM 2371 O O . ALA A 1 318 ? -14.514 5.447 -17.341 1.00 86.19 318 ALA A O 1
ATOM 2372 N N . THR A 1 319 ? -12.557 6.476 -17.607 1.00 89.31 319 THR A N 1
ATOM 2373 C CA . THR A 1 319 ? -12.279 5.968 -18.966 1.00 89.31 319 THR A CA 1
ATOM 2374 C C . THR A 1 319 ? -11.592 4.606 -19.013 1.00 89.31 319 THR A C 1
ATOM 2376 O O . THR A 1 319 ? -11.729 3.893 -20.007 1.00 89.31 319 THR A O 1
ATOM 2379 N N . ARG A 1 320 ? -10.843 4.229 -17.969 1.00 92.06 320 ARG A N 1
ATOM 2380 C CA . ARG A 1 320 ? -10.082 2.971 -17.928 1.00 92.06 320 ARG A CA 1
ATOM 2381 C C . ARG A 1 320 ? -10.368 2.202 -16.638 1.00 92.06 320 ARG A C 1
ATOM 2383 O O . ARG A 1 320 ? -10.185 2.751 -15.556 1.00 92.06 320 ARG A O 1
ATOM 2390 N N . ILE A 1 321 ? -10.792 0.943 -16.764 1.00 94.44 321 ILE A N 1
ATOM 2391 C CA . ILE A 1 321 ? -10.734 -0.054 -15.684 1.00 94.44 321 ILE A CA 1
ATOM 2392 C C . ILE A 1 321 ? -9.399 -0.756 -15.818 1.00 94.44 321 ILE A C 1
ATOM 2394 O O . ILE A 1 321 ? -8.865 -0.902 -16.915 1.00 94.44 321 ILE A O 1
ATOM 2398 N N . VAL A 1 322 ? -8.843 -1.223 -14.716 1.00 94.38 322 VAL A N 1
ATOM 2399 C CA . VAL A 1 322 ? -7.638 -2.050 -14.733 1.00 94.38 322 VAL A CA 1
ATOM 2400 C C . VAL A 1 322 ? -7.707 -3.042 -13.561 1.00 94.38 322 VAL A C 1
ATOM 2402 O O . VAL A 1 322 ? -8.598 -2.889 -12.723 1.00 94.38 322 VAL A O 1
ATOM 2405 N N . SER A 1 323 ? -6.932 -4.139 -13.543 1.00 94.88 323 SER A N 1
ATOM 2406 C CA . SER A 1 323 ? -7.393 -5.330 -12.793 1.00 94.88 323 SER A CA 1
ATOM 2407 C C . SER A 1 323 ? -6.420 -6.418 -12.337 1.00 94.88 323 SER A C 1
ATOM 2409 O O . SER A 1 323 ? -5.461 -6.777 -13.008 1.00 94.88 323 SER A O 1
ATOM 2411 N N . GLY A 1 324 ? -6.803 -7.074 -11.245 1.00 89.06 324 GLY A N 1
ATOM 2412 C CA . GLY A 1 324 ? -5.884 -7.656 -10.290 1.00 89.06 324 GLY A CA 1
ATOM 2413 C C . GLY A 1 324 ? -5.651 -9.161 -10.215 1.00 89.06 324 GLY A C 1
ATOM 2414 O O . GLY A 1 324 ? -5.845 -9.715 -9.143 1.00 89.06 324 GLY A O 1
ATOM 2415 N N . ALA A 1 325 ? -5.238 -9.858 -11.272 1.00 94.75 325 ALA A N 1
ATOM 2416 C CA . ALA A 1 325 ? -4.959 -11.299 -11.222 1.00 94.75 325 ALA A CA 1
ATOM 2417 C C . ALA A 1 325 ? -3.601 -11.957 -10.881 1.00 94.75 325 ALA A C 1
ATOM 2419 O O . ALA A 1 325 ? -2.539 -11.692 -11.448 1.00 94.75 325 ALA A O 1
ATOM 2420 N N . ASN A 1 326 ? -3.769 -13.096 -10.212 1.00 96.31 326 ASN A N 1
ATOM 2421 C CA . ASN A 1 326 ? -2.963 -14.306 -10.285 1.00 96.31 326 ASN A CA 1
ATOM 2422 C C . ASN A 1 326 ? -2.437 -14.712 -11.675 1.00 96.31 326 ASN A C 1
ATOM 2424 O O . ASN A 1 326 ? -1.678 -15.662 -11.814 1.00 96.31 326 ASN A O 1
ATOM 2428 N N . ASP A 1 327 ? -2.830 -14.116 -12.788 1.00 93.44 327 ASP A N 1
ATOM 2429 C CA . ASP A 1 327 ? -2.281 -14.604 -14.049 1.00 93.44 327 ASP A CA 1
ATOM 2430 C C . ASP A 1 327 ? -0.859 -14.174 -14.333 1.00 93.44 327 ASP A C 1
ATOM 2432 O O . ASP A 1 327 ? -0.324 -14.436 -15.424 1.00 93.44 327 ASP A O 1
ATOM 2436 N N . ARG A 1 328 ? -0.277 -13.474 -13.365 1.00 94.62 328 ARG A N 1
ATOM 2437 C CA . ARG A 1 328 ? 0.943 -12.763 -13.564 1.00 94.62 328 ARG A CA 1
ATOM 2438 C C . ARG A 1 328 ? 0.749 -11.700 -14.632 1.00 94.62 328 ARG A C 1
ATOM 2440 O O . ARG A 1 328 ? 1.380 -11.775 -15.664 1.00 94.62 328 ARG A O 1
ATOM 2447 N N . THR A 1 329 ? -0.191 -10.789 -14.499 1.00 93.75 329 THR A N 1
ATOM 2448 C CA . THR A 1 329 ? -0.330 -9.594 -15.348 1.00 93.75 329 THR A CA 1
ATOM 2449 C C . THR A 1 329 ? -1.360 -8.749 -14.675 1.00 93.75 329 THR A C 1
ATOM 2451 O O . THR A 1 329 ? -2.338 -9.301 -14.176 1.00 93.75 329 THR A O 1
ATOM 2454 N N . VAL A 1 330 ? -1.256 -7.443 -14.821 1.00 95.75 330 VAL A N 1
ATOM 2455 C CA . VAL A 1 330 ? -2.480 -6.651 -14.878 1.00 95.75 330 VAL A CA 1
ATOM 2456 C C . VAL A 1 330 ? -2.881 -6.510 -16.346 1.00 95.75 330 VAL A C 1
ATOM 2458 O O . VAL A 1 330 ? -2.080 -6.791 -17.241 1.00 95.75 330 VAL A O 1
ATOM 2461 N N . ARG A 1 331 ? -4.096 -6.028 -16.600 1.00 97.19 331 ARG A N 1
ATOM 2462 C CA . ARG A 1 331 ? -4.478 -5.354 -17.845 1.00 97.19 331 ARG A CA 1
ATOM 2463 C C . ARG A 1 331 ? -5.124 -4.016 -17.535 1.00 97.19 331 ARG A C 1
ATOM 2465 O O . ARG A 1 331 ? -5.824 -3.911 -16.529 1.00 97.19 331 ARG A O 1
ATOM 2472 N N . LEU A 1 332 ? -4.938 -3.047 -18.429 1.00 94.50 332 LEU A N 1
ATOM 2473 C CA . LEU A 1 332 ? -5.953 -2.023 -18.655 1.00 94.50 332 LEU A CA 1
ATOM 2474 C C . LEU A 1 332 ? -7.061 -2.578 -19.526 1.00 94.50 332 LEU A C 1
ATOM 2476 O O . LEU A 1 332 ? -6.828 -3.449 -20.356 1.00 94.50 332 LEU A O 1
ATOM 2480 N N . TRP A 1 333 ? -8.249 -2.029 -19.336 1.00 95.75 333 TRP A N 1
ATOM 2481 C CA . TRP A 1 333 ? -9.442 -2.283 -20.116 1.00 95.75 333 TRP A CA 1
ATOM 2482 C C . TRP A 1 333 ? -10.129 -0.959 -20.387 1.00 95.75 333 TRP A C 1
ATOM 2484 O O . TRP A 1 333 ? -10.203 -0.079 -19.522 1.00 95.75 333 TRP A O 1
ATOM 2494 N N . ASP A 1 334 ? -10.662 -0.831 -21.588 1.00 93.25 334 ASP A N 1
ATOM 2495 C CA . ASP A 1 334 ? -11.459 0.326 -21.950 1.00 93.25 334 ASP A CA 1
ATOM 2496 C C . ASP A 1 334 ? -12.835 0.248 -21.265 1.00 93.25 334 ASP A C 1
ATOM 2498 O O . ASP A 1 334 ? -13.500 -0.794 -21.298 1.00 93.25 334 ASP A O 1
ATOM 2502 N N . VAL A 1 335 ? -13.284 1.335 -20.628 1.00 89.81 335 VAL A N 1
ATOM 2503 C CA . VAL A 1 335 ? -14.579 1.344 -19.915 1.00 89.81 335 VAL A CA 1
ATOM 2504 C C . VAL A 1 335 ? -15.769 1.306 -20.870 1.00 89.81 335 VAL A C 1
ATOM 2506 O O . VAL A 1 335 ? -16.848 0.877 -20.466 1.00 89.81 335 VAL A O 1
ATOM 2509 N N . SER A 1 336 ? -15.598 1.660 -22.145 1.00 87.12 336 SER A N 1
ATOM 2510 C CA . SER A 1 336 ? -16.641 1.476 -23.153 1.00 87.12 336 SER A CA 1
ATOM 2511 C C . SER A 1 336 ? -16.643 0.045 -23.705 1.00 87.12 336 SER A C 1
ATOM 2513 O O . SER A 1 336 ? -17.664 -0.639 -23.596 1.00 87.12 336 SER A O 1
ATOM 2515 N N . THR A 1 337 ? -15.516 -0.478 -24.206 1.00 87.19 337 THR A N 1
ATOM 2516 C CA . THR A 1 337 ? -15.506 -1.781 -24.910 1.00 87.19 337 THR A CA 1
ATOM 2517 C C . THR A 1 337 ? -15.388 -2.989 -23.979 1.00 87.19 337 THR A C 1
ATOM 2519 O O . THR A 1 337 ? -15.963 -4.039 -24.261 1.00 87.19 337 THR A O 1
ATOM 2522 N N . GLY A 1 338 ? -14.683 -2.855 -22.849 1.00 88.06 338 GLY A N 1
ATOM 2523 C CA . GLY A 1 338 ? -14.273 -3.982 -22.001 1.00 88.06 338 GLY A CA 1
ATOM 2524 C C . GLY A 1 338 ? -13.139 -4.838 -22.588 1.00 88.06 338 GLY A C 1
ATOM 2525 O O . GLY A 1 338 ? -12.811 -5.889 -22.040 1.00 88.06 338 GLY A O 1
ATOM 2526 N N . GLU A 1 339 ? -12.536 -4.415 -23.698 1.00 91.31 339 GLU A N 1
ATOM 2527 C CA . GLU A 1 339 ? -11.354 -5.062 -24.270 1.00 91.31 339 GLU A CA 1
ATOM 2528 C C . GLU A 1 339 ? -10.084 -4.571 -23.575 1.00 91.31 339 GLU A C 1
ATOM 2530 O O . GLU A 1 339 ? -10.048 -3.459 -23.043 1.00 91.31 339 GLU A O 1
ATOM 2535 N N . ALA A 1 340 ? -9.039 -5.402 -23.570 1.00 91.75 340 ALA A N 1
ATOM 2536 C CA . ALA A 1 340 ? -7.766 -5.028 -22.970 1.00 91.75 340 ALA A CA 1
ATOM 2537 C C . ALA A 1 340 ? -7.125 -3.877 -23.766 1.00 91.75 340 ALA A C 1
ATOM 2539 O O . ALA A 1 340 ? -6.928 -3.986 -24.978 1.00 91.75 340 ALA A O 1
ATOM 2540 N N . LEU A 1 341 ? -6.797 -2.778 -23.084 1.00 89.56 341 LEU A N 1
ATOM 2541 C CA . LEU A 1 341 ? -6.092 -1.633 -23.657 1.00 89.56 341 LEU A CA 1
ATOM 2542 C C . LEU A 1 341 ? -4.612 -1.979 -23.807 1.00 89.56 341 LEU A C 1
ATOM 2544 O O . LEU A 1 341 ? -3.786 -1.625 -22.966 1.00 89.56 341 LEU A O 1
ATOM 2548 N N . GLY A 1 342 ? -4.336 -2.688 -24.899 1.00 85.88 342 GLY A N 1
ATOM 2549 C CA . GLY A 1 342 ? -3.029 -3.204 -25.261 1.00 85.88 342 GLY A CA 1
ATOM 2550 C C . GLY A 1 342 ? -2.738 -4.585 -24.678 1.00 85.88 342 GLY A C 1
ATOM 2551 O O . GLY A 1 342 ? -3.627 -5.302 -24.201 1.00 85.88 342 GLY A O 1
ATOM 2552 N N . ALA A 1 343 ? -1.485 -5.008 -24.807 1.00 90.50 343 ALA A N 1
ATOM 2553 C CA . ALA A 1 343 ? -1.064 -6.302 -24.309 1.00 90.50 343 ALA A CA 1
ATOM 2554 C C . ALA A 1 343 ? -1.166 -6.380 -22.772 1.00 90.50 343 ALA A C 1
ATOM 2556 O O . ALA A 1 343 ? -1.063 -5.382 -22.057 1.00 90.50 343 ALA A O 1
ATOM 2557 N N . PRO A 1 344 ? -1.337 -7.590 -22.215 1.00 93.12 344 PRO A N 1
ATOM 2558 C CA . PRO A 1 344 ? -1.164 -7.765 -20.791 1.00 93.12 344 PRO A CA 1
ATOM 2559 C C . PRO A 1 344 ? 0.261 -7.366 -20.448 1.00 93.12 344 PRO A C 1
ATOM 2561 O O . PRO A 1 344 ? 1.172 -7.474 -21.269 1.00 93.12 344 PRO A O 1
ATOM 2564 N N . LEU A 1 345 ? 0.462 -6.906 -19.234 1.00 91.62 345 LEU A N 1
ATOM 2565 C CA . LEU A 1 345 ? 1.664 -6.144 -18.973 1.00 91.62 345 LEU A CA 1
ATOM 2566 C C . LEU A 1 345 ? 2.812 -7.102 -18.667 1.00 91.62 345 LEU A C 1
ATOM 2568 O O . LEU A 1 345 ? 2.581 -7.986 -17.854 1.00 91.62 345 LEU A O 1
ATOM 2572 N N . GLU A 1 346 ? 3.962 -7.008 -19.380 1.00 87.44 346 GLU A N 1
ATOM 2573 C CA . GLU A 1 346 ? 5.076 -8.007 -19.417 1.00 87.44 346 GLU A CA 1
ATOM 2574 C C . GLU A 1 346 ? 6.432 -7.435 -18.878 1.00 87.44 346 GLU A C 1
ATOM 2576 O O . GLU A 1 346 ? 6.764 -6.366 -19.360 1.00 87.44 346 GLU A O 1
ATOM 2581 N N . GLY A 1 347 ? 7.239 -8.052 -17.973 1.00 70.50 347 GLY A N 1
ATOM 2582 C CA . GLY A 1 347 ? 7.496 -7.602 -16.578 1.00 70.50 347 GLY A CA 1
ATOM 2583 C C . GLY A 1 347 ? 7.296 -8.540 -15.336 1.00 70.50 347 GLY A C 1
ATOM 2584 O O . GLY A 1 347 ? 7.671 -9.708 -15.362 1.00 70.50 347 GLY A O 1
ATOM 2585 N N . HIS A 1 348 ? 6.744 -7.981 -14.228 1.00 85.25 348 HIS A N 1
ATOM 2586 C CA . HIS A 1 348 ? 6.168 -8.563 -12.977 1.00 85.25 348 HIS A CA 1
ATOM 2587 C C . HIS A 1 348 ? 6.412 -10.092 -12.660 1.00 85.25 348 HIS A C 1
ATOM 2589 O O . HIS A 1 348 ? 5.813 -10.902 -13.326 1.00 85.25 348 HIS A O 1
ATOM 2595 N N . MET A 1 349 ? 7.076 -10.594 -11.594 1.00 82.12 349 MET A N 1
ATOM 2596 C CA . MET A 1 349 ? 7.102 -12.052 -11.272 1.00 82.12 349 MET A CA 1
ATOM 2597 C C . MET A 1 349 ? 5.933 -12.735 -10.500 1.00 82.12 349 MET A C 1
ATOM 2599 O O . MET A 1 349 ? 6.212 -13.810 -10.042 1.00 82.12 349 MET A O 1
ATOM 2603 N N . GLY A 1 350 ? 4.652 -12.315 -10.395 1.00 83.25 350 GLY A N 1
ATOM 2604 C CA . GLY A 1 350 ? 3.482 -12.972 -9.691 1.00 83.25 350 GLY A CA 1
ATOM 2605 C C . GLY A 1 350 ? 2.180 -12.184 -9.320 1.00 83.25 350 GLY A C 1
ATOM 2606 O O . GLY A 1 350 ? 1.309 -12.060 -10.143 1.00 83.25 350 GLY A O 1
ATOM 2607 N N . ILE A 1 351 ? 1.986 -11.747 -8.073 1.00 94.88 351 ILE A N 1
ATOM 2608 C CA . ILE A 1 351 ? 0.858 -11.356 -7.249 1.00 94.88 351 ILE A CA 1
ATOM 2609 C C . ILE A 1 351 ? 0.794 -9.849 -6.772 1.00 94.88 351 ILE A C 1
ATOM 2611 O O . ILE A 1 351 ? 1.831 -9.191 -6.820 1.00 94.88 351 ILE A O 1
ATOM 2615 N N . VAL A 1 352 ? -0.377 -9.252 -6.399 1.00 90.94 352 VAL A N 1
ATOM 2616 C CA . VAL A 1 352 ? -0.654 -7.847 -5.878 1.00 90.94 352 VAL A CA 1
ATOM 2617 C C . VAL A 1 352 ? -2.092 -7.587 -5.249 1.00 90.94 352 VAL A C 1
ATOM 2619 O O . VAL A 1 352 ? -3.077 -7.791 -5.939 1.00 90.94 352 VAL A O 1
ATOM 2622 N N . SER A 1 353 ? -2.312 -7.145 -4.000 1.00 87.81 353 SER A N 1
ATOM 2623 C CA . SER A 1 353 ? -3.650 -7.144 -3.309 1.00 87.81 353 SER A CA 1
ATOM 2624 C C . SER A 1 353 ? -4.453 -5.835 -3.071 1.00 87.81 353 SER A C 1
ATOM 2626 O O . SER A 1 353 ? -5.257 -5.773 -2.143 1.00 87.81 353 SER A O 1
ATOM 2628 N N . SER A 1 354 ? -4.275 -4.777 -3.846 1.00 93.62 354 SER A N 1
ATOM 2629 C CA . SER A 1 354 ? -5.087 -3.547 -3.860 1.00 93.62 354 SER A CA 1
ATOM 2630 C C . SER A 1 354 ? -4.802 -2.746 -5.126 1.00 93.62 354 SER A C 1
ATOM 2632 O O . SER A 1 354 ? -4.011 -3.195 -5.953 1.00 93.62 354 SER A O 1
ATOM 2634 N N . VAL A 1 355 ? -5.363 -1.541 -5.256 1.00 94.06 355 VAL A N 1
ATOM 2635 C CA . VAL A 1 355 ? -5.137 -0.578 -6.323 1.00 94.06 355 VAL A CA 1
ATOM 2636 C C . VAL A 1 355 ? -5.459 0.885 -5.923 1.00 94.06 355 VAL A C 1
ATOM 2638 O O . VAL A 1 355 ? -6.036 1.072 -4.858 1.00 94.06 355 VAL A O 1
ATOM 2641 N N . ALA A 1 356 ? -5.248 1.891 -6.801 1.00 94.25 356 ALA A N 1
ATOM 2642 C CA . ALA A 1 356 ? -5.987 3.188 -6.825 1.00 94.25 356 ALA A CA 1
ATOM 2643 C C . ALA A 1 356 ? -5.840 3.971 -8.178 1.00 94.25 356 ALA A C 1
ATOM 2645 O O . ALA A 1 356 ? -5.518 3.330 -9.181 1.00 94.25 356 ALA A O 1
ATOM 2646 N N . PHE A 1 357 ? -6.108 5.304 -8.256 1.00 92.94 357 PHE A N 1
ATOM 2647 C CA . PHE A 1 357 ? -5.831 6.164 -9.446 1.00 92.94 357 PHE A CA 1
ATOM 2648 C C . PHE A 1 357 ? -5.372 7.657 -9.208 1.00 92.94 357 PHE A C 1
ATOM 2650 O O . PHE A 1 357 ? -5.677 8.195 -8.153 1.00 92.94 357 PHE A O 1
ATOM 2657 N N . SER A 1 358 ? -4.674 8.361 -10.149 1.00 87.62 358 SER A N 1
ATOM 2658 C CA . SER A 1 358 ? -3.979 9.678 -9.965 1.00 87.62 358 SER A CA 1
ATOM 2659 C C . SER A 1 358 ? -4.898 10.882 -9.774 1.00 87.62 358 SER A C 1
ATOM 2661 O O . SER A 1 358 ? -6.051 10.825 -10.175 1.00 87.62 358 SER A O 1
ATOM 2663 N N . PRO A 1 359 ? -4.433 12.019 -9.213 1.00 84.00 359 PRO A N 1
ATOM 2664 C CA . PRO A 1 359 ? -5.264 13.209 -9.115 1.00 84.00 359 PRO A CA 1
ATOM 2665 C C . PRO A 1 359 ? -5.410 13.904 -10.482 1.00 84.00 359 PRO A C 1
ATOM 2667 O O . PRO A 1 359 ? -6.207 14.832 -10.599 1.00 84.00 359 PRO A O 1
ATOM 2670 N N . ASP A 1 360 ? -4.636 13.502 -11.503 1.00 82.75 360 ASP A N 1
ATOM 2671 C CA . ASP A 1 360 ? -4.766 13.904 -12.916 1.00 82.75 360 ASP A CA 1
ATOM 2672 C C . ASP A 1 360 ? -5.268 12.800 -13.861 1.00 82.75 360 ASP A C 1
ATOM 2674 O O . ASP A 1 360 ? -5.720 13.112 -14.960 1.00 82.75 360 ASP A O 1
ATOM 2678 N N . GLY A 1 361 ? -5.170 11.529 -13.482 1.00 85.44 361 GLY A N 1
ATOM 2679 C CA . GLY A 1 361 ? -5.140 10.428 -14.434 1.00 85.44 361 GLY A CA 1
ATOM 2680 C C . GLY A 1 361 ? -3.953 10.521 -15.403 1.00 85.44 361 GLY A C 1
ATOM 2681 O O . GLY A 1 361 ? -4.181 10.303 -16.591 1.00 85.44 361 GLY A O 1
ATOM 2682 N N . ALA A 1 362 ? -2.741 10.906 -14.956 1.00 86.50 362 ALA A N 1
ATOM 2683 C CA . ALA A 1 362 ? -1.600 11.169 -15.859 1.00 86.50 362 ALA A CA 1
ATOM 2684 C C . ALA A 1 362 ? -0.194 10.679 -15.436 1.00 86.50 362 ALA A C 1
ATOM 2686 O O . ALA A 1 362 ? 0.770 10.953 -16.160 1.00 86.50 362 ALA A O 1
ATOM 2687 N N . CYS A 1 363 ? -0.066 9.925 -14.344 1.00 85.25 363 CYS A N 1
ATOM 2688 C CA . CYS A 1 363 ? 1.050 8.984 -14.154 1.00 85.25 363 CYS A CA 1
ATOM 2689 C C . CYS A 1 363 ? 0.386 7.680 -13.579 1.00 85.25 363 CYS A C 1
ATOM 2691 O O . CYS A 1 363 ? -0.451 7.856 -12.714 1.00 85.25 363 CYS A O 1
ATOM 2693 N N . ILE A 1 364 ? 0.571 6.424 -14.075 1.00 94.25 364 ILE A N 1
ATOM 2694 C CA . ILE A 1 364 ? -0.139 5.152 -13.669 1.00 94.25 364 ILE A CA 1
ATOM 2695 C C . ILE A 1 364 ? 0.666 4.348 -12.643 1.00 94.25 364 ILE A C 1
ATOM 2697 O O . ILE A 1 364 ? 1.872 4.518 -12.512 1.00 94.25 364 ILE A O 1
ATOM 2701 N N . ALA A 1 365 ? 0.014 3.522 -11.836 1.00 89.12 365 ALA A N 1
ATOM 2702 C CA . ALA A 1 365 ? 0.641 2.845 -10.699 1.00 89.12 365 ALA A CA 1
ATOM 2703 C C . ALA A 1 365 ? -0.016 1.575 -10.039 1.00 89.12 365 ALA A C 1
ATOM 2705 O O . ALA A 1 365 ? -0.735 1.702 -9.085 1.00 89.12 365 ALA A O 1
ATOM 2706 N N . SER A 1 366 ? 0.240 0.322 -10.414 1.00 92.88 366 SER A N 1
ATOM 2707 C CA . SER A 1 366 ? -0.162 -0.935 -9.711 1.00 92.88 366 SER A CA 1
ATOM 2708 C C . SER A 1 366 ? 0.874 -1.750 -8.869 1.00 92.88 366 SER A C 1
ATOM 2710 O O . SER A 1 366 ? 1.943 -2.022 -9.384 1.00 92.88 366 SER A O 1
ATOM 2712 N N . GLY A 1 367 ? 0.608 -2.227 -7.643 1.00 86.69 367 GLY A N 1
ATOM 2713 C CA . GLY A 1 367 ? 1.647 -2.715 -6.680 1.00 86.69 367 GLY A CA 1
ATOM 2714 C C . GLY A 1 367 ? 2.180 -4.141 -6.820 1.00 86.69 367 GLY A C 1
ATOM 2715 O O . GLY A 1 367 ? 2.277 -4.600 -7.941 1.00 86.69 367 GLY A O 1
ATOM 2716 N N . SER A 1 368 ? 2.533 -4.870 -5.752 1.00 93.88 368 SER A N 1
ATOM 2717 C CA . SER A 1 368 ? 2.806 -6.318 -5.875 1.00 93.88 368 SER A CA 1
ATOM 2718 C C . SER A 1 368 ? 2.905 -7.133 -4.613 1.00 93.88 368 SER A C 1
ATOM 2720 O O . SER A 1 368 ? 2.596 -6.617 -3.604 1.00 93.88 368 SER A O 1
ATOM 2722 N N . TRP A 1 369 ? 3.286 -8.394 -4.629 1.00 96.69 369 TRP A N 1
ATOM 2723 C CA . TRP A 1 369 ? 3.600 -9.235 -3.476 1.00 96.69 369 TRP A CA 1
ATOM 2724 C C . TRP A 1 369 ? 5.107 -9.617 -3.457 1.00 96.69 369 TRP A C 1
ATOM 2726 O O . TRP A 1 369 ? 5.461 -10.657 -2.940 1.00 96.69 369 TRP A O 1
ATOM 2736 N N . ASP A 1 370 ? 6.051 -8.885 -4.057 1.00 86.50 370 ASP A N 1
ATOM 2737 C CA . ASP A 1 370 ? 7.375 -9.478 -4.362 1.00 86.50 370 ASP A CA 1
ATOM 2738 C C . ASP A 1 370 ? 8.570 -9.019 -3.589 1.00 86.50 370 ASP A C 1
ATOM 2740 O O . ASP A 1 370 ? 9.535 -9.722 -3.814 1.00 86.50 370 ASP A O 1
ATOM 2744 N N . ASN A 1 371 ? 8.586 -7.825 -2.985 1.00 88.25 371 ASN A N 1
ATOM 2745 C CA . ASN A 1 371 ? 9.694 -6.863 -2.827 1.00 88.25 371 ASN A CA 1
ATOM 2746 C C . ASN A 1 371 ? 9.374 -5.387 -3.392 1.00 88.25 371 ASN A C 1
ATOM 2748 O O . ASN A 1 371 ? 9.807 -4.420 -2.805 1.00 88.25 371 ASN A O 1
ATOM 2752 N N . THR A 1 372 ? 8.707 -5.087 -4.522 1.00 80.56 372 THR A N 1
ATOM 2753 C CA . THR A 1 372 ? 8.774 -3.897 -5.441 1.00 80.56 372 THR A CA 1
ATOM 2754 C C . THR A 1 372 ? 8.497 -2.502 -4.953 1.00 80.56 372 THR A C 1
ATOM 2756 O O . THR A 1 372 ? 8.013 -2.300 -3.862 1.00 80.56 372 THR A O 1
ATOM 2759 N N . ILE A 1 373 ? 8.848 -1.539 -5.836 1.00 95.12 373 ILE A N 1
ATOM 2760 C CA . ILE A 1 373 ? 8.224 -0.240 -6.058 1.00 95.12 373 ILE A CA 1
ATOM 2761 C C . ILE A 1 373 ? 8.449 0.323 -7.504 1.00 95.12 373 ILE A C 1
ATOM 2763 O O . ILE A 1 373 ? 9.344 1.100 -7.666 1.00 95.12 373 ILE A O 1
ATOM 2767 N N . ARG A 1 374 ? 7.711 -0.003 -8.596 1.00 92.31 374 ARG A N 1
ATOM 2768 C CA . ARG A 1 374 ? 7.752 0.575 -9.979 1.00 92.31 374 ARG A CA 1
ATOM 2769 C C . ARG A 1 374 ? 6.861 1.766 -10.212 1.00 92.31 374 ARG A C 1
ATOM 2771 O O . ARG A 1 374 ? 6.428 2.356 -9.246 1.00 92.31 374 ARG A O 1
ATOM 2778 N N . LEU A 1 375 ? 6.666 2.153 -11.457 1.00 92.38 375 LEU A N 1
ATOM 2779 C CA . LEU A 1 375 ? 5.974 3.359 -11.843 1.00 92.38 375 LEU A CA 1
ATOM 2780 C C . LEU A 1 375 ? 5.555 3.310 -13.275 1.00 92.38 375 LEU A C 1
ATOM 2782 O O . LEU A 1 375 ? 6.325 2.791 -14.082 1.00 92.38 375 LEU A O 1
ATOM 2786 N N . TRP A 1 376 ? 4.441 3.966 -13.564 1.00 92.56 376 TRP A N 1
ATOM 2787 C CA . TRP A 1 376 ? 3.862 4.044 -14.857 1.00 92.56 376 TRP A CA 1
ATOM 2788 C C . TRP A 1 376 ? 3.289 5.452 -15.268 1.00 92.56 376 TRP A C 1
ATOM 2790 O O . TRP A 1 376 ? 3.341 6.359 -14.455 1.00 92.56 376 TRP A O 1
ATOM 2800 N N . ASP A 1 377 ? 2.849 5.701 -16.526 1.00 90.94 377 ASP A N 1
ATOM 2801 C CA . ASP A 1 377 ? 2.785 7.019 -17.257 1.00 90.94 377 ASP A CA 1
ATOM 2802 C C . ASP A 1 377 ? 1.573 7.233 -18.227 1.00 90.94 377 ASP A C 1
ATOM 2804 O O . ASP A 1 377 ? 1.046 6.269 -18.739 1.00 90.94 377 ASP A O 1
ATOM 2808 N N . SER A 1 378 ? 1.222 8.437 -18.697 1.00 84.50 378 SER A N 1
ATOM 2809 C CA . SER A 1 378 ? -0.127 8.896 -19.155 1.00 84.50 378 SER A CA 1
ATOM 2810 C C . SER A 1 378 ? -1.123 8.047 -20.018 1.00 84.50 378 SER A C 1
ATOM 2812 O O . SER A 1 378 ? -2.284 8.446 -20.079 1.00 84.50 378 SER A O 1
ATOM 2814 N N . ALA A 1 379 ? -0.771 6.972 -20.757 1.00 86.38 379 ALA A N 1
ATOM 2815 C CA . ALA A 1 379 ? -1.650 6.306 -21.769 1.00 86.38 379 ALA A CA 1
ATOM 2816 C C . ALA A 1 379 ? -1.153 5.037 -22.544 1.00 86.38 379 ALA A C 1
ATOM 2818 O O . ALA A 1 379 ? -2.018 4.300 -23.023 1.00 86.38 379 ALA A O 1
ATOM 2819 N N . THR A 1 380 ? 0.163 4.820 -22.747 1.00 82.19 380 THR A N 1
ATOM 2820 C CA . THR A 1 380 ? 0.781 4.168 -23.954 1.00 82.19 380 THR A CA 1
ATOM 2821 C C . THR A 1 380 ? 1.852 3.046 -23.717 1.00 82.19 380 THR A C 1
ATOM 2823 O O . THR A 1 380 ? 2.952 3.071 -24.274 1.00 82.19 380 THR A O 1
ATOM 2826 N N . GLY A 1 381 ? 1.683 2.128 -22.767 1.00 81.25 381 GLY A N 1
ATOM 2827 C CA . GLY A 1 381 ? 2.648 1.026 -22.561 1.00 81.25 381 GLY A CA 1
ATOM 2828 C C . GLY A 1 381 ? 3.893 1.265 -21.696 1.00 81.25 381 GLY A C 1
ATOM 2829 O O . GLY A 1 381 ? 4.130 0.527 -20.740 1.00 81.25 381 GLY A O 1
ATOM 2830 N N . ALA A 1 382 ? 4.676 2.285 -22.041 1.00 85.69 382 ALA A N 1
ATOM 2831 C CA . ALA A 1 382 ? 6.133 2.311 -21.860 1.00 85.69 382 ALA A CA 1
ATOM 2832 C C . ALA A 1 382 ? 6.667 2.519 -20.430 1.00 85.69 382 ALA A C 1
ATOM 2834 O O . ALA A 1 382 ? 6.616 3.649 -19.958 1.00 85.69 382 ALA A O 1
ATOM 2835 N N . HIS A 1 383 ? 7.262 1.495 -19.791 1.00 89.62 383 HIS A N 1
ATOM 2836 C CA . HIS A 1 383 ? 7.767 1.532 -18.396 1.00 89.62 383 HIS A CA 1
ATOM 2837 C C . HIS A 1 383 ? 8.506 2.848 -17.963 1.00 89.62 383 HIS A C 1
ATOM 2839 O O . HIS A 1 383 ? 9.509 3.186 -18.586 1.00 89.62 383 HIS A O 1
ATOM 2845 N N . LEU A 1 384 ? 8.099 3.558 -16.884 1.00 84.00 384 LEU A N 1
ATOM 2846 C CA . LEU A 1 384 ? 8.689 4.857 -16.470 1.00 84.00 384 LEU A CA 1
ATOM 2847 C C . LEU A 1 384 ? 9.713 4.837 -15.319 1.00 84.00 384 LEU A C 1
ATOM 2849 O O . LEU A 1 384 ? 10.809 5.377 -15.459 1.00 84.00 384 LEU A O 1
ATOM 2853 N N . GLU A 1 385 ? 9.305 4.393 -14.129 1.00 86.62 385 GLU A N 1
ATOM 2854 C CA . GLU A 1 385 ? 10.088 4.532 -12.887 1.00 86.62 385 GLU A CA 1
ATOM 2855 C C . GLU A 1 385 ? 9.868 3.405 -11.905 1.00 86.62 385 GLU A C 1
ATOM 2857 O O . GLU A 1 385 ? 9.173 2.453 -12.220 1.00 86.62 385 GLU A O 1
ATOM 2862 N N . THR A 1 386 ? 10.564 3.438 -10.780 1.00 90.25 386 THR A N 1
ATOM 2863 C CA . THR A 1 386 ? 10.527 2.548 -9.616 1.00 90.25 386 THR A CA 1
ATOM 2864 C C . THR A 1 386 ? 11.345 3.278 -8.497 1.00 90.25 386 THR A C 1
ATOM 2866 O O . THR A 1 386 ? 12.082 4.184 -8.845 1.00 90.25 386 THR A O 1
ATOM 2869 N N . LEU A 1 387 ? 11.268 2.989 -7.192 1.00 86.69 387 LEU A N 1
ATOM 2870 C CA . LEU A 1 387 ? 12.059 3.624 -6.093 1.00 86.69 387 LEU A CA 1
ATOM 2871 C C . LEU A 1 387 ? 12.370 2.750 -4.824 1.00 86.69 387 LEU A C 1
ATOM 2873 O O . LEU A 1 387 ? 11.495 2.587 -4.009 1.00 86.69 387 LEU A O 1
ATOM 2877 N N . LYS A 1 388 ? 13.550 2.172 -4.525 1.00 84.31 388 LYS A N 1
ATOM 2878 C CA . LYS A 1 388 ? 13.732 1.039 -3.531 1.00 84.31 388 LYS A CA 1
ATOM 2879 C C . LYS A 1 388 ? 13.926 1.360 -2.038 1.00 84.31 388 LYS A C 1
ATOM 2881 O O . LYS A 1 388 ? 14.826 0.805 -1.423 1.00 84.31 388 LYS A O 1
ATOM 2886 N N . GLY A 1 389 ? 13.166 2.222 -1.379 1.00 77.25 389 GLY A N 1
ATOM 2887 C CA . GLY A 1 389 ? 13.436 2.446 0.054 1.00 77.25 389 GLY A CA 1
ATOM 2888 C C . GLY A 1 389 ? 13.425 1.191 0.961 1.00 77.25 389 GLY A C 1
ATOM 2889 O O . GLY A 1 389 ? 14.447 0.867 1.555 1.00 77.25 389 GLY A O 1
ATOM 2890 N N . HIS A 1 390 ? 12.309 0.503 1.167 1.00 89.19 390 HIS A N 1
ATOM 2891 C CA . HIS A 1 390 ? 12.242 -0.636 2.061 1.00 89.19 390 HIS A CA 1
ATOM 2892 C C . HIS A 1 390 ? 13.151 -1.761 1.533 1.00 89.19 390 HIS A C 1
ATOM 2894 O O . HIS A 1 390 ? 13.588 -1.712 0.385 1.00 89.19 390 HIS A O 1
ATOM 2900 N N . SER A 1 391 ? 13.326 -2.858 2.287 1.00 78.06 391 SER A N 1
ATOM 2901 C CA . SER A 1 391 ? 14.098 -4.051 1.885 1.00 78.06 391 SER A CA 1
ATOM 2902 C C . SER A 1 391 ? 13.851 -5.612 2.182 1.00 78.06 391 SER A C 1
ATOM 2904 O O . SER A 1 391 ? 14.779 -6.303 1.821 1.00 78.06 391 SER A O 1
ATOM 2906 N N . VAL A 1 392 ? 12.735 -6.270 2.639 1.00 92.19 392 VAL A N 1
ATOM 2907 C CA . VAL A 1 392 ? 12.024 -7.550 2.103 1.00 92.19 392 VAL A CA 1
ATOM 2908 C C . VAL A 1 392 ? 10.592 -7.533 1.253 1.00 92.19 392 VAL A C 1
ATOM 2910 O O . VAL A 1 392 ? 10.684 -7.649 0.061 1.00 92.19 392 VAL A O 1
ATOM 2913 N N . ARG A 1 393 ? 9.297 -7.272 1.669 1.00 93.38 393 ARG A N 1
ATOM 2914 C CA . ARG A 1 393 ? 7.865 -7.383 1.132 1.00 93.38 393 ARG A CA 1
ATOM 2915 C C . ARG A 1 393 ? 6.674 -6.236 1.140 1.00 93.38 393 ARG A C 1
ATOM 2917 O O . ARG A 1 393 ? 5.663 -6.429 1.795 1.00 93.38 393 ARG A O 1
ATOM 2924 N N . VAL A 1 394 ? 6.616 -5.062 0.448 1.00 86.56 394 VAL A N 1
ATOM 2925 C CA . VAL A 1 394 ? 5.626 -3.915 0.640 1.00 86.56 394 VAL A CA 1
ATOM 2926 C C . VAL A 1 394 ? 4.132 -4.147 0.289 1.00 86.56 394 VAL A C 1
ATOM 2928 O O . VAL A 1 394 ? 3.870 -5.253 -0.128 1.00 86.56 394 VAL A O 1
ATOM 2931 N N . SER A 1 395 ? 3.121 -3.243 0.466 1.00 88.12 395 SER A N 1
ATOM 2932 C CA . SER A 1 395 ? 1.767 -3.538 -0.116 1.00 88.12 395 SER A CA 1
ATOM 2933 C C . SER A 1 395 ? 0.498 -2.635 -0.275 1.00 88.12 395 SER A C 1
ATOM 2935 O O . SER A 1 395 ? -0.314 -3.056 -1.069 1.00 88.12 395 SER A O 1
ATOM 2937 N N . SER A 1 396 ? 0.192 -1.471 0.317 1.00 93.88 396 SER A N 1
ATOM 2938 C CA . SER A 1 396 ? -1.127 -0.765 0.075 1.00 93.88 396 SER A CA 1
ATOM 2939 C C . SER A 1 396 ? -1.473 -0.154 -1.312 1.00 93.88 396 SER A C 1
ATOM 2941 O O . SER A 1 396 ? -0.694 -0.417 -2.208 1.00 93.88 396 SER A O 1
ATOM 2943 N N . VAL A 1 397 ? -2.499 0.763 -1.457 1.00 88.00 397 VAL A N 1
ATOM 2944 C CA . VAL A 1 397 ? -2.347 2.219 -1.890 1.00 88.00 397 VAL A CA 1
ATOM 2945 C C . VAL A 1 397 ? -3.503 3.270 -2.116 1.00 88.00 397 VAL A C 1
ATOM 2947 O O . VAL A 1 397 ? -4.623 2.890 -2.421 1.00 88.00 397 VAL A O 1
ATOM 2950 N N . CYS A 1 398 ? -3.157 4.594 -2.065 1.00 93.88 398 CYS A N 1
ATOM 2951 C CA . CYS A 1 398 ? -3.617 5.819 -2.786 1.00 93.88 398 CYS A CA 1
ATOM 2952 C C . CYS A 1 398 ? -2.717 7.102 -2.419 1.00 93.88 398 CYS A C 1
ATOM 2954 O O . CYS A 1 398 ? -2.365 7.248 -1.258 1.00 93.88 398 CYS A O 1
ATOM 2956 N N . PHE A 1 399 ? -2.260 7.999 -3.338 1.00 90.50 399 PHE A N 1
ATOM 2957 C CA . PHE A 1 399 ? -1.145 9.024 -3.270 1.00 90.50 399 PHE A CA 1
ATOM 2958 C C . PHE A 1 399 ? -1.668 10.462 -2.973 1.00 90.50 399 PHE A C 1
ATOM 2960 O O . PHE A 1 399 ? -2.857 10.717 -3.105 1.00 90.50 399 PHE A O 1
ATOM 2967 N N . SER A 1 400 ? -0.785 11.410 -2.628 1.00 85.19 400 SER A N 1
ATOM 2968 C CA . SER A 1 400 ? -1.062 12.819 -2.299 1.00 85.19 400 SER A CA 1
ATOM 2969 C C . SER A 1 400 ? -1.737 13.594 -3.439 1.00 85.19 400 SER A C 1
ATOM 2971 O O . SER A 1 400 ? -1.308 13.463 -4.593 1.00 85.19 400 SER A O 1
ATOM 2973 N N . PRO A 1 401 ? -2.803 14.398 -3.183 1.00 83.25 401 PRO A N 1
ATOM 2974 C CA . PRO A 1 401 ? -3.418 15.223 -4.205 1.00 83.25 401 PRO A CA 1
ATOM 2975 C C . PRO A 1 401 ? -2.559 16.465 -4.471 1.00 83.25 401 PRO A C 1
ATOM 2977 O O . PRO A 1 401 ? -2.852 17.195 -5.415 1.00 83.25 401 PRO A O 1
ATOM 2980 N N . ASP A 1 402 ? -1.486 16.682 -3.691 1.00 78.69 402 ASP A N 1
ATOM 2981 C CA . ASP A 1 402 ? -0.408 17.604 -4.046 1.00 78.69 402 ASP A CA 1
ATOM 2982 C C . ASP A 1 402 ? 0.298 17.182 -5.349 1.00 78.69 402 ASP A C 1
ATOM 2984 O O . ASP A 1 402 ? 0.962 18.007 -5.971 1.00 78.69 402 ASP A O 1
ATOM 2988 N N . ARG A 1 403 ? 0.079 15.932 -5.801 1.00 79.06 403 ARG A N 1
ATOM 2989 C CA . ARG A 1 403 ? 0.691 15.304 -6.982 1.00 79.06 403 ARG A CA 1
ATOM 2990 C C . ARG A 1 403 ? 2.216 15.283 -6.896 1.00 79.06 403 ARG A C 1
ATOM 2992 O O . ARG A 1 403 ? 2.901 15.374 -7.911 1.00 79.06 403 ARG A O 1
ATOM 2999 N N . ILE A 1 404 ? 2.726 15.224 -5.673 1.00 79.25 404 ILE A N 1
ATOM 3000 C CA . ILE A 1 404 ? 4.133 15.241 -5.304 1.00 79.25 404 ILE A CA 1
ATOM 3001 C C . ILE A 1 404 ? 4.459 14.056 -4.390 1.00 79.25 404 ILE A C 1
ATOM 3003 O O . ILE A 1 404 ? 5.566 13.547 -4.533 1.00 79.25 404 ILE A O 1
ATOM 3007 N N . HIS A 1 405 ? 3.572 13.561 -3.516 1.00 85.00 405 HIS A N 1
ATOM 3008 C CA . HIS A 1 405 ? 3.907 12.452 -2.602 1.00 85.00 405 HIS A CA 1
ATOM 3009 C C . HIS A 1 405 ? 3.122 11.124 -2.792 1.00 85.00 405 HIS A C 1
ATOM 3011 O O . HIS A 1 405 ? 1.900 11.087 -2.797 1.00 85.00 405 HIS A O 1
ATOM 3017 N N . LEU A 1 406 ? 3.833 9.988 -2.875 1.00 92.62 406 LEU A N 1
ATOM 3018 C CA . LEU A 1 406 ? 3.371 8.644 -2.472 1.00 92.62 406 LEU A CA 1
ATOM 3019 C C . LEU A 1 406 ? 4.351 8.175 -1.494 1.00 92.62 406 LEU A C 1
ATOM 3021 O O . LEU A 1 406 ? 5.565 8.235 -1.668 1.00 92.62 406 LEU A O 1
ATOM 3025 N N . VAL A 1 407 ? 3.788 7.553 -0.523 1.00 93.44 407 VAL A N 1
ATOM 3026 C CA . VAL A 1 407 ? 4.522 7.164 0.619 1.00 93.44 407 VAL A CA 1
ATOM 3027 C C . VAL A 1 407 ? 4.058 5.772 0.957 1.00 93.44 407 VAL A C 1
ATOM 3029 O O . VAL A 1 407 ? 3.023 5.427 0.445 1.00 93.44 407 VAL A O 1
ATOM 3032 N N . SER A 1 408 ? 4.853 4.892 1.556 1.00 92.69 408 SER A N 1
ATOM 3033 C CA . SER A 1 408 ? 4.905 3.489 1.104 1.00 92.69 408 SER A CA 1
ATOM 3034 C C . SER A 1 408 ? 5.177 2.470 2.208 1.00 92.69 408 SER A C 1
ATOM 3036 O O . SER A 1 408 ? 5.367 2.876 3.332 1.00 92.69 408 SER A O 1
ATOM 3038 N N . GLY A 1 409 ? 5.086 1.159 1.953 1.00 90.25 409 GLY A N 1
ATOM 3039 C CA . GLY A 1 409 ? 5.326 0.129 2.969 1.00 90.25 409 GLY A CA 1
ATOM 3040 C C . GLY A 1 409 ? 4.528 -1.202 3.042 1.00 90.25 409 GLY A C 1
ATOM 3041 O O . GLY A 1 409 ? 3.349 -1.321 2.705 1.00 90.25 409 GLY A O 1
ATOM 3042 N N . SER A 1 410 ? 5.196 -2.297 3.381 1.00 93.81 410 SER A N 1
ATOM 3043 C CA . SER A 1 410 ? 6.241 -2.258 4.395 1.00 93.81 410 SER A CA 1
ATOM 3044 C C . SER A 1 410 ? 6.324 -3.400 5.391 1.00 93.81 410 SER A C 1
ATOM 3046 O O . SER A 1 410 ? 7.203 -3.175 6.144 1.00 93.81 410 SER A O 1
ATOM 3048 N N . HIS A 1 411 ? 5.502 -4.463 5.545 1.00 97.00 411 HIS A N 1
ATOM 3049 C CA . HIS A 1 411 ? 5.654 -5.646 6.477 1.00 97.00 411 HIS A CA 1
ATOM 3050 C C . HIS A 1 411 ? 7.082 -5.745 7.252 1.00 97.00 411 HIS A C 1
ATOM 3052 O O . HIS A 1 411 ? 7.818 -6.702 7.050 1.00 97.00 411 HIS A O 1
ATOM 3058 N N . ASP A 1 412 ? 7.606 -4.750 8.021 1.00 83.12 412 ASP A N 1
ATOM 3059 C CA . ASP A 1 412 ? 9.057 -4.556 8.335 1.00 83.12 412 ASP A CA 1
ATOM 3060 C C . ASP A 1 412 ? 9.595 -3.777 9.555 1.00 83.12 412 ASP A C 1
ATOM 3062 O O . ASP A 1 412 ? 10.800 -3.543 9.655 1.00 83.12 412 ASP A O 1
ATOM 3066 N N . LYS A 1 413 ? 8.813 -3.231 10.452 1.00 95.12 413 LYS A N 1
ATOM 3067 C CA . LYS A 1 413 ? 9.300 -2.166 11.348 1.00 95.12 413 LYS A CA 1
ATOM 3068 C C . LYS A 1 413 ? 9.700 -0.773 10.782 1.00 95.12 413 LYS A C 1
ATOM 3070 O O . LYS A 1 413 ? 10.139 0.035 11.603 1.00 95.12 413 LYS A O 1
ATOM 3075 N N . THR A 1 414 ? 9.613 -0.370 9.495 1.00 89.25 414 THR A N 1
ATOM 3076 C CA . THR A 1 414 ? 10.132 0.940 9.058 1.00 89.25 414 THR A CA 1
ATOM 3077 C C . THR A 1 414 ? 9.686 1.673 7.724 1.00 89.25 414 THR A C 1
ATOM 3079 O O . THR A 1 414 ? 9.308 1.174 6.675 1.00 89.25 414 THR A O 1
ATOM 3082 N N . VAL A 1 415 ? 9.763 3.003 7.782 1.00 96.44 415 VAL A N 1
ATOM 3083 C CA . VAL A 1 415 ? 8.766 3.963 7.285 1.00 96.44 415 VAL A CA 1
ATOM 3084 C C . VAL A 1 415 ? 9.296 5.431 7.075 1.00 96.44 415 VAL A C 1
ATOM 3086 O O . VAL A 1 415 ? 10.260 5.825 7.719 1.00 96.44 415 VAL A O 1
ATOM 3089 N N . ARG A 1 416 ? 8.887 6.229 6.071 1.00 91.94 416 ARG A N 1
ATOM 3090 C CA . ARG A 1 416 ? 9.780 7.270 5.485 1.00 91.94 416 ARG A CA 1
ATOM 3091 C C . ARG A 1 416 ? 9.260 8.380 4.409 1.00 91.94 416 ARG A C 1
ATOM 3093 O O . ARG A 1 416 ? 9.028 8.056 3.267 1.00 91.94 416 ARG A O 1
ATOM 3100 N N . ILE A 1 417 ? 9.036 9.708 4.553 1.00 93.75 417 ILE A N 1
ATOM 3101 C CA . ILE A 1 417 ? 8.155 10.493 3.552 1.00 93.75 417 ILE A CA 1
ATOM 3102 C C . ILE A 1 417 ? 8.812 10.956 2.197 1.00 93.75 417 ILE A C 1
ATOM 3104 O O . ILE A 1 417 ? 9.914 11.458 2.277 1.00 93.75 417 ILE A O 1
ATOM 3108 N N . TRP A 1 418 ? 8.215 10.895 0.965 1.00 90.50 418 TRP A N 1
ATOM 3109 C CA . TRP A 1 418 ? 8.797 11.429 -0.343 1.00 90.50 418 TRP A CA 1
ATOM 3110 C C . TRP A 1 418 ? 7.912 11.537 -1.631 1.00 90.50 418 TRP A C 1
ATOM 3112 O O . TRP A 1 418 ? 6.696 11.447 -1.578 1.00 90.50 418 TRP A O 1
ATOM 3122 N N . ASN A 1 419 ? 8.545 11.564 -2.826 1.00 87.62 419 ASN A N 1
ATOM 3123 C CA . ASN A 1 419 ? 8.347 12.469 -3.951 1.00 87.62 419 ASN A CA 1
ATOM 3124 C C . ASN A 1 419 ? 8.152 11.804 -5.352 1.00 87.62 419 ASN A C 1
ATOM 3126 O O . ASN A 1 419 ? 8.841 10.822 -5.638 1.00 87.62 419 ASN A O 1
ATOM 3130 N N . VAL A 1 420 ? 7.312 12.363 -6.251 1.00 78.81 420 VAL A N 1
ATOM 3131 C CA . VAL A 1 420 ? 7.245 11.961 -7.681 1.00 78.81 420 VAL A CA 1
ATOM 3132 C C . VAL A 1 420 ? 8.572 12.307 -8.313 1.00 78.81 420 VAL A C 1
ATOM 3134 O O . VAL A 1 420 ? 9.405 11.480 -8.654 1.00 78.81 420 VAL A O 1
ATOM 3137 N N . GLN A 1 421 ? 8.771 13.595 -8.508 1.00 77.75 421 GLN A N 1
ATOM 3138 C CA . GLN A 1 421 ? 9.444 14.044 -9.706 1.00 77.75 421 GLN A CA 1
ATOM 3139 C C . GLN A 1 421 ? 10.957 13.962 -9.532 1.00 77.75 421 GLN A C 1
ATOM 3141 O O . GLN A 1 421 ? 11.678 13.714 -10.495 1.00 77.75 421 GLN A O 1
ATOM 3146 N N . ALA A 1 422 ? 11.408 14.078 -8.280 1.00 74.06 422 ALA A N 1
ATOM 3147 C CA . ALA A 1 422 ? 12.775 13.837 -7.853 1.00 74.06 422 ALA A CA 1
ATOM 3148 C C . ALA A 1 422 ? 13.143 12.352 -7.801 1.00 74.06 422 ALA A C 1
ATOM 3150 O O . ALA A 1 422 ? 14.332 12.051 -7.754 1.00 74.06 422 ALA A O 1
ATOM 3151 N N . ARG A 1 423 ? 12.159 11.438 -7.806 1.00 78.25 423 ARG A N 1
ATOM 3152 C CA . ARG A 1 423 ? 12.407 9.995 -7.846 1.00 78.25 423 ARG A CA 1
ATOM 3153 C C . ARG A 1 423 ? 13.314 9.567 -6.674 1.00 78.25 423 ARG A C 1
ATOM 3155 O O . ARG A 1 423 ? 14.277 8.831 -6.862 1.00 78.25 423 ARG A O 1
ATOM 3162 N N . GLN A 1 424 ? 13.088 10.128 -5.473 1.00 79.81 424 GLN A N 1
ATOM 3163 C CA . GLN A 1 424 ? 14.110 10.114 -4.410 1.00 79.81 424 GLN A CA 1
ATOM 3164 C C . GLN A 1 424 ? 13.671 10.232 -2.949 1.00 79.81 424 GLN A C 1
ATOM 3166 O O . GLN A 1 424 ? 12.672 10.856 -2.603 1.00 79.81 424 GLN A O 1
ATOM 3171 N N . LEU A 1 425 ? 14.479 9.555 -2.138 1.00 88.19 425 LEU A N 1
ATOM 3172 C CA . LEU A 1 425 ? 14.291 9.035 -0.792 1.00 88.19 425 LEU A CA 1
ATOM 3173 C C . LEU A 1 425 ? 14.318 10.180 0.274 1.00 88.19 425 LEU A C 1
ATOM 3175 O O . LEU A 1 425 ? 15.386 10.467 0.800 1.00 88.19 425 LEU A O 1
ATOM 3179 N N . VAL A 1 426 ? 13.195 10.875 0.543 1.00 88.69 426 VAL A N 1
ATOM 3180 C CA . VAL A 1 426 ? 13.113 12.123 1.355 1.00 88.69 426 VAL A CA 1
ATOM 3181 C C . VAL A 1 426 ? 13.157 11.999 2.916 1.00 88.69 426 VAL A C 1
ATOM 3183 O O . VAL A 1 426 ? 14.088 12.560 3.481 1.00 88.69 426 VAL A O 1
ATOM 3186 N N . ARG A 1 427 ? 12.213 11.378 3.656 1.00 88.19 427 ARG A N 1
ATOM 3187 C CA . ARG A 1 427 ? 12.074 11.452 5.154 1.00 88.19 427 ARG A CA 1
ATOM 3188 C C . ARG A 1 427 ? 12.047 10.087 5.867 1.00 88.19 427 ARG A C 1
ATOM 3190 O O . ARG A 1 427 ? 11.977 9.079 5.180 1.00 88.19 427 ARG A O 1
ATOM 3197 N N . THR A 1 428 ? 12.091 10.032 7.211 1.00 91.56 428 THR A N 1
ATOM 3198 C CA . THR A 1 428 ? 12.257 8.814 8.063 1.00 91.56 428 THR A CA 1
ATOM 3199 C C . THR A 1 428 ? 11.584 8.955 9.448 1.00 91.56 428 THR A C 1
ATOM 3201 O O . THR A 1 428 ? 12.078 9.706 10.280 1.00 91.56 428 THR A O 1
ATOM 3204 N N . LEU A 1 429 ? 10.549 8.178 9.786 1.00 92.06 429 LEU A N 1
ATOM 3205 C CA . LEU A 1 429 ? 9.641 8.468 10.915 1.00 92.06 429 LEU A CA 1
ATOM 3206 C C . LEU A 1 429 ? 9.571 7.403 12.077 1.00 92.06 429 LEU A C 1
ATOM 3208 O O . LEU A 1 429 ? 8.548 6.754 12.236 1.00 92.06 429 LEU A O 1
ATOM 3212 N N . ARG A 1 430 ? 10.644 7.109 12.860 1.00 90.62 430 ARG A N 1
ATOM 3213 C CA . ARG A 1 430 ? 10.798 5.833 13.662 1.00 90.62 430 ARG A CA 1
ATOM 3214 C C . ARG A 1 430 ? 9.888 5.678 14.889 1.00 90.62 430 ARG A C 1
ATOM 3216 O O . ARG A 1 430 ? 9.916 6.540 15.755 1.00 90.62 430 ARG A O 1
ATOM 3223 N N . GLY A 1 431 ? 9.322 4.469 15.089 1.00 84.69 431 GLY A N 1
ATOM 3224 C CA . GLY A 1 431 ? 8.441 4.203 16.241 1.00 84.69 431 GLY A CA 1
ATOM 3225 C C . GLY A 1 431 ? 8.340 2.795 16.883 1.00 84.69 431 GLY A C 1
ATOM 3226 O O . GLY A 1 431 ? 8.444 2.717 18.105 1.00 84.69 431 GLY A O 1
ATOM 3227 N N . HIS A 1 432 ? 8.086 1.697 16.154 1.00 92.50 432 HIS A N 1
ATOM 3228 C CA . HIS A 1 432 ? 7.507 0.445 16.706 1.00 92.50 432 HIS A CA 1
ATOM 3229 C C . HIS A 1 432 ? 8.174 -0.862 16.184 1.00 92.50 432 HIS A C 1
ATOM 3231 O O . HIS A 1 432 ? 9.221 -0.786 15.541 1.00 92.50 432 HIS A O 1
ATOM 3237 N N . SER A 1 433 ? 7.634 -2.059 16.474 1.00 85.81 433 SER A N 1
ATOM 3238 C CA . SER A 1 433 ? 8.378 -3.340 16.543 1.00 85.81 433 SER A CA 1
ATOM 3239 C C . SER A 1 433 ? 7.920 -4.649 15.806 1.00 85.81 433 SER A C 1
ATOM 3241 O O . SER A 1 433 ? 8.510 -5.673 16.117 1.00 85.81 433 SER A O 1
ATOM 3243 N N . TYR A 1 434 ? 6.998 -4.675 14.830 1.00 90.44 434 TYR A N 1
ATOM 3244 C CA . TYR A 1 434 ? 6.586 -5.781 13.900 1.00 90.44 434 TYR A CA 1
ATOM 3245 C C . TYR A 1 434 ? 5.971 -5.153 12.593 1.00 90.44 434 TYR A C 1
ATOM 3247 O O . TYR A 1 434 ? 6.439 -4.066 12.241 1.00 90.44 434 TYR A O 1
ATOM 3255 N N . ASP A 1 435 ? 4.898 -5.690 11.936 1.00 94.69 435 ASP A N 1
ATOM 3256 C CA . ASP A 1 435 ? 4.475 -5.344 10.532 1.00 94.69 435 ASP A CA 1
ATOM 3257 C C . ASP A 1 435 ? 2.977 -4.959 10.196 1.00 94.69 435 ASP A C 1
ATOM 3259 O O . ASP A 1 435 ? 2.122 -5.251 10.993 1.00 94.69 435 ASP A O 1
ATOM 3263 N N . VAL A 1 436 ? 2.607 -4.239 9.104 1.00 90.06 436 VAL A N 1
ATOM 3264 C CA . VAL A 1 436 ? 1.631 -3.065 9.060 1.00 90.06 436 VAL A CA 1
ATOM 3265 C C . VAL A 1 436 ? 0.652 -2.985 7.885 1.00 90.06 436 VAL A C 1
ATOM 3267 O O . VAL A 1 436 ? 1.219 -2.936 6.821 1.00 90.06 436 VAL A O 1
ATOM 3270 N N . ASN A 1 437 ? -0.686 -2.738 8.012 1.00 87.06 437 ASN A N 1
ATOM 3271 C CA . ASN A 1 437 ? -1.822 -3.234 7.148 1.00 87.06 437 ASN A CA 1
ATOM 3272 C C . ASN A 1 437 ? -2.944 -2.426 6.361 1.00 87.06 437 ASN A C 1
ATOM 3274 O O . ASN A 1 437 ? -3.482 -3.025 5.442 1.00 87.06 437 ASN A O 1
ATOM 3278 N N . SER A 1 438 ? -3.357 -1.158 6.557 1.00 91.75 438 SER A N 1
ATOM 3279 C CA . SER A 1 438 ? -3.971 -0.287 5.480 1.00 91.75 438 SER A CA 1
ATOM 3280 C C . SER A 1 438 ? -4.073 1.150 5.904 1.00 91.75 438 SER A C 1
ATOM 3282 O O . SER A 1 438 ? -3.996 1.334 7.084 1.00 91.75 438 SER A O 1
ATOM 3284 N N . VAL A 1 439 ? -4.084 2.153 5.012 1.00 85.62 439 VAL A N 1
ATOM 3285 C CA . VAL A 1 439 ? -3.268 3.382 5.208 1.00 85.62 439 VAL A CA 1
ATOM 3286 C C . VAL A 1 439 ? -3.769 4.709 4.674 1.00 85.62 439 VAL A C 1
ATOM 3288 O O . VAL A 1 439 ? -4.279 4.725 3.575 1.00 85.62 439 VAL A O 1
ATOM 3291 N N . ILE A 1 440 ? -3.472 5.867 5.277 1.00 94.88 440 ILE A N 1
ATOM 3292 C CA . ILE A 1 440 ? -3.966 7.140 4.696 1.00 94.88 440 ILE A CA 1
ATOM 3293 C C . ILE A 1 440 ? -3.295 8.430 5.178 1.00 94.88 440 ILE A C 1
ATOM 3295 O O . ILE A 1 440 ? -2.608 8.426 6.199 1.00 94.88 440 ILE A O 1
ATOM 3299 N N . VAL A 1 441 ? -3.564 9.524 4.446 1.00 88.00 441 VAL A N 1
ATOM 3300 C CA . VAL A 1 441 ? -3.243 10.923 4.763 1.00 88.00 441 VAL A CA 1
ATOM 3301 C C . VAL A 1 441 ? -4.445 11.891 4.538 1.00 88.00 441 VAL A C 1
ATOM 3303 O O . VAL A 1 441 ? -5.430 11.556 3.877 1.00 88.00 441 VAL A O 1
ATOM 3306 N N . SER A 1 442 ? -4.350 13.064 5.166 1.00 87.94 442 SER A N 1
ATOM 3307 C CA . SER A 1 442 ? -5.232 14.250 5.337 1.00 87.94 442 SER A CA 1
ATOM 3308 C C . SER A 1 442 ? -5.922 14.988 4.139 1.00 87.94 442 SER A C 1
ATOM 3310 O O . SER A 1 442 ? -5.686 14.705 2.966 1.00 87.94 442 SER A O 1
ATOM 3312 N N . PRO A 1 443 ? -6.783 16.017 4.352 1.00 83.69 443 PRO A N 1
ATOM 3313 C CA . PRO A 1 443 ? -7.478 16.750 3.251 1.00 83.69 443 PRO A CA 1
ATOM 3314 C C . PRO A 1 443 ? -6.575 17.687 2.465 1.00 83.69 443 PRO A C 1
ATOM 3316 O O . PRO A 1 443 ? -7.000 18.410 1.567 1.00 83.69 443 PRO A O 1
ATOM 3319 N N . SER A 1 444 ? -5.342 17.739 2.921 1.00 82.56 444 SER A N 1
ATOM 3320 C CA . SER A 1 444 ? -4.491 18.901 2.918 1.00 82.56 444 SER A CA 1
ATOM 3321 C C . SER A 1 444 ? -3.041 18.506 2.652 1.00 82.56 444 SER A C 1
ATOM 3323 O O . SER A 1 444 ? -2.189 19.389 2.667 1.00 82.56 444 SER A O 1
ATOM 3325 N N . GLY A 1 445 ? -2.738 17.215 2.445 1.00 84.69 445 GLY A N 1
ATOM 3326 C CA . GLY A 1 445 ? -1.363 16.717 2.342 1.00 84.69 445 GLY A CA 1
ATOM 3327 C C . GLY A 1 445 ? -0.534 16.917 3.611 1.00 84.69 445 GLY A C 1
ATOM 3328 O O . GLY A 1 445 ? 0.689 16.959 3.540 1.00 84.69 445 GLY A O 1
ATOM 3329 N N . ARG A 1 446 ? -1.182 17.119 4.765 1.00 85.81 446 ARG A N 1
ATOM 3330 C CA . ARG A 1 446 ? -0.580 17.449 6.055 1.00 85.81 446 ARG A CA 1
ATOM 3331 C C . ARG A 1 446 ? -0.347 16.272 6.998 1.00 85.81 446 ARG A C 1
ATOM 3333 O O . ARG A 1 446 ? 0.667 16.287 7.677 1.00 85.81 446 ARG A O 1
ATOM 3340 N N . TYR A 1 447 ? -1.268 15.326 7.147 1.00 89.69 447 TYR A N 1
ATOM 3341 C CA . TYR A 1 447 ? -1.198 14.349 8.246 1.00 89.69 447 TYR A CA 1
ATOM 3342 C C . TYR A 1 447 ? -1.206 12.923 7.780 1.00 89.69 447 TYR A C 1
ATOM 3344 O O . TYR A 1 447 ? -2.093 12.523 7.044 1.00 89.69 447 TYR A O 1
ATOM 3352 N N . ILE A 1 448 ? -0.262 12.172 8.317 1.00 92.94 448 ILE A N 1
ATOM 3353 C CA . ILE A 1 448 ? 0.026 10.780 8.067 1.00 92.94 448 ILE A CA 1
ATOM 3354 C C . ILE A 1 448 ? -0.368 9.979 9.293 1.00 92.94 448 ILE A C 1
ATOM 3356 O O . ILE A 1 448 ? -0.068 10.393 10.409 1.00 92.94 448 ILE A O 1
ATOM 3360 N N . ALA A 1 449 ? -1.056 8.858 9.126 1.00 93.06 449 ALA A N 1
ATOM 3361 C CA . ALA A 1 449 ? -1.929 8.428 10.201 1.00 93.06 449 ALA A CA 1
ATOM 3362 C C . ALA A 1 449 ? -1.799 6.928 10.511 1.00 93.06 449 ALA A C 1
ATOM 3364 O O . ALA A 1 449 ? -1.843 6.112 9.592 1.00 93.06 449 ALA A O 1
ATOM 3365 N N . SER A 1 450 ? -1.453 6.590 11.783 1.00 89.19 450 SER A N 1
ATOM 3366 C CA . SER A 1 450 ? -0.655 5.374 12.088 1.00 89.19 450 SER A CA 1
ATOM 3367 C C . SER A 1 450 ? -0.775 4.645 13.469 1.00 89.19 450 SER A C 1
ATOM 3369 O O . SER A 1 450 ? -0.589 5.309 14.449 1.00 89.19 450 SER A O 1
ATOM 3371 N N . GLY A 1 451 ? -0.977 3.352 13.796 1.00 89.38 451 GLY A N 1
ATOM 3372 C CA . GLY A 1 451 ? -1.241 2.158 13.006 1.00 89.38 451 GLY A CA 1
ATOM 3373 C C . GLY A 1 451 ? -1.158 0.665 13.436 1.00 89.38 451 GLY A C 1
ATOM 3374 O O . GLY A 1 451 ? -1.722 0.057 12.573 1.00 89.38 451 GLY A O 1
ATOM 3375 N N . SER A 1 452 ? -0.566 0.078 14.539 1.00 90.44 452 SER A N 1
ATOM 3376 C CA . SER A 1 452 ? 0.180 -1.263 14.837 1.00 90.44 452 SER A CA 1
ATOM 3377 C C . SER A 1 452 ? -0.004 -2.381 15.948 1.00 90.44 452 SER A C 1
ATOM 3379 O O . SER A 1 452 ? -0.154 -2.098 17.118 1.00 90.44 452 SER A O 1
ATOM 3381 N N . CYS A 1 453 ? 0.374 -3.636 15.610 1.00 93.38 453 CYS A N 1
ATOM 3382 C CA . CYS A 1 453 ? 0.819 -4.893 16.295 1.00 93.38 453 CYS A CA 1
ATOM 3383 C C . CYS A 1 453 ? 1.647 -4.908 17.593 1.00 93.38 453 CYS A C 1
ATOM 3385 O O . CYS A 1 453 ? 2.355 -5.882 17.849 1.00 93.38 453 CYS A O 1
ATOM 3387 N N . ASP A 1 454 ? 1.664 -3.851 18.399 1.00 82.81 454 ASP A N 1
ATOM 3388 C CA . ASP A 1 454 ? 2.407 -3.815 19.681 1.00 82.81 454 ASP A CA 1
ATOM 3389 C C . ASP A 1 454 ? 1.978 -2.746 20.717 1.00 82.81 454 ASP A C 1
ATOM 3391 O O . ASP A 1 454 ? 2.842 -2.103 21.307 1.00 82.81 454 ASP A O 1
ATOM 3395 N N . ASN A 1 455 ? 0.683 -2.495 20.952 1.00 88.62 455 ASN A N 1
ATOM 3396 C CA . ASN A 1 455 ? 0.135 -1.563 21.973 1.00 88.62 455 ASN A CA 1
ATOM 3397 C C . ASN A 1 455 ? -0.109 -0.044 21.700 1.00 88.62 455 ASN A C 1
ATOM 3399 O O . ASN A 1 455 ? -1.104 0.444 22.196 1.00 88.62 455 ASN A O 1
ATOM 3403 N N . THR A 1 456 ? 0.698 0.727 20.958 1.00 87.31 456 THR A N 1
ATOM 3404 C CA . THR A 1 456 ? 0.845 2.212 21.013 1.00 87.31 456 THR A CA 1
ATOM 3405 C C . THR A 1 456 ? 0.744 3.155 19.708 1.00 87.31 456 THR A C 1
ATOM 3407 O O . THR A 1 456 ? 1.730 3.550 19.081 1.00 87.31 456 THR A O 1
ATOM 3410 N N . ILE A 1 457 ? -0.450 3.562 19.242 1.00 92.00 457 ILE A N 1
ATOM 3411 C CA . ILE A 1 457 ? -0.911 4.334 18.036 1.00 92.00 457 ILE A CA 1
ATOM 3412 C C . ILE A 1 457 ? -0.482 5.850 17.881 1.00 92.00 457 ILE A C 1
ATOM 3414 O O . ILE A 1 457 ? -0.772 6.585 18.794 1.00 92.00 457 ILE A O 1
ATOM 3418 N N . ARG A 1 458 ? 0.025 6.396 16.733 1.00 92.75 458 ARG A N 1
ATOM 3419 C CA . ARG A 1 458 ? 0.639 7.768 16.516 1.00 92.75 458 ARG A CA 1
ATOM 3420 C C . ARG A 1 458 ? 0.396 8.522 15.151 1.00 92.75 458 ARG A C 1
ATOM 3422 O O . ARG A 1 458 ? 0.405 7.871 14.112 1.00 92.75 458 ARG A O 1
ATOM 3429 N N . ILE A 1 459 ? 0.184 9.864 15.081 1.00 93.81 459 ILE A N 1
ATOM 3430 C CA . ILE A 1 459 ? 0.146 10.687 13.804 1.00 93.81 459 ILE A CA 1
ATOM 3431 C C . ILE A 1 459 ? 1.574 11.051 13.401 1.00 93.81 459 ILE A C 1
ATOM 3433 O O . ILE A 1 459 ? 2.458 11.029 14.244 1.00 93.81 459 ILE A O 1
ATOM 3437 N N . TRP A 1 460 ? 1.794 11.454 12.147 1.00 90.62 460 TRP A N 1
ATOM 3438 C CA . TRP A 1 460 ? 2.980 12.192 11.720 1.00 90.62 460 TRP A CA 1
ATOM 3439 C C . TRP A 1 460 ? 2.587 13.347 10.815 1.00 90.62 460 TRP A C 1
ATOM 3441 O O . TRP A 1 460 ? 1.659 13.242 10.014 1.00 90.62 460 TRP A O 1
ATOM 3451 N N . ASP A 1 461 ? 3.270 14.475 10.952 1.00 87.56 461 ASP A N 1
ATOM 3452 C CA . ASP A 1 461 ? 3.058 15.601 10.047 1.00 87.56 461 ASP A CA 1
ATOM 3453 C C . ASP A 1 461 ? 3.862 15.346 8.764 1.00 87.56 461 ASP A C 1
ATOM 3455 O O . ASP A 1 461 ? 5.085 15.232 8.802 1.00 87.56 461 ASP A O 1
ATOM 3459 N N . ALA A 1 462 ? 3.175 15.266 7.626 1.00 81.00 462 ALA A N 1
ATOM 3460 C CA . ALA A 1 462 ? 3.704 14.980 6.297 1.00 81.00 462 ALA A CA 1
ATOM 3461 C C . ALA A 1 462 ? 4.799 15.938 5.828 1.00 81.00 462 ALA A C 1
ATOM 3463 O O . ALA A 1 462 ? 5.462 15.660 4.827 1.00 81.00 462 ALA A O 1
ATOM 3464 N N . GLN A 1 463 ? 5.029 17.038 6.543 1.00 78.44 463 GLN A N 1
ATOM 3465 C CA . GLN A 1 463 ? 6.070 18.017 6.254 1.00 78.44 463 GLN A CA 1
ATOM 3466 C C . GLN A 1 463 ? 7.298 17.878 7.177 1.00 78.44 463 GLN A C 1
ATOM 3468 O O . GLN A 1 463 ? 8.312 18.528 6.926 1.00 78.44 463 GLN A O 1
ATOM 3473 N N . THR A 1 464 ? 7.258 17.023 8.209 1.00 69.94 464 THR A N 1
ATOM 3474 C CA . THR A 1 464 ? 8.318 16.893 9.232 1.00 69.94 464 THR A CA 1
ATOM 3475 C C . THR A 1 464 ? 8.679 15.434 9.527 1.00 69.94 464 THR A C 1
ATOM 3477 O O . THR A 1 464 ? 7.943 14.532 9.149 1.00 69.94 464 THR A O 1
ATOM 3480 N N . ASP A 1 465 ? 9.792 15.189 10.228 1.00 64.50 465 ASP A N 1
ATOM 3481 C CA . ASP A 1 465 ? 10.138 13.837 10.699 1.00 64.50 465 ASP A CA 1
ATOM 3482 C C . ASP A 1 465 ? 9.447 13.432 12.027 1.00 64.50 465 ASP A C 1
ATOM 3484 O O . ASP A 1 465 ? 9.825 12.444 12.656 1.00 64.50 465 ASP A O 1
ATOM 3488 N N . ASN A 1 466 ? 8.456 14.206 12.493 1.00 75.25 466 ASN A N 1
ATOM 3489 C CA . ASN A 1 466 ? 7.902 14.065 13.840 1.00 75.25 466 ASN A CA 1
ATOM 3490 C C . ASN A 1 466 ? 6.606 13.265 13.909 1.00 75.25 466 ASN A C 1
ATOM 3492 O O . ASN A 1 466 ? 5.642 13.516 13.180 1.00 75.25 466 ASN A O 1
ATOM 3496 N N . GLU A 1 467 ? 6.581 12.422 14.932 1.00 83.25 467 GLU A N 1
ATOM 3497 C CA . GLU A 1 467 ? 5.389 11.878 15.556 1.00 83.25 467 GLU A CA 1
ATOM 3498 C C . GLU A 1 467 ? 4.546 13.024 16.148 1.00 83.25 467 GLU A C 1
ATOM 3500 O O . GLU A 1 467 ? 5.079 13.947 16.770 1.00 83.25 467 GLU A O 1
ATOM 3505 N N . VAL A 1 468 ? 3.229 12.978 15.969 1.00 85.31 468 VAL A N 1
ATOM 3506 C CA . VAL A 1 468 ? 2.256 13.887 16.579 1.00 85.31 468 VAL A CA 1
ATOM 3507 C C . VAL A 1 468 ? 1.317 13.061 17.447 1.00 85.31 468 VAL A C 1
ATOM 3509 O O . VAL A 1 468 ? 0.763 12.044 17.020 1.00 85.31 468 VAL A O 1
ATOM 3512 N N . GLY A 1 469 ? 1.121 13.535 18.673 1.00 81.81 469 GLY A N 1
ATOM 3513 C CA . GLY A 1 469 ? 0.503 12.739 19.720 1.00 81.81 469 GLY A CA 1
ATOM 3514 C C . GLY A 1 469 ? 1.497 11.748 20.314 1.00 81.81 469 GLY A C 1
ATOM 3515 O O . GLY A 1 469 ? 2.706 11.855 20.117 1.00 81.81 469 GLY A O 1
ATOM 3516 N N . ALA A 1 470 ? 0.968 10.824 21.102 1.00 79.75 470 ALA A N 1
ATOM 3517 C CA . ALA A 1 470 ? 1.740 9.727 21.649 1.00 79.75 470 ALA A CA 1
ATOM 3518 C C . ALA A 1 470 ? 1.572 8.467 20.785 1.00 79.75 470 ALA A C 1
ATOM 3520 O O . ALA A 1 470 ? 0.789 8.460 19.841 1.00 79.75 470 ALA A O 1
ATOM 3521 N N . PRO A 1 471 ? 2.238 7.385 21.191 1.00 86.62 471 PRO A N 1
ATOM 3522 C CA . PRO A 1 471 ? 1.873 6.006 20.927 1.00 86.62 471 PRO A CA 1
ATOM 3523 C C . PRO A 1 471 ? 0.686 5.575 21.833 1.00 86.62 471 PRO A C 1
ATOM 3525 O O . PRO A 1 471 ? 0.874 5.184 22.979 1.00 86.62 471 PRO A O 1
ATOM 3528 N N . LEU A 1 472 ? -0.552 5.676 21.355 1.00 88.56 472 LEU A N 1
ATOM 3529 C CA . LEU A 1 472 ? -1.814 5.637 22.117 1.00 88.56 472 LEU A CA 1
ATOM 3530 C C . LEU A 1 472 ? -2.547 4.266 21.977 1.00 88.56 472 LEU A C 1
ATOM 3532 O O . LEU A 1 472 ? -2.432 3.629 20.954 1.00 88.56 472 LEU A O 1
ATOM 3536 N N . THR A 1 473 ? -3.239 3.718 22.980 1.00 78.81 473 THR A N 1
ATOM 3537 C CA . THR A 1 473 ? -3.366 2.235 23.114 1.00 78.81 473 THR A CA 1
ATOM 3538 C C . THR A 1 473 ? -4.802 1.692 23.247 1.00 78.81 473 THR A C 1
ATOM 3540 O O . THR A 1 473 ? -5.739 2.488 23.372 1.00 78.81 473 THR A O 1
ATOM 3543 N N . GLY A 1 474 ? -5.042 0.360 23.295 1.00 67.00 474 GLY A N 1
ATOM 3544 C CA . GLY A 1 474 ? -6.353 -0.097 23.807 1.00 67.00 474 GLY A CA 1
ATOM 3545 C C . GLY A 1 474 ? -6.832 -1.561 23.747 1.00 67.00 474 GLY A C 1
ATOM 3546 O O . GLY A 1 474 ? -7.990 -1.812 24.094 1.00 67.00 474 GLY A O 1
ATOM 3547 N N . HIS A 1 475 ? -6.070 -2.526 23.275 1.00 57.12 475 HIS A N 1
ATOM 3548 C CA . HIS A 1 475 ? -6.610 -3.744 22.657 1.00 57.12 475 HIS A CA 1
ATOM 3549 C C . HIS A 1 475 ? -5.628 -4.936 22.796 1.00 57.12 475 HIS A C 1
ATOM 35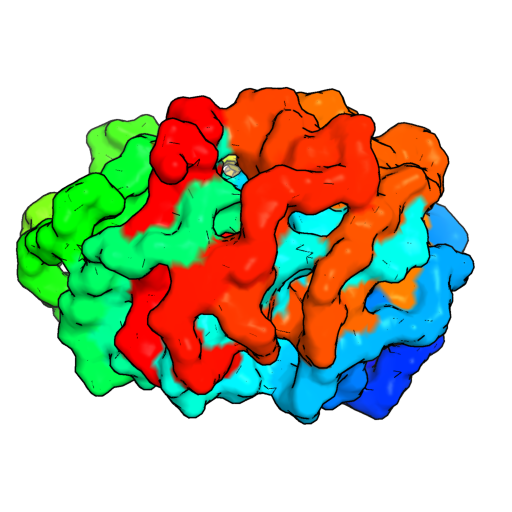51 O O . HIS A 1 475 ? -4.779 -4.860 23.675 1.00 57.12 475 HIS A O 1
ATOM 3557 N N . THR A 1 476 ? -5.771 -6.077 22.097 1.00 74.31 476 THR A N 1
ATOM 3558 C CA . THR A 1 476 ? -5.079 -7.325 22.518 1.00 74.31 476 THR A CA 1
ATOM 3559 C C . THR A 1 476 ? -4.316 -8.192 21.498 1.00 74.31 476 THR A C 1
ATOM 3561 O O . THR A 1 476 ? -3.654 -9.118 21.958 1.00 74.31 476 THR A O 1
ATOM 3564 N N . ASN A 1 477 ? -4.328 -7.950 20.178 1.00 67.12 477 ASN A N 1
ATOM 3565 C CA . ASN A 1 477 ? -3.627 -8.815 19.198 1.00 67.12 477 ASN A CA 1
ATOM 3566 C C . ASN A 1 477 ? -3.467 -8.163 17.796 1.00 67.12 477 ASN A C 1
ATOM 3568 O O . ASN A 1 477 ? -3.024 -7.017 17.716 1.00 67.12 477 ASN A O 1
ATOM 3572 N N . TYR A 1 478 ? -3.744 -8.932 16.730 1.00 81.62 478 TYR A N 1
ATOM 3573 C CA . TYR A 1 478 ? -3.542 -8.720 15.296 1.00 81.62 478 TYR A CA 1
ATOM 3574 C C . TYR A 1 478 ? -4.636 -7.645 14.716 1.00 81.62 478 TYR A C 1
ATOM 3576 O O . TYR A 1 478 ? -5.437 -7.225 15.542 1.00 81.62 478 TYR A O 1
ATOM 3584 N N . ILE A 1 479 ? -4.782 -7.183 13.413 1.00 66.81 479 ILE A N 1
ATOM 3585 C CA . ILE A 1 479 ? -5.720 -6.156 12.697 1.00 66.81 479 ILE A CA 1
ATOM 3586 C C . ILE A 1 479 ? -5.622 -5.930 11.079 1.00 66.81 479 ILE A C 1
ATOM 3588 O O . ILE A 1 479 ? -4.533 -5.993 10.583 1.00 66.81 479 ILE A O 1
ATOM 3592 N N . GLN A 1 480 ? -6.560 -5.511 10.155 1.00 79.81 480 GLN A N 1
ATOM 3593 C CA . GLN A 1 480 ? -6.226 -5.008 8.730 1.00 79.81 480 GLN A CA 1
ATOM 3594 C C . GLN A 1 480 ? -6.527 -3.632 8.062 1.00 79.81 480 GLN A C 1
ATOM 3596 O O . GLN A 1 480 ? -5.753 -3.330 7.165 1.00 79.81 480 GLN A O 1
ATOM 3601 N N . SER A 1 481 ? -7.500 -2.758 8.352 1.00 76.75 481 SER A N 1
ATOM 3602 C CA . SER A 1 481 ? -7.663 -1.488 7.561 1.00 76.75 481 SER A CA 1
ATOM 3603 C C . SER A 1 481 ? -7.405 -0.126 8.208 1.00 76.75 481 SER A C 1
ATOM 3605 O O . SER A 1 481 ? -7.993 0.133 9.256 1.00 76.75 481 SER A O 1
ATOM 3607 N N . VAL A 1 482 ? -6.700 0.808 7.534 1.00 55.88 482 VAL A N 1
ATOM 3608 C CA . VAL A 1 482 ? -6.893 2.282 7.689 1.00 55.88 482 VAL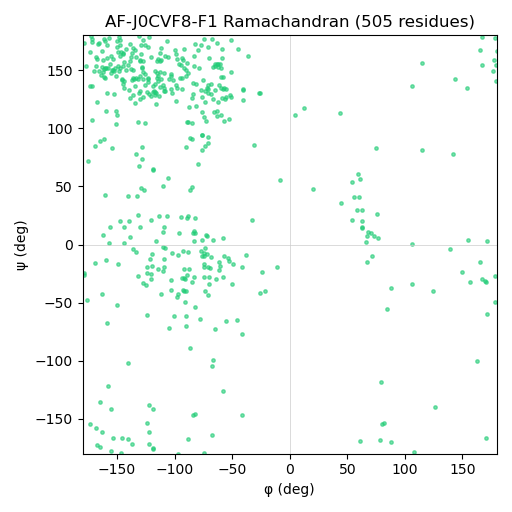 A CA 1
ATOM 3609 C C . VAL A 1 482 ? -7.493 3.049 6.480 1.00 55.88 482 VAL A C 1
ATOM 3611 O O . VAL A 1 482 ? -7.683 2.416 5.465 1.00 55.88 482 VAL A O 1
ATOM 3614 N N . ALA A 1 483 ? -7.891 4.330 6.634 1.00 79.25 483 ALA A N 1
A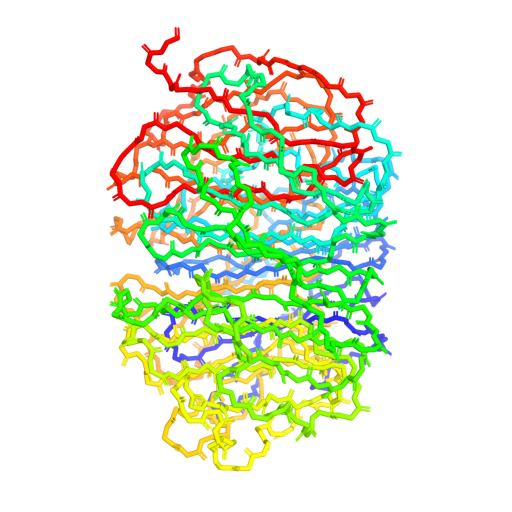TOM 3615 C CA . ALA A 1 483 ? -8.498 5.350 5.750 1.00 79.25 483 ALA A CA 1
ATOM 3616 C C . ALA A 1 483 ? -8.990 6.629 6.499 1.00 79.25 483 ALA A C 1
ATOM 3618 O O . ALA A 1 483 ? -8.492 6.831 7.591 1.00 79.25 483 ALA A O 1
ATOM 3619 N N . PHE A 1 484 ? -9.809 7.527 5.891 1.00 64.50 484 PHE A N 1
ATOM 3620 C CA . PHE A 1 484 ? -9.923 8.988 6.193 1.00 64.50 484 PHE A CA 1
ATOM 3621 C C . PHE A 1 484 ? -11.107 9.701 5.319 1.00 64.50 484 PHE A C 1
ATOM 3623 O O . PHE A 1 484 ? -10.648 10.407 4.467 1.00 64.50 484 PHE A O 1
ATOM 3630 N N . SER A 1 485 ? -12.512 9.615 5.412 1.00 58.09 485 SER A N 1
ATOM 3631 C CA . SER A 1 485 ? -13.885 10.033 4.634 1.00 58.09 485 SER A CA 1
ATOM 3632 C C . SER A 1 485 ? -14.579 11.295 3.791 1.00 58.09 485 SER A C 1
ATOM 3634 O O . SER A 1 485 ? -14.777 11.070 2.605 1.00 58.09 485 SER A O 1
ATOM 3636 N N . PRO A 1 486 ? -15.155 12.498 4.205 1.00 62.34 486 PRO A N 1
ATOM 3637 C CA . PRO A 1 486 ? -15.093 13.881 3.486 1.00 62.34 486 PRO A CA 1
ATOM 3638 C C . PRO A 1 486 ? -14.515 15.328 3.978 1.00 62.34 486 PRO A C 1
ATOM 3640 O O . PRO A 1 486 ? -14.079 16.046 3.081 1.00 62.34 486 PRO A O 1
ATOM 3643 N N . ASP A 1 487 ? -14.459 15.834 5.261 1.00 71.25 487 ASP A N 1
ATOM 3644 C CA . ASP A 1 487 ? -13.806 17.084 5.834 1.00 71.25 487 ASP A CA 1
ATOM 3645 C C . ASP A 1 487 ? -12.295 17.190 6.335 1.00 71.25 487 ASP A C 1
ATOM 3647 O O . ASP A 1 487 ? -11.480 17.668 5.548 1.00 71.25 487 ASP A O 1
ATOM 3651 N N . GLY A 1 488 ? -11.882 16.921 7.604 1.00 66.81 488 GLY A N 1
ATOM 3652 C CA . GLY A 1 488 ? -10.459 16.758 8.038 1.00 66.81 488 GLY A CA 1
ATOM 3653 C C . GLY A 1 488 ? -9.967 16.082 9.365 1.00 66.81 488 GLY A C 1
ATOM 3654 O O . GLY A 1 488 ? -8.784 16.300 9.619 1.00 66.81 488 GLY A O 1
ATOM 3655 N N . ARG A 1 489 ? -10.765 15.413 10.236 1.00 76.19 489 ARG A N 1
ATOM 3656 C CA . ARG A 1 489 ? -10.584 15.485 11.731 1.00 76.19 489 ARG A CA 1
ATOM 3657 C C . ARG A 1 489 ? -10.720 14.261 12.717 1.00 76.19 489 ARG A C 1
ATOM 3659 O O . ARG A 1 489 ? -10.992 14.506 13.895 1.00 76.19 489 ARG A O 1
ATOM 3666 N N . SER A 1 490 ? -10.624 12.971 12.365 1.00 67.88 490 SER A N 1
ATOM 3667 C CA . SER A 1 490 ? -10.570 11.858 13.377 1.00 67.88 490 SER A CA 1
ATOM 3668 C C . SER A 1 490 ? -9.928 10.578 12.765 1.00 67.88 490 SER A C 1
ATOM 3670 O O . SER A 1 490 ? -8.793 10.733 12.363 1.00 67.88 490 SER A O 1
ATOM 3672 N N . ILE A 1 491 ? -10.561 9.362 12.696 1.00 53.12 491 ILE A N 1
ATOM 3673 C CA . ILE A 1 491 ? -10.462 8.279 11.671 1.00 53.12 491 ILE A CA 1
ATOM 3674 C C . ILE A 1 491 ? -11.457 7.051 11.817 1.00 53.12 491 ILE A C 1
ATOM 3676 O O . ILE A 1 491 ? -12.548 7.260 12.330 1.00 53.12 491 ILE A O 1
ATOM 3680 N N . VAL A 1 492 ? -11.169 5.817 11.309 1.00 60.47 492 VAL A N 1
ATOM 3681 C CA . VAL A 1 492 ? -11.507 4.416 11.742 1.00 60.47 492 VAL A CA 1
ATOM 3682 C C . VAL A 1 492 ? -10.229 3.538 12.081 1.00 60.47 492 VAL A C 1
ATOM 3684 O O . VAL A 1 492 ? -9.269 4.131 12.543 1.00 60.47 492 VAL A O 1
ATOM 3687 N N . SER A 1 493 ? -10.077 2.220 11.792 1.00 50.06 493 SER A N 1
ATOM 3688 C CA . SER A 1 493 ? -8.939 1.256 12.154 1.00 50.06 493 SER A CA 1
ATOM 3689 C C . SER A 1 493 ? -9.017 0.057 13.313 1.00 50.06 493 SER A C 1
ATOM 3691 O O . SER A 1 493 ? -10.098 -0.119 15.384 1.00 50.06 493 SER A O 1
ATOM 3693 N N . GLY A 1 494 ? -8.363 -0.889 12.459 1.00 49.59 494 GLY A N 1
ATOM 3694 C CA . GLY A 1 494 ? -9.061 -1.947 11.626 1.00 49.59 494 GLY A CA 1
ATOM 3695 C C . GLY A 1 494 ? -8.972 -3.489 11.931 1.00 49.59 494 GLY A C 1
ATOM 3696 O O . GLY A 1 494 ? -8.634 -4.167 10.980 1.00 49.59 494 GLY A O 1
ATOM 3697 N N . SER A 1 495 ? -9.196 -4.077 13.129 1.00 52.56 495 SER A N 1
ATOM 3698 C CA . SER A 1 495 ? -9.016 -5.512 13.560 1.00 52.56 495 SER A CA 1
ATOM 3699 C C . SER A 1 495 ? -9.316 -6.712 12.615 1.00 52.56 495 SER A C 1
ATOM 3701 O O . SER A 1 495 ? -10.045 -6.546 11.639 1.00 52.56 495 SER A O 1
ATOM 3703 N N . MET A 1 496 ? -8.790 -7.920 12.953 1.00 51.22 496 MET A N 1
ATOM 3704 C CA . MET A 1 496 ? -9.345 -9.272 12.642 1.00 51.22 496 MET A CA 1
ATOM 3705 C C . MET A 1 496 ? -9.895 -10.045 13.868 1.00 51.22 496 MET A C 1
ATOM 3707 O O . MET A 1 496 ? -10.116 -11.252 13.884 1.00 51.22 496 MET A O 1
ATOM 3711 N N . ASP A 1 497 ? -10.032 -9.387 14.984 1.00 44.00 497 ASP A N 1
ATOM 3712 C CA . ASP A 1 497 ? -9.476 -9.993 16.164 1.00 44.00 497 ASP A CA 1
ATOM 3713 C C . ASP A 1 497 ? -10.409 -10.034 17.376 1.00 44.00 497 ASP A C 1
ATOM 3715 O O . ASP A 1 497 ? -10.343 -10.922 18.223 1.00 44.00 497 ASP A O 1
ATOM 3719 N N . GLY A 1 498 ? -11.321 -9.085 17.423 1.00 40.00 498 GLY A N 1
ATOM 3720 C CA . GLY A 1 498 ? -12.396 -8.942 18.380 1.00 40.00 498 GLY A CA 1
ATOM 3721 C C . GLY A 1 498 ? -13.235 -7.747 17.968 1.00 40.00 498 GLY A C 1
ATOM 3722 O O . GLY A 1 498 ? -14.470 -7.836 18.008 1.00 40.00 498 GLY A O 1
ATOM 3723 N N . THR A 1 499 ? -12.552 -6.627 17.673 1.00 39.62 499 THR A N 1
ATOM 3724 C CA . THR A 1 499 ? -13.144 -5.300 17.571 1.00 39.62 499 THR A CA 1
ATOM 3725 C C . THR A 1 499 ? -12.221 -4.153 17.071 1.00 39.62 499 THR A C 1
ATOM 3727 O O . THR A 1 499 ? -11.009 -4.222 17.058 1.00 39.62 499 THR A O 1
ATOM 3730 N N . LEU A 1 500 ? -12.823 -3.020 16.697 1.00 37.53 500 LEU A N 1
ATOM 3731 C CA . LEU A 1 500 ? -12.273 -1.876 15.958 1.00 37.53 500 LEU A CA 1
ATOM 3732 C C . LEU A 1 500 ? -12.506 -0.298 16.397 1.00 37.53 500 LEU A C 1
ATOM 3734 O O . LEU A 1 500 ? -13.280 0.312 15.694 1.00 37.53 500 LEU A O 1
ATOM 3738 N N . ARG A 1 501 ? -11.851 0.404 17.415 1.00 46.25 501 ARG A N 1
ATOM 3739 C CA . ARG A 1 501 ? -11.937 1.745 18.277 1.00 46.25 501 ARG A CA 1
ATOM 3740 C C . ARG A 1 501 ? -11.866 3.373 17.940 1.00 46.25 501 ARG A C 1
ATOM 3742 O O . ARG A 1 501 ? -10.751 3.811 17.726 1.00 46.25 501 ARG A O 1
ATOM 3749 N N . VAL A 1 502 ? -12.828 4.391 17.980 1.00 60.19 502 VAL A N 1
ATOM 3750 C CA . VAL A 1 502 ? -12.639 5.913 17.542 1.00 60.19 502 VAL A CA 1
ATOM 3751 C C . VAL A 1 502 ? -12.199 7.075 18.526 1.00 60.19 502 VAL A C 1
ATOM 3753 O O . VAL A 1 502 ? -12.497 7.072 19.711 1.00 60.19 502 VAL A O 1
ATOM 3756 N N . TRP A 1 503 ? -11.528 8.136 18.004 1.00 59.12 503 TRP A N 1
ATOM 3757 C CA . TRP A 1 503 ? -10.780 9.205 18.713 1.00 59.12 503 TRP A CA 1
ATOM 3758 C C . TRP A 1 503 ? -10.353 10.550 17.967 1.00 59.12 503 TRP A C 1
ATOM 3760 O O . TRP A 1 503 ? -9.245 10.658 17.444 1.00 59.12 503 TRP A O 1
ATOM 3770 N N . ASP A 1 504 ? -11.123 11.634 17.911 1.00 75.06 504 ASP A N 1
ATOM 3771 C CA . ASP A 1 504 ? -10.718 12.958 17.312 1.00 75.06 504 ASP A CA 1
ATOM 3772 C C . ASP A 1 504 ? -9.251 13.465 17.594 1.00 75.06 504 ASP A C 1
ATOM 3774 O O . ASP A 1 504 ? -8.855 13.406 18.755 1.00 75.06 504 ASP A O 1
ATOM 3778 N N . LEU A 1 505 ? -8.427 13.977 16.631 1.00 57.94 505 LEU A N 1
ATOM 3779 C CA . LEU A 1 505 ? -7.031 14.484 16.922 1.00 57.94 505 LEU A CA 1
ATOM 3780 C C . LEU A 1 505 ? -7.021 15.600 17.958 1.00 57.94 505 LEU A C 1
ATOM 3782 O O . LEU A 1 505 ? -6.000 15.877 18.590 1.00 57.94 505 LEU A O 1
ATOM 3786 N N . PHE A 1 506 ? -8.126 16.329 18.000 1.00 61.00 506 PHE A N 1
ATOM 3787 C CA . PHE A 1 506 ? -8.247 17.619 18.640 1.00 61.00 506 PHE A CA 1
ATOM 3788 C C . PHE A 1 506 ? -8.824 17.492 20.067 1.00 61.00 506 PHE A C 1
ATOM 3790 O O . PHE A 1 506 ? -9.096 18.518 20.693 1.00 61.00 506 PHE A O 1
ATOM 3797 N N . GLU A 1 507 ? -8.927 16.256 20.591 1.00 42.66 507 GLU A N 1
ATOM 3798 C CA . GLU A 1 507 ? -9.258 15.892 21.986 1.00 42.66 507 GLU A CA 1
ATOM 3799 C C . GLU A 1 507 ? -8.200 15.010 22.681 1.00 42.66 507 GLU A C 1
ATOM 3801 O O . GLU A 1 507 ? -7.581 15.500 23.649 1.00 42.66 507 GLU A O 1
#

InterPro domains:
  IPR001632 G-protein beta subunit-like, WD40 repeats [PR00319] (387-403)
  IPR001632 G-protein beta subunit-like, WD40 repeats [PR00319] (406-420)
  IPR001632 G-protein beta subunit-like, WD40 repeats [PR00319] (443-460)
  IPR001680 WD40 repeat [PF00400] (3-33)
  IPR001680 WD40 repeat [PF00400] (44-76)
  IPR001680 WD40 repeat [PF00400] (87-119)
  IPR001680 WD40 repeat [PF00400] (125-161)
  IPR001680 WD40 repeat [PF00400] (166-203)
  IPR001680 WD40 repeat [PF00400] (214-248)
  IPR001680 WD40 repeat [PF00400] (259-291)
  IPR001680 WD40 repeat [PF00400] (302-334)
  IPR001680 WD40 repeat [PF00400] (345-377)
  IPR001680 WD40 repeat [PF00400] (383-419)
  IPR001680 WD40 repeat [PF00400] (424-461)
  IPR001680 WD40 repeat [PF00400] (472-504)
  IPR001680 WD40 repeat [PS50082] (1-42)
  IPR001680 WD40 repeat [PS50082] (44-85)
  IPR001680 WD40 repeat [PS50082] (87-128)
  IPR001680 WD40 repeat [PS50082] (129-170)
  IPR001680 WD40 repeat [PS50082] (171-212)

Sequence (507 aa):
LLGHSDSVRCVAVSPDGRQLCSASSDSTIRRWDAESGAPIGKPMTGHSDWVQCGAYCPDSMRIVSGADDCTVRLWDASTGESLGVPLYGHIEWVWCVAFSPDGACIASGSDDATIRLWDSATGAHLATLEGDSGSVESLCFSPDRIHLVSGSLDNTVQIWNLETRKLERTLRGHSDMVRAVAISPSGRYIAAGSDDETIRIWDAQTGEAVGAPLRGHTGYVYSVAFSPDGRSLVVISGSNDCSIRIWDAITGAIVVEPLLGHSRTVTCVAISPDGRHFCSASLDRTIRRWDTESGASIGKPMSGHRDIVNTIAYSPGATRIVSGANDRTVRLWDVSTGEALGAPLEGHMGIVSSVAFSPDGACIASGSWDNTIRLWDSATGAHLETLKGHSVRVSSVCFSPDRIHLVSGSHDKTVRIWNVQARQLVRTLRGHSYDVNSVIVSPSGRYIASGSCDNTIRIWDAQTDNEVGAPLTGHTNYIQSVAFSPDGRSIVSGSMDGTLRVWDLFE

Radius of gyration: 19.21 Å; Cα contacts (8 Å, |Δi|>4): 2566; chains: 1; bounding box: 53×40×50 Å

Mean predicted aligned error: 14.45 Å

Solvent-accessible surface area (backbone atoms only — not comparable to full-atom values): 18805 Å² total; per-residue (Å²): 79,92,81,71,89,64,55,42,81,7,1,7,10,27,2,28,45,3,24,26,16,7,8,3,51,66,15,17,28,28,39,11,9,13,44,69,30,54,64,36,66,54,78,36,78,74,41,87,29,43,30,46,7,0,2,8,18,7,33,36,36,56,8,16,0,4,26,53,59,23,14,3,4,28,19,16,33,67,64,59,46,84,48,42,73,69,28,48,31,37,92,47,40,36,35,18,12,27,18,20,66,7,5,40,9,14,3,7,8,10,38,54,1,11,13,11,20,24,9,31,9,65,53,15,11,40,18,9,33,22,20,37,66,40,49,21,51,18,37,23,48,24,50,10,15,10,32,31,21,17,5,2,58,46,10,23,38,22,35,2,21,38,32,50,18,58,77,62,30,74,35,67,73,55,87,27,30,17,30,6,13,17,34,27,59,74,31,48,35,34,40,36,10,10,50,58,19,30,35,44,36,26,34,60,84,79,35,49,65,38,64,65,73,37,74,78,58,81,29,32,16,33,11,25,31,40,34,48,54,76,79,60,66,34,36,38,37,20,10,50,60,13,31,29,43,39,28,33,54,67,80,47,42,70,68,34,80,71,44,67,74,54,84,27,27,20,38,20,47,29,53,24,63,78,22,57,34,34,38,35,19,11,53,59,14,30,32,43,36,29,33,64,79,72,47,50,69,54,75,62,66,34,64,75,49,80,24,25,16,25,9,40,28,36,17,62,83,45,54,32,36,24,29,6,8,18,22,18,22,10,40,40,22,34,59,86,74,41,47,62,48,45,34,54,14,20,29,22,35,8,8,4,34,12,23,24,34,11,80,78,28,52,15,2,13,14,7,8,3,17,18,36,7,37,22,13,31,57,59,69,6,65,74,54,31,16,42,10,17,31,27,27,13,5,0,8,16,15,9,8,68,79,54,40,25,52,19,24,18,18,18,7,29,33,3,5,38,31,39,28,90,77,63,48,69,63,29,48,31,70,69,57,84,27,28,11,0,13,8,14,18,27,72,72,58,42,39,14,37,8,30,6,55,75,46,29,15,18,18,29,39,54,89,56,64,44,74,38,77,55,61,25,48,83,57,64,29,9,6,9,5,22,22,14,6,60,71,61,62,26,24,9,34,23,16,2,20,57,48,13,35,25,23,44,55,91,112

Nearest PDB structures (foldseek):
  7r81-assembly1_h2  TM=7.751E-01  e=3.467E-14  Neurospora crassa
  3fm0-assembly1_A  TM=7.477E-01  e=3.193E-11  Homo sapiens
  6rxt-assembly1_CM  TM=6.270E-01  e=4.785E-11  Thermochaetoides thermophila
  5oql-assembly1_d  TM=5.736E-01  e=3.107E-10  Thermochaetoides thermophila DSM 1495
  1pev-assembly1_A  TM=3.746E-01  e=4.676E-12  Caenorhabditis elegans

pLDDT: mean 79.52, std 13.44, range [33.22, 97.19]

Secondary structure (DSSP, 8-state):
--S--S--------SSSSEE--BBTTTEEEEEETTT---EEEEEE---S-EEEEE--SS-S--EEEESSS-B----SSS---S-S-----SS--------SB-S-B----SS----BB--SS----B----SSS---EEE---SS---EEE-TTSB--B--SSS----B--B--SS-EEEEEE-TTS-EEEEEETTSEEEEEETTT--B-SS-EE--SS---EEEE-TTSSS-EEEEE-TTSEEEEEETTT--BSSS-EE--SS-EEEEEE-TTSSEEEEEETTSEEEEEETTT--B-SS-EE--SS-EEEEEE-TTS-EEEEEETTTEEEEEETTT-SBSSSPP----SB-------SSS-S----BSSS--EE--SSS----EE---SSB------B-TTSSB-----TTT-----BSTT-S--------SS-----EE-TTS-EEEE--SSS-EEEEETTSS-EEEEEE----S---B----SSSS----B-SSS------TT-

Foldseek 3Di:
DPDEDDWFFKFEWKAFAWFGAEAFQRQWWFGWTAAAGATQDDTAHAAPGGFAFWWDAALWDKFFWADFQLWAKAFWKSYTHALDDAFHFDPGTWHYAAEAQAAQKWFTATWLGWAWIFWAFAKAGAAADDDFATGAADWEAAAAQAEIEAWAQLQWIFFAWQQAFFFDTTLHDGPGTWREKEAARQNQKIWIWAQSQWIWMAGNVHNDTQDDTLHDGPGTFQYKYFQQQVPFTWMWTWGQSQWIFIARRRHSDGQEPIRHDGPGTWAYKEYFNNRFKIWIWFQSQWIWIATNRHRDTQADTLHDQPGGWHEWYAENNRQWIWTMDRSGFIFIAGSNHSYTNHDTIHIYHHHHHYYYHHLVSAKMMTHYHHNYMFTGGHHHTDGGITAINHRHTTHYYYHRNVSFWHITYDSGQIHATGGRPVSHRHGTAHDDHGGRAYFYDWPVSFKGGTTHFPAFRWIDTNVDNDTDHIGYGDYHTHWHYWYGHHHGWWYWGTYNHNYTGTDTNVD